Protein 6UIB (pdb70)

Structure (mmCIF, N/CA/C/O backbone):
data_6UIB
#
_entry.id   6UIB
#
_cell.length_a   73.594
_cell.length_b   94.665
_cell.length_c   101.133
_cell.angle_alpha   90.000
_cell.angle_beta   90.000
_cell.angle_gamma   90.000
#
_symmetry.space_group_name_H-M   'P 21 21 21'
#
loop_
_entity.id
_entity.type
_entity.pdbx_description
1 polymer 'Interleukin-23 subunit alpha'
2 polymer 'Interleukin-12 subunit beta'
3 polymer 'Peptide 23-652'
4 branched 2-acetamido-2-deoxy-beta-D-glucopyranose-(1-4)-2-acetamido-2-deoxy-beta-D-glucopyranose
5 water water
#
loop_
_atom_site.group_PDB
_atom_site.id
_atom_site.type_symbol
_atom_site.label_atom_id
_atom_site.label_alt_id
_atom_site.label_comp_id
_atom_site.label_asym_id
_atom_site.label_entity_id
_atom_site.label_seq_id
_atom_site.pdbx_PDB_ins_code
_atom_site.Cartn_x
_atom_site.Cartn_y
_atom_site.Cartn_z
_atom_site.occupancy
_atom_site.B_iso_or_equiv
_atom_site.auth_seq_id
_atom_site.auth_comp_id
_atom_site.auth_asym_id
_atom_site.auth_atom_id
_atom_site.pdbx_PDB_model_num
ATOM 1 N N . SER A 1 12 ? -55.587 4.781 -37.806 1.00 138.57 8 SER A N 1
ATOM 2 C CA . SER A 1 12 ? -54.166 4.964 -37.487 1.00 132.36 8 SER A CA 1
ATOM 3 C C . SER A 1 12 ? -53.277 3.816 -38.076 1.00 132.55 8 SER A C 1
ATOM 4 O O . SER A 1 12 ? -53.847 2.864 -38.624 1.00 135.35 8 SER A O 1
ATOM 7 N N . PRO A 1 13 ? -51.907 3.875 -38.013 1.00 122.29 9 PRO A N 1
ATOM 8 C CA . PRO A 1 13 ? -51.088 2.783 -38.592 1.00 119.09 9 PRO A CA 1
ATOM 9 C C . PRO A 1 13 ? -51.118 1.470 -37.799 1.00 119.93 9 PRO A C 1
ATOM 10 O O . PRO A 1 13 ? -51.553 1.456 -36.643 1.00 120.16 9 PRO A O 1
ATOM 14 N N . ALA A 1 14 ? -50.622 0.373 -38.418 1.00 112.98 10 ALA A N 1
ATOM 15 C CA . ALA A 1 14 ? -50.528 -0.940 -37.779 1.00 110.52 10 ALA A CA 1
ATOM 16 C C . ALA A 1 14 ? -49.373 -0.849 -36.758 1.00 105.74 10 ALA A C 1
ATOM 17 O O . ALA A 1 14 ? -48.222 -1.162 -37.062 1.00 101.89 10 ALA A O 1
ATOM 19 N N . TRP A 1 15 ? -49.710 -0.347 -35.558 1.00 98.95 11 TRP A N 1
ATOM 20 C CA . TRP A 1 15 ? -48.812 -0.062 -34.451 1.00 93.19 11 TRP A CA 1
ATOM 21 C C . TRP A 1 15 ? -47.896 -1.192 -34.071 1.00 93.10 11 TRP A C 1
ATOM 22 O O . TRP A 1 15 ? -46.690 -0.949 -33.998 1.00 90.90 11 TRP A O 1
ATOM 33 N N . THR A 1 16 ? -48.435 -2.407 -33.832 1.00 88.24 12 THR A N 1
ATOM 34 C CA . THR A 1 16 ? -47.610 -3.568 -33.470 1.00 84.37 12 THR A CA 1
ATOM 35 C C . THR A 1 16 ? -46.761 -4.058 -34.654 1.00 86.73 12 THR A C 1
ATOM 36 O O . THR A 1 16 ? -45.626 -4.461 -34.425 1.00 84.40 12 THR A O 1
ATOM 40 N N . GLN A 1 17 ? -47.299 -4.049 -35.900 1.00 84.07 13 GLN A N 1
ATOM 41 C CA . GLN A 1 17 ? -46.531 -4.441 -37.085 1.00 83.74 13 GLN A CA 1
ATOM 42 C C . GLN A 1 17 ? -45.351 -3.467 -37.251 1.00 85.41 13 GLN A C 1
ATOM 43 O O . GLN A 1 17 ? -44.229 -3.893 -37.538 1.00 84.32 13 GLN A O 1
ATOM 49 N N . CYS A 1 18 ? -45.597 -2.170 -37.006 1.00 80.36 14 CYS A N 1
ATOM 50 C CA . CYS A 1 18 ? -44.575 -1.119 -37.054 1.00 75.97 14 CYS A CA 1
ATOM 51 C C . CYS A 1 18 ? -43.597 -1.315 -35.922 1.00 76.85 14 CYS A C 1
ATOM 52 O O . CYS A 1 18 ? -42.408 -1.143 -36.136 1.00 73.48 14 CYS A O 1
ATOM 55 N N . GLN A 1 19 ? -44.105 -1.722 -34.730 1.00 74.88 15 GLN A N 1
ATOM 56 C CA . GLN A 1 19 ? -43.351 -2.046 -33.517 1.00 71.88 15 GLN A CA 1
ATOM 57 C C . GLN A 1 19 ? -42.366 -3.177 -33.829 1.00 74.42 15 GLN A C 1
ATOM 58 O O . GLN A 1 19 ? -41.162 -2.983 -33.671 1.00 71.47 15 GLN A O 1
ATOM 64 N N . GLN A 1 20 ? -42.872 -4.312 -34.366 1.00 73.46 16 GLN A N 1
ATOM 65 C CA . GLN A 1 20 ? -42.104 -5.501 -34.760 1.00 72.82 16 GLN A CA 1
ATOM 66 C C . GLN A 1 20 ? -41.026 -5.174 -35.801 1.00 75.87 16 GLN A C 1
ATOM 67 O O . GLN A 1 20 ? -39.873 -5.573 -35.624 1.00 74.39 16 GLN A O 1
ATOM 73 N N . LEU A 1 21 ? -41.388 -4.394 -36.840 1.00 72.86 17 LEU A N 1
ATOM 74 C CA . LEU A 1 21 ? -40.510 -3.967 -37.935 1.00 71.94 17 LEU A CA 1
ATOM 75 C C . LEU A 1 21 ? -39.455 -2.988 -37.521 1.00 71.68 17 LEU A C 1
ATOM 76 O O . LEU A 1 21 ? -38.312 -3.138 -37.934 1.00 70.81 17 LEU A O 1
ATOM 81 N N . SER A 1 22 ? -39.842 -1.939 -36.759 1.00 66.78 18 SER A N 1
ATOM 82 C CA . SER A 1 22 ? -38.922 -0.884 -36.302 1.00 62.82 18 SER A CA 1
ATOM 83 C C . SER A 1 22 ? -37.860 -1.464 -35.376 1.00 63.51 18 SER A C 1
ATOM 84 O O . SER A 1 22 ? -36.697 -1.138 -35.540 1.00 63.75 18 SER A O 1
ATOM 87 N N . GLN A 1 23 ? -38.250 -2.390 -34.478 1.00 58.85 19 GLN A N 1
ATOM 88 C CA . GLN A 1 23 ? -37.359 -3.149 -33.595 1.00 57.31 19 GLN A CA 1
ATOM 89 C C . GLN A 1 23 ? -36.353 -3.941 -34.468 1.00 63.49 19 GLN A C 1
ATOM 90 O O . GLN A 1 23 ? -35.157 -3.905 -34.177 1.00 62.13 19 GLN A O 1
ATOM 96 N N . LYS A 1 24 ? -36.842 -4.616 -35.555 1.00 62.26 20 LYS A N 1
ATOM 97 C CA . LYS A 1 24 ? -36.011 -5.387 -36.475 1.00 63.34 20 LYS A CA 1
ATOM 98 C C . LYS A 1 24 ? -35.012 -4.484 -37.177 1.00 69.21 20 LYS A C 1
ATOM 99 O O . LYS A 1 24 ? -33.872 -4.908 -37.394 1.00 70.49 20 LYS A O 1
ATOM 105 N N . LEU A 1 25 ? -35.413 -3.227 -37.485 1.00 64.83 21 LEU A N 1
ATOM 106 C CA . LEU A 1 25 ? -34.522 -2.246 -38.097 1.00 63.66 21 LEU A CA 1
ATOM 107 C C . LEU A 1 25 ? -33.362 -1.976 -37.118 1.00 63.68 21 LEU A C 1
ATOM 108 O O . LEU A 1 25 ? -32.218 -1.916 -37.543 1.00 63.80 21 LEU A O 1
ATOM 113 N N . CYS A 1 26 ? -33.653 -1.871 -35.815 1.00 56.99 22 CYS A N 1
ATOM 114 C CA . CYS A 1 26 ? -32.632 -1.655 -34.798 1.00 56.28 22 CYS A CA 1
ATOM 115 C C . CYS A 1 26 ? -31.557 -2.731 -34.753 1.00 60.34 22 CYS A C 1
ATOM 116 O O . CYS A 1 26 ? -30.385 -2.412 -34.725 1.00 60.48 22 CYS A O 1
ATOM 119 N N . THR A 1 27 ? -31.954 -3.988 -34.780 1.00 58.20 23 THR A N 1
ATOM 120 C CA . THR A 1 27 ? -31.040 -5.111 -34.750 1.00 59.02 23 THR A CA 1
ATOM 121 C C . THR A 1 27 ? -30.309 -5.231 -36.065 1.00 66.75 23 THR A C 1
ATOM 122 O O . THR A 1 27 ? -29.128 -5.552 -36.048 1.00 69.81 23 THR A O 1
ATOM 126 N N . LEU A 1 28 ? -30.984 -4.944 -37.207 1.00 63.10 24 LEU A N 1
ATOM 127 C CA . LEU A 1 28 ? -30.368 -4.981 -38.540 1.00 62.51 24 LEU A CA 1
ATOM 128 C C . LEU A 1 28 ? -29.345 -3.882 -38.709 1.00 66.56 24 LEU A C 1
ATOM 129 O O . LEU A 1 28 ? -28.265 -4.148 -39.226 1.00 69.56 24 LEU A O 1
ATOM 134 N N . ALA A 1 29 ? -29.640 -2.665 -38.222 1.00 59.91 25 ALA A N 1
ATOM 135 C CA . ALA A 1 29 ? -28.710 -1.534 -38.300 1.00 57.99 25 ALA A CA 1
ATOM 136 C C . ALA A 1 29 ? -27.510 -1.817 -37.433 1.00 62.41 25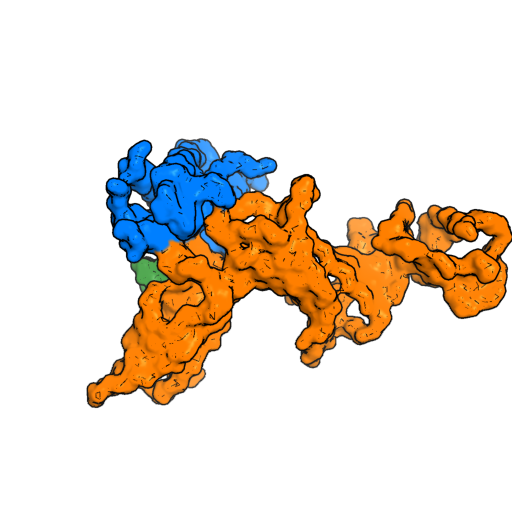 ALA A C 1
ATOM 137 O O . ALA A 1 29 ? -26.412 -1.393 -37.764 1.00 64.40 25 ALA A O 1
ATOM 139 N N . TRP A 1 30 ? -27.707 -2.591 -36.351 1.00 57.87 26 TRP A N 1
ATOM 140 C CA . TRP A 1 30 ? -26.632 -2.974 -35.442 1.00 57.39 26 TRP A CA 1
ATOM 141 C C . TRP A 1 30 ? -25.669 -3.920 -36.155 1.00 63.73 26 TRP A C 1
ATOM 142 O O . TRP A 1 30 ? -24.490 -3.620 -36.246 1.00 63.80 26 TRP A O 1
ATOM 153 N N . SER A 1 31 ? -26.187 -5.046 -36.676 1.00 61.26 27 SER A N 1
ATOM 154 C CA . SER A 1 31 ? -25.416 -6.063 -37.367 1.00 63.84 27 SER A CA 1
ATOM 155 C C . SER A 1 31 ? -24.642 -5.520 -38.561 1.00 72.67 27 SER A C 1
ATOM 156 O O . SER A 1 31 ? -23.530 -5.981 -38.808 1.00 75.92 27 SER A O 1
ATOM 159 N N . ALA A 1 32 ? -25.207 -4.509 -39.271 1.00 68.39 28 ALA A N 1
ATOM 160 C CA . ALA A 1 32 ? -24.591 -3.862 -40.429 1.00 67.83 28 ALA A CA 1
ATOM 161 C C . ALA A 1 32 ? -23.381 -3.034 -39.988 1.00 71.70 28 ALA A C 1
ATOM 162 O O . ALA A 1 32 ? -22.444 -2.869 -40.760 1.00 73.10 28 ALA A O 1
ATOM 164 N N . HIS A 1 33 ? -23.391 -2.537 -38.735 1.00 67.12 29 HIS A N 1
ATOM 165 C CA . HIS A 1 33 ? -22.310 -1.728 -38.162 1.00 66.07 29 HIS A CA 1
ATOM 166 C C . HIS A 1 33 ? -22.166 -2.049 -36.666 1.00 68.38 29 HIS A C 1
ATOM 167 O O . HIS A 1 33 ? -22.592 -1.255 -35.853 1.00 66.57 29 HIS A O 1
ATOM 174 N N . PRO A 1 34 ? -21.643 -3.221 -36.252 1.00 67.20 30 PRO A N 1
ATOM 175 C CA . PRO A 1 34 ? -21.585 -3.526 -34.805 1.00 66.72 30 PRO A CA 1
ATOM 176 C C . PRO A 1 34 ? -20.392 -2.857 -34.128 1.00 73.43 30 PRO A C 1
ATOM 177 O O . PRO A 1 34 ? -19.540 -3.539 -33.545 1.00 73.48 30 PRO A O 1
ATOM 181 N N . LEU A 1 35 ? -20.317 -1.525 -34.227 1.00 71.92 31 LEU A N 1
ATOM 182 C CA . LEU A 1 35 ? -19.182 -0.770 -33.721 1.00 75.30 31 LEU A CA 1
ATOM 183 C C . LEU A 1 35 ? -19.592 0.267 -32.675 1.00 84.03 31 LEU A C 1
ATOM 184 O O . LEU A 1 35 ? -20.469 1.086 -32.929 1.00 82.09 31 LEU A O 1
ATOM 189 N N . VAL A 1 36 ? -18.961 0.198 -31.495 1.00 86.59 32 VAL A N 1
ATOM 190 C CA . VAL A 1 36 ? -19.182 1.055 -30.320 1.00 87.57 32 VAL A CA 1
ATOM 191 C C . VAL A 1 36 ? -18.087 2.142 -30.163 1.00 95.21 32 VAL A C 1
ATOM 192 O O . VAL A 1 36 ? -16.892 1.819 -30.122 1.00 96.59 32 VAL A O 1
ATOM 196 N N . GLY A 1 37 ? -18.525 3.402 -30.040 1.00 92.49 33 GLY A N 1
ATOM 197 C CA . GLY A 1 37 ? -17.643 4.554 -29.863 1.00 94.81 33 GLY A CA 1
ATOM 198 C C . GLY A 1 37 ? -18.114 5.880 -30.444 1.00 97.66 33 GLY A C 1
ATOM 199 O O . GLY A 1 37 ? -19.317 6.104 -30.646 1.00 91.64 33 GLY A O 1
ATOM 200 N N . HIS A 1 38 ? -17.126 6.773 -30.712 1.00 99.16 34 HIS A N 1
ATOM 201 C CA . HIS A 1 38 ? -17.296 8.122 -31.261 1.00 136.04 34 HIS A CA 1
ATOM 202 C C . HIS A 1 38 ? -16.306 8.367 -32.401 1.00 156.96 34 HIS A C 1
ATOM 203 O O . HIS A 1 38 ? -16.388 7.721 -33.443 1.00 113.61 34 HIS A O 1
ATOM 205 N N . THR A 1 50 ? -22.662 20.124 -41.552 1.00 112.28 46 THR A N 1
ATOM 206 C CA . THR A 1 50 ? -22.347 18.956 -42.380 1.00 111.21 46 THR A CA 1
ATOM 207 C C . THR A 1 50 ? -23.267 17.714 -42.055 1.00 110.08 46 THR A C 1
ATOM 208 O O . THR A 1 50 ? -22.874 16.567 -42.274 1.00 108.55 46 THR A O 1
ATOM 212 N N . ASN A 1 51 ? -24.506 17.975 -41.569 1.00 103.63 47 ASN A N 1
ATOM 213 C CA . ASN A 1 51 ? -25.526 16.956 -41.299 1.00 99.19 47 ASN A CA 1
ATOM 214 C C . ASN A 1 51 ? -26.443 16.972 -42.534 1.00 100.47 47 ASN A C 1
ATOM 215 O O . ASN A 1 51 ? -27.276 17.883 -42.726 1.00 99.59 47 ASN A O 1
ATOM 220 N N . ASP A 1 52 ? -26.167 16.001 -43.439 1.00 93.58 48 ASP A N 1
ATOM 221 C CA . ASP A 1 52 ? -26.820 15.856 -44.737 1.00 92.37 48 ASP A CA 1
ATOM 222 C C . ASP A 1 52 ? -27.792 14.677 -44.773 1.00 86.31 48 ASP A C 1
ATOM 223 O O . ASP A 1 52 ? -27.913 13.978 -45.788 1.00 85.28 48 ASP A O 1
ATOM 228 N N . VAL A 1 53 ? -28.477 14.454 -43.637 1.00 75.56 49 VAL A N 1
ATOM 229 C CA . VAL A 1 53 ? -29.532 13.458 -43.460 1.00 70.92 49 VAL A CA 1
ATOM 230 C C . VAL A 1 53 ? -30.645 14.120 -42.650 1.00 68.19 49 VAL A C 1
ATOM 231 O O . VAL A 1 53 ? -30.334 15.000 -41.853 1.00 65.31 49 VAL A O 1
ATOM 235 N N . PRO A 1 54 ? -31.924 13.699 -42.786 1.00 63.51 50 PRO A N 1
ATOM 236 C CA . PRO A 1 54 ? -32.951 14.240 -41.896 1.00 62.10 50 PRO A CA 1
ATOM 237 C C . PRO A 1 54 ? -32.888 13.534 -40.528 1.00 63.99 50 PRO A C 1
ATOM 238 O O . PRO A 1 54 ? -32.728 12.308 -40.458 1.00 62.15 50 PRO A O 1
ATOM 242 N N . HIS A 1 55 ? -32.976 14.313 -39.439 1.00 58.81 51 HIS A N 1
ATOM 243 C CA . HIS A 1 55 ? -32.979 13.767 -38.092 1.00 55.11 51 HIS A CA 1
ATOM 244 C C . HIS A 1 55 ? -34.385 13.963 -37.531 1.00 58.71 51 HIS A C 1
ATOM 245 O O . HIS A 1 55 ? -35.066 14.926 -37.924 1.00 60.62 51 HIS A O 1
ATOM 252 N N . ILE A 1 56 ? -34.809 13.095 -36.581 1.00 52.14 52 ILE A N 1
ATOM 253 C CA . ILE A 1 56 ? -36.070 13.279 -35.861 1.00 51.66 52 ILE A CA 1
ATOM 254 C C . ILE A 1 56 ? -35.746 14.340 -34.793 1.00 57.19 52 ILE A C 1
ATOM 255 O O . ILE A 1 56 ? -35.315 14.019 -33.687 1.00 57.40 52 ILE A O 1
ATOM 260 N N . GLN A 1 57 ? -35.841 15.614 -35.178 1.00 56.31 53 GLN A N 1
ATOM 261 C CA . GLN A 1 57 ? -35.505 16.741 -34.303 1.00 57.32 53 GLN A CA 1
ATOM 262 C C . GLN A 1 57 ? -36.512 16.884 -33.165 1.00 66.50 53 GLN A C 1
ATOM 263 O O . GLN A 1 57 ? -37.578 16.249 -33.184 1.00 68.55 53 GLN A O 1
ATOM 269 N N . CYS A 1 58 ? -36.175 17.729 -32.181 1.00 65.02 54 CYS A N 1
ATOM 270 C CA . CYS A 1 58 ? -36.994 18.021 -31.016 1.00 66.99 54 CYS A CA 1
ATOM 271 C C . CYS A 1 58 ? -38.456 18.438 -31.336 1.00 74.17 54 CYS A C 1
ATOM 272 O O . CYS A 1 58 ? -39.385 17.965 -30.673 1.00 74.77 54 CYS A O 1
ATOM 275 N N . GLY A 1 59 ? -38.648 19.295 -32.338 1.00 72.08 55 GLY A N 1
ATOM 276 C CA . GLY A 1 59 ? -39.985 19.744 -32.722 1.00 74.82 55 GLY A CA 1
ATOM 277 C C . GLY A 1 59 ? -40.726 18.913 -33.760 1.00 78.95 55 GLY A C 1
ATOM 278 O O . GLY A 1 59 ? -41.754 19.357 -34.260 1.00 80.93 55 GLY A O 1
ATOM 279 N N . ASP A 1 60 ? -40.231 17.707 -34.116 1.00 74.42 56 ASP A N 1
ATOM 280 C CA . ASP A 1 60 ? -40.921 16.874 -35.111 1.00 74.68 56 ASP A CA 1
ATOM 281 C C . ASP A 1 60 ? -42.105 16.079 -34.490 1.00 81.40 56 ASP A C 1
ATOM 282 O O . ASP A 1 60 ? -42.840 15.397 -35.209 1.00 82.26 56 ASP A O 1
ATOM 287 N N . GLY A 1 61 ? -42.304 16.254 -33.180 1.00 78.49 57 GLY A N 1
ATOM 288 C CA . GLY A 1 61 ? -43.395 15.692 -32.398 1.00 79.25 57 GLY A CA 1
ATOM 289 C C . GLY A 1 61 ? -43.393 14.196 -32.191 1.00 81.54 57 GLY A C 1
ATOM 290 O O . GLY A 1 61 ? -44.472 13.597 -32.097 1.00 83.62 57 GLY A O 1
ATOM 291 N N . CYS A 1 62 ? -42.186 13.591 -32.060 1.00 73.83 58 CYS A N 1
ATOM 292 C CA . CYS A 1 62 ? -42.022 12.154 -31.865 1.00 70.82 58 CYS A CA 1
ATOM 293 C C . CYS A 1 62 ? -41.826 11.734 -30.402 1.00 73.83 58 CYS A C 1
ATOM 294 O O . CYS A 1 62 ? -41.490 10.574 -30.125 1.00 71.28 58 CYS A O 1
ATOM 297 N N . ASP A 1 63 ? -42.042 12.669 -29.470 1.00 72.44 59 ASP A N 1
ATOM 298 C CA . ASP A 1 63 ? -41.903 12.404 -28.040 1.00 72.31 59 ASP A CA 1
ATOM 299 C C . ASP A 1 63 ? -43.227 11.863 -27.475 1.00 77.76 59 ASP A C 1
ATOM 300 O O . ASP A 1 63 ? -44.275 12.130 -28.067 1.00 80.36 59 ASP A O 1
ATOM 305 N N . PRO A 1 64 ? -43.216 11.127 -26.334 1.00 72.02 60 PRO A N 1
ATOM 306 C CA . PRO A 1 64 ? -44.487 10.601 -25.779 1.00 73.56 60 PRO A CA 1
ATOM 307 C C . PRO A 1 64 ? -45.696 11.557 -25.806 1.00 80.86 60 PRO A C 1
ATOM 308 O O . PRO A 1 64 ? -46.770 11.143 -26.235 1.00 83.80 60 PRO A O 1
ATOM 312 N N . GLN A 1 65 ? -45.521 12.827 -25.429 1.00 78.04 61 GLN A N 1
ATOM 313 C CA . GLN A 1 65 ? -46.603 13.825 -25.448 1.00 82.38 61 GLN A CA 1
ATOM 314 C C . GLN A 1 65 ? -47.043 14.188 -26.888 1.00 88.04 61 GLN A C 1
ATOM 315 O O . GLN A 1 65 ? -48.240 14.229 -27.188 1.00 90.89 61 GLN A O 1
ATOM 317 N N . GLY A 1 66 ? -46.068 14.425 -27.758 1.00 82.46 62 GLY A N 1
ATOM 318 C CA . GLY A 1 66 ? -46.305 14.744 -29.158 1.00 83.75 62 GLY A CA 1
ATOM 319 C C . GLY A 1 66 ? -47.064 13.644 -29.865 1.00 89.42 62 GLY A C 1
ATOM 320 O O . GLY A 1 66 ? -47.915 13.933 -30.708 1.00 94.67 62 GLY A O 1
ATOM 321 N N . LEU A 1 67 ? -46.800 12.375 -29.472 1.00 81.01 63 LEU A N 1
ATOM 322 C CA . LEU A 1 67 ? -47.446 11.177 -30.001 1.00 80.57 63 LEU A CA 1
ATOM 323 C C . LEU A 1 67 ? -48.947 11.106 -29.673 1.00 92.55 63 LEU A C 1
ATOM 324 O O . LEU A 1 67 ? -49.742 10.840 -30.575 1.00 94.86 63 LEU A O 1
ATOM 329 N N . ARG A 1 68 ? -49.335 11.359 -28.404 1.00 91.90 64 ARG A N 1
ATOM 330 C CA . ARG A 1 68 ? -50.737 11.387 -28.003 1.00 97.22 64 ARG A CA 1
ATOM 331 C C . ARG A 1 68 ? -51.425 12.505 -28.766 1.00 106.88 64 ARG A C 1
ATOM 332 O O . ARG A 1 68 ? -52.333 12.223 -29.549 1.00 109.21 64 ARG A O 1
ATOM 334 N N . ASP A 1 69 ? -50.922 13.759 -28.594 1.00 105.48 65 ASP A N 1
ATOM 335 C CA . ASP A 1 69 ? -51.434 15.015 -29.165 1.00 109.93 65 ASP A CA 1
ATOM 336 C C . ASP A 1 69 ? -51.672 14.981 -30.683 1.00 114.76 65 ASP A C 1
ATOM 337 O O . ASP A 1 69 ? -52.757 15.376 -31.115 1.00 119.70 65 ASP A O 1
ATOM 339 N N . ASN A 1 70 ? -50.664 14.535 -31.478 1.00 105.99 66 ASN A N 1
ATOM 340 C CA . ASN A 1 70 ? -50.717 14.402 -32.943 1.00 105.77 66 ASN A CA 1
ATOM 341 C C . ASN A 1 70 ? -49.527 13.567 -33.458 1.00 103.83 66 ASN A C 1
ATOM 342 O O . ASN A 1 70 ? -48.425 14.090 -33.683 1.00 101.42 66 ASN A O 1
ATOM 347 N N . SER A 1 71 ? -49.773 12.243 -33.597 1.00 97.52 67 SER A N 1
ATOM 348 C CA . SER A 1 71 ? -48.841 11.207 -34.037 1.00 91.26 67 SER A CA 1
ATOM 349 C C . SER A 1 71 ? -48.577 11.241 -35.546 1.00 93.39 67 SER A C 1
ATOM 350 O O . SER A 1 71 ? -47.523 10.761 -35.979 1.00 90.67 67 SER A O 1
ATOM 353 N N . GLN A 1 72 ? -49.530 11.776 -36.341 1.00 91.82 68 GLN A N 1
ATOM 354 C CA . GLN A 1 72 ? -49.423 11.877 -37.802 1.00 92.24 68 GLN A CA 1
ATOM 355 C C . GLN A 1 72 ? -48.191 12.707 -38.206 1.00 93.70 68 GLN A C 1
ATOM 356 O O . GLN A 1 72 ? -47.473 12.332 -39.146 1.00 92.52 68 GLN A O 1
ATOM 358 N N . PHE A 1 73 ? -47.915 13.794 -37.441 1.00 88.09 69 PHE A N 1
ATOM 359 C CA . PHE A 1 73 ? -46.766 14.679 -37.630 1.00 84.71 69 PHE A CA 1
ATOM 360 C C . PHE A 1 73 ? -45.478 13.888 -37.470 1.00 86.13 69 PHE A C 1
ATOM 361 O O . PHE A 1 73 ? -44.665 13.865 -38.398 1.00 84.76 69 PHE A O 1
ATOM 369 N N . CYS A 1 74 ? -45.332 13.167 -36.332 1.00 81.14 70 CYS A N 1
ATOM 370 C CA . CYS A 1 74 ? -44.181 12.310 -36.067 1.00 76.87 70 CYS A CA 1
ATOM 371 C C . CYS A 1 74 ? -43.958 11.304 -37.181 1.00 79.64 70 CYS A C 1
ATOM 372 O O . CYS A 1 74 ? -42.835 11.167 -37.669 1.00 76.59 70 CYS A O 1
ATOM 375 N N . LEU A 1 75 ? -45.026 10.577 -37.558 1.00 79.51 71 LEU A N 1
ATOM 376 C CA . LEU A 1 75 ? -44.985 9.551 -38.594 1.00 80.10 71 LEU A CA 1
ATOM 377 C C . LEU A 1 75 ? -44.604 10.093 -39.982 1.00 86.20 71 LEU A C 1
ATOM 378 O O . LEU A 1 75 ? -43.909 9.399 -40.729 1.00 84.75 71 LEU A O 1
ATOM 383 N N . GLN A 1 76 ? -45.004 11.342 -40.309 1.00 85.18 72 GLN A N 1
ATOM 384 C CA . GLN A 1 76 ? -44.604 11.958 -41.576 1.00 85.98 72 GLN A CA 1
ATOM 385 C C . GLN A 1 76 ? -43.087 12.239 -41.560 1.00 85.15 72 GLN A C 1
ATOM 386 O O . GLN A 1 76 ? -42.452 12.220 -42.614 1.00 85.46 72 GLN A O 1
ATOM 388 N N . ARG A 1 77 ? -42.496 12.425 -40.360 1.00 77.29 73 ARG A N 1
ATOM 389 C CA . ARG A 1 77 ? -41.049 12.632 -40.236 1.00 72.54 73 ARG A CA 1
ATOM 390 C C . ARG A 1 77 ? -40.304 11.320 -40.365 1.00 73.80 73 ARG A C 1
ATOM 391 O O . ARG A 1 77 ? -39.256 11.266 -41.036 1.00 71.95 73 ARG A O 1
ATOM 399 N N . ILE A 1 78 ? -40.843 10.257 -39.712 1.00 69.75 74 ILE A N 1
ATOM 400 C CA . ILE A 1 78 ? -40.278 8.900 -39.769 1.00 66.69 74 ILE A CA 1
ATOM 401 C C . ILE A 1 78 ? -40.272 8.465 -41.237 1.00 71.56 74 ILE A C 1
ATOM 402 O O . ILE A 1 78 ? -39.215 8.069 -41.739 1.00 70.37 74 ILE A O 1
ATOM 407 N N . HIS A 1 79 ? -41.410 8.664 -41.952 1.00 70.60 75 HIS A N 1
ATOM 408 C CA . HIS A 1 79 ? -41.511 8.354 -43.378 1.00 72.58 75 HIS A CA 1
ATOM 409 C C . HIS A 1 79 ? -40.448 9.114 -44.196 1.00 76.70 75 HIS A C 1
ATOM 410 O O . HIS A 1 79 ? -39.757 8.471 -44.986 1.00 76.22 75 HIS A O 1
ATOM 417 N N . GLN A 1 80 ? -40.291 10.454 -43.991 1.00 72.81 76 GLN A N 1
ATOM 418 C CA . GLN A 1 80 ? -39.289 11.230 -44.730 1.00 73.43 76 GLN A CA 1
ATOM 419 C C . GLN A 1 80 ? -37.924 10.601 -44.580 1.00 78.45 76 GLN A C 1
ATOM 420 O O . GLN A 1 80 ? -37.277 10.315 -45.591 1.00 80.80 76 GLN A O 1
ATOM 426 N N . GLY A 1 81 ? -37.531 10.342 -43.325 1.00 72.09 77 GLY A N 1
ATOM 427 C CA . GLY A 1 81 ? -36.255 9.739 -42.972 1.00 68.49 77 GLY A CA 1
ATOM 428 C C . GLY A 1 81 ? -36.068 8.351 -43.526 1.00 71.89 77 GLY A C 1
ATOM 429 O O . GLY A 1 81 ? -34.971 8.016 -43.974 1.00 73.67 77 GLY A O 1
ATOM 430 N N . LEU A 1 82 ? -37.132 7.535 -43.513 1.00 66.91 78 LEU A N 1
ATOM 431 C CA . LEU A 1 82 ? -37.074 6.173 -44.050 1.00 66.22 78 LEU A CA 1
ATOM 432 C C . LEU A 1 82 ? -36.802 6.179 -45.573 1.00 73.61 78 LEU A C 1
ATOM 433 O O . LEU A 1 82 ? -35.898 5.469 -46.029 1.00 74.85 78 LEU A O 1
ATOM 438 N N . ILE A 1 83 ? -37.535 7.033 -46.337 1.00 70.71 79 ILE A N 1
ATOM 439 C CA . ILE A 1 83 ? -37.382 7.242 -47.781 1.00 72.35 79 ILE A CA 1
ATOM 440 C C . ILE A 1 83 ? -35.963 7.738 -48.055 1.00 75.02 79 ILE A C 1
ATOM 441 O O . ILE A 1 83 ? -35.305 7.255 -48.967 1.00 76.49 79 ILE A O 1
ATOM 446 N N . PHE A 1 84 ? -35.466 8.641 -47.217 1.00 69.88 80 PHE A N 1
ATOM 447 C CA . PHE A 1 84 ? -34.128 9.179 -47.383 1.00 68.02 80 PHE A CA 1
ATOM 448 C C . PHE A 1 84 ? -33.045 8.103 -47.320 1.00 73.10 80 PHE A C 1
ATOM 449 O O . PHE A 1 84 ? -32.235 8.015 -48.262 1.00 76.09 80 PHE A O 1
ATOM 457 N N . TYR A 1 85 ? -33.056 7.264 -46.256 1.00 65.62 81 TYR A N 1
ATOM 458 C CA . TYR A 1 85 ? -32.072 6.190 -46.092 1.00 64.34 81 TYR A CA 1
ATOM 459 C C . TYR A 1 85 ? -32.193 5.086 -47.151 1.00 73.86 81 TYR A C 1
ATOM 460 O O . TYR A 1 85 ? -31.169 4.525 -47.547 1.00 74.13 81 TYR A O 1
ATOM 469 N N . GLU A 1 86 ? -33.429 4.819 -47.654 1.00 73.57 82 GLU A N 1
ATOM 470 C CA . GLU A 1 86 ? -33.673 3.862 -48.739 1.00 76.07 82 GLU A CA 1
ATOM 471 C C . GLU A 1 86 ? -32.810 4.312 -49.933 1.00 81.27 82 GLU A C 1
ATOM 472 O O . GLU A 1 86 ? -31.954 3.545 -50.384 1.00 82.98 82 GLU A O 1
ATOM 475 N N . LYS A 1 87 ? -32.969 5.593 -50.359 1.00 76.07 83 LYS A N 1
ATOM 476 C CA . LYS A 1 87 ? -32.217 6.208 -51.446 1.00 77.21 83 LYS A CA 1
ATOM 477 C C . LYS A 1 87 ? -30.706 6.180 -51.165 1.00 80.88 83 LYS A C 1
ATOM 478 O O . LYS A 1 87 ? -29.938 5.910 -52.090 1.00 84.25 83 LYS A O 1
ATOM 480 N N . LEU A 1 88 ? -30.270 6.369 -49.895 1.00 72.13 84 LEU A N 1
ATOM 481 C CA . LEU A 1 88 ? -28.836 6.269 -49.615 1.00 69.77 84 LEU A CA 1
ATOM 482 C C . LEU A 1 88 ? -28.324 4.813 -49.805 1.00 77.51 84 LEU A C 1
ATOM 483 O O . LEU A 1 88 ? -27.295 4.605 -50.455 1.00 78.54 84 LEU A O 1
ATOM 488 N N . LEU A 1 89 ? -29.063 3.819 -49.266 1.00 74.22 85 LEU A N 1
ATOM 489 C CA . LEU A 1 89 ? -28.679 2.410 -49.322 1.00 74.77 85 LEU A CA 1
ATOM 490 C C . LEU A 1 89 ? -28.660 1.834 -50.738 1.00 81.47 85 LEU A C 1
ATOM 491 O O . LEU A 1 89 ? -27.820 0.979 -51.026 1.00 82.63 85 LEU A O 1
ATOM 496 N N . GLY A 1 90 ? -29.531 2.346 -51.610 1.00 79.11 86 GLY A N 1
ATOM 497 C CA . GLY A 1 90 ? -29.619 1.928 -53.008 1.00 81.79 86 GLY A CA 1
ATOM 498 C C . GLY A 1 90 ? -28.730 2.731 -53.938 1.00 87.71 86 GLY A C 1
ATOM 499 O O . GLY A 1 90 ? -28.820 2.594 -55.161 1.00 92.81 86 GLY A O 1
ATOM 500 N N . SER A 1 91 ? -27.861 3.576 -53.374 1.00 81.44 87 SER A N 1
ATOM 501 C CA . SER A 1 91 ? -26.953 4.431 -54.136 1.00 82.22 87 SER A CA 1
ATOM 502 C C . SER A 1 91 ? -25.556 3.820 -54.303 1.00 86.76 87 SER A C 1
ATOM 503 O O . SER A 1 91 ? -25.248 2.797 -53.675 1.00 84.37 87 SER A O 1
ATOM 506 N N . ASP A 1 92 ? -24.727 4.451 -55.172 1.00 86.79 88 ASP A N 1
ATOM 507 C CA . ASP A 1 92 ? -23.337 4.080 -55.469 1.00 88.96 88 ASP A CA 1
ATOM 508 C C . ASP A 1 92 ? -22.479 3.920 -54.193 1.00 89.51 88 ASP A C 1
ATOM 509 O O . ASP A 1 92 ? -21.541 3.112 -54.202 1.00 92.27 88 ASP A O 1
ATOM 514 N N . ILE A 1 93 ? -22.806 4.679 -53.102 1.00 78.46 89 ILE A N 1
ATOM 515 C CA . ILE A 1 93 ? -22.100 4.568 -51.820 1.00 75.26 89 ILE A CA 1
ATOM 516 C C . ILE A 1 93 ? -22.072 3.089 -51.397 1.00 81.51 89 ILE A C 1
ATOM 517 O O . ILE A 1 93 ? -21.017 2.602 -50.978 1.00 82.70 89 ILE A O 1
ATOM 522 N N . PHE A 1 94 ? -23.213 2.373 -51.574 1.00 78.01 90 PHE A N 1
ATOM 523 C CA . PHE A 1 94 ? -23.343 0.959 -51.224 1.00 77.96 90 PHE A CA 1
ATOM 524 C C . PHE A 1 94 ? -23.227 0.013 -52.435 1.00 88.48 90 PHE A C 1
ATOM 525 O O . PHE A 1 94 ? -22.698 -1.089 -52.274 1.00 89.68 90 PHE A O 1
ATOM 533 N N . THR A 1 95 ? -23.662 0.451 -53.652 1.00 88.52 91 THR A N 1
ATOM 534 C CA . THR A 1 95 ? -23.573 -0.367 -54.879 1.00 92.43 91 THR A CA 1
ATOM 535 C C . THR A 1 95 ? -22.283 -0.083 -55.675 1.00 100.39 91 THR A C 1
ATOM 536 O O . THR A 1 95 ? -22.280 -0.192 -56.893 1.00 104.92 91 THR A O 1
ATOM 540 N N . GLY A 1 96 ? -21.210 0.277 -54.988 1.00 96.32 92 GLY A N 1
ATOM 541 C CA . GLY A 1 96 ? -19.934 0.587 -55.618 1.00 100.46 92 GLY A CA 1
ATOM 542 C C . GLY A 1 96 ? -18.756 -0.086 -54.956 1.00 108.62 92 GLY A C 1
ATOM 543 O O . GLY A 1 96 ? -18.909 -0.670 -53.883 1.00 106.04 92 GLY A O 1
ATOM 544 N N . GLU A 1 97 ? -17.568 -0.015 -55.597 1.00 112.05 93 GLU A N 1
ATOM 545 C CA . GLU A 1 97 ? -16.328 -0.613 -55.083 1.00 114.66 93 GLU A CA 1
ATOM 546 C C . GLU A 1 97 ? -15.878 0.063 -53.765 1.00 116.67 93 GLU A C 1
ATOM 547 O O . GLU A 1 97 ? -15.839 1.299 -53.702 1.00 115.34 93 GLU A O 1
ATOM 549 N N . PRO A 1 98 ? -15.626 -0.725 -52.681 1.00 112.01 94 PRO A N 1
ATOM 550 C CA . PRO A 1 98 ? -15.654 -2.196 -52.615 1.00 112.64 94 PRO A CA 1
ATOM 551 C C . PRO A 1 98 ? -17.052 -2.786 -52.393 1.00 110.91 94 PRO A C 1
ATOM 552 O O . PRO A 1 98 ? -17.712 -2.512 -51.387 1.00 104.96 94 PRO A O 1
ATOM 556 N N . SER A 1 99 ? -17.502 -3.585 -53.372 1.00 109.82 95 SER A N 1
ATOM 557 C CA . SER A 1 99 ? -18.791 -4.281 -53.401 1.00 108.36 95 SER A CA 1
ATOM 558 C C . SER A 1 99 ? -19.162 -4.958 -52.068 1.00 109.19 95 SER A C 1
ATOM 559 O O . SER A 1 99 ? -18.290 -5.471 -51.359 1.00 108.00 95 SER A O 1
ATOM 561 N N . LEU A 1 100 ? -20.455 -4.954 -51.737 1.00 104.08 96 LEU A N 1
ATOM 562 C CA . LEU A 1 100 ? -20.928 -5.601 -50.520 1.00 102.42 96 LEU A CA 1
ATOM 563 C C . LEU A 1 100 ? -20.937 -7.112 -50.712 1.00 114.36 96 LEU A C 1
ATOM 564 O O . LEU A 1 100 ? -21.095 -7.590 -51.848 1.00 119.22 96 LEU A O 1
ATOM 569 N N . LEU A 1 101 ? -20.764 -7.862 -49.601 1.00 111.69 97 LEU A N 1
ATOM 570 C CA . LEU A 1 101 ? -20.807 -9.324 -49.593 1.00 115.49 97 LEU A CA 1
ATOM 571 C C . LEU A 1 101 ? -22.275 -9.764 -49.845 1.00 121.46 97 LEU A C 1
ATOM 572 O O . LEU A 1 101 ? -23.180 -8.957 -49.611 1.00 117.31 97 LEU A O 1
ATOM 574 N N . PRO A 1 102 ? -22.560 -10.976 -50.384 1.00 123.53 98 PRO A N 1
ATOM 575 C CA . PRO A 1 102 ? -23.972 -11.346 -50.623 1.00 123.69 98 PRO A CA 1
ATOM 576 C C . PRO A 1 102 ? -24.743 -11.571 -49.318 1.00 125.08 98 PRO A C 1
ATOM 577 O O . PRO A 1 102 ? -25.914 -11.200 -49.211 1.00 122.71 98 PRO A O 1
ATOM 581 N N . ASP A 1 103 ? -24.041 -12.117 -48.309 1.00 121.73 99 ASP A N 1
ATOM 582 C CA . ASP A 1 103 ? -24.513 -12.434 -46.958 1.00 118.96 99 ASP A CA 1
ATOM 583 C C . ASP A 1 103 ? -24.557 -11.173 -46.052 1.00 116.33 99 ASP A C 1
ATOM 584 O O . ASP A 1 103 ? -24.381 -11.281 -44.827 1.00 114.64 99 ASP A O 1
ATOM 589 N N . SER A 1 104 ? -24.816 -9.990 -46.663 1.00 108.14 100 SER A N 1
ATOM 590 C CA . SER A 1 104 ? -24.809 -8.674 -46.034 1.00 101.75 100 SER A CA 1
ATOM 591 C C . SER A 1 104 ? -26.093 -8.263 -45.309 1.00 101.29 100 SER A C 1
ATOM 592 O O . SER A 1 104 ? -27.175 -8.303 -45.904 1.00 100.72 100 SER A O 1
ATOM 595 N N . PRO A 1 105 ? -25.954 -7.728 -44.060 1.00 94.60 101 PRO A N 1
ATOM 596 C CA . PRO A 1 105 ? -27.124 -7.194 -43.340 1.00 90.92 101 PRO A CA 1
ATOM 597 C C . PRO A 1 105 ? -27.664 -5.937 -43.999 1.00 91.08 101 PRO A C 1
ATOM 598 O O . PRO A 1 105 ? -28.846 -5.656 -43.851 1.00 89.98 101 PRO A O 1
ATOM 602 N N . VAL A 1 106 ? -26.801 -5.193 -44.727 1.00 86.41 102 VAL A N 1
ATOM 603 C CA . VAL A 1 106 ? -27.131 -3.949 -45.445 1.00 84.91 102 VAL A CA 1
ATOM 604 C C . VAL A 1 106 ? -28.237 -4.193 -46.487 1.00 88.66 102 VAL A C 1
ATOM 605 O O . VAL A 1 106 ? -29.150 -3.375 -46.609 1.00 87.40 102 VAL A O 1
ATOM 609 N N . GLY A 1 107 ? -28.174 -5.341 -47.163 1.00 86.29 103 GLY A N 1
ATOM 610 C CA . GLY A 1 107 ? -29.187 -5.769 -48.117 1.00 88.28 103 GLY A CA 1
ATOM 611 C C . GLY A 1 107 ? -30.530 -5.938 -47.436 1.00 91.61 103 GLY A C 1
ATOM 612 O O . GLY A 1 107 ? -31.524 -5.346 -47.872 1.00 91.47 103 GLY A O 1
ATOM 613 N N . GLN A 1 108 ? -30.542 -6.700 -46.306 1.00 87.22 104 GLN A N 1
ATOM 614 C CA . GLN A 1 108 ? -31.722 -6.972 -45.462 1.00 85.17 104 GLN A CA 1
ATOM 615 C C . GLN A 1 108 ? -32.293 -5.652 -44.962 1.00 87.11 104 GLN A C 1
ATOM 616 O O . GLN A 1 108 ? -33.511 -5.453 -44.989 1.00 87.96 104 GLN A O 1
ATOM 622 N N . LEU A 1 109 ? -31.389 -4.755 -44.509 1.00 80.82 105 LEU A N 1
ATOM 623 C CA . LEU A 1 109 ? -31.664 -3.438 -43.941 1.00 77.38 105 LEU A CA 1
ATOM 624 C C . LEU A 1 109 ? -32.371 -2.543 -44.933 1.00 82.44 105 LEU A C 1
ATOM 625 O O . LEU A 1 109 ? -33.332 -1.883 -44.546 1.00 82.21 105 LEU A O 1
ATOM 630 N N . HIS A 1 110 ? -31.926 -2.540 -46.205 1.00 80.66 106 HIS A N 1
ATOM 631 C CA . HIS A 1 110 ? -32.533 -1.746 -47.280 1.00 82.48 106 HIS A CA 1
ATOM 632 C C . HIS A 1 110 ? -33.983 -2.188 -47.494 1.00 88.44 106 HIS A C 1
ATOM 633 O O . HIS A 1 110 ? -34.869 -1.347 -47.617 1.00 88.47 106 HIS A O 1
ATOM 640 N N . ALA A 1 111 ? -34.209 -3.504 -47.542 1.00 86.83 107 ALA A N 1
ATOM 641 C CA . ALA A 1 111 ? -35.524 -4.093 -47.712 1.00 88.79 107 ALA A CA 1
ATOM 642 C C . ALA A 1 111 ? -36.454 -3.665 -46.556 1.00 90.95 107 ALA A C 1
ATOM 643 O O . ALA A 1 111 ? -37.569 -3.206 -46.815 1.00 93.29 107 ALA A O 1
ATOM 645 N N . SER A 1 112 ? -35.971 -3.762 -45.294 1.00 82.48 108 SER A N 1
ATOM 646 C CA . SER A 1 112 ? -36.743 -3.418 -44.093 1.00 79.01 108 SER A CA 1
ATOM 647 C C . SER A 1 112 ? -37.184 -1.965 -44.033 1.00 78.87 108 SER A C 1
ATOM 648 O O . SER A 1 112 ? -38.296 -1.707 -43.587 1.00 77.77 108 SER A O 1
ATOM 651 N N . LEU A 1 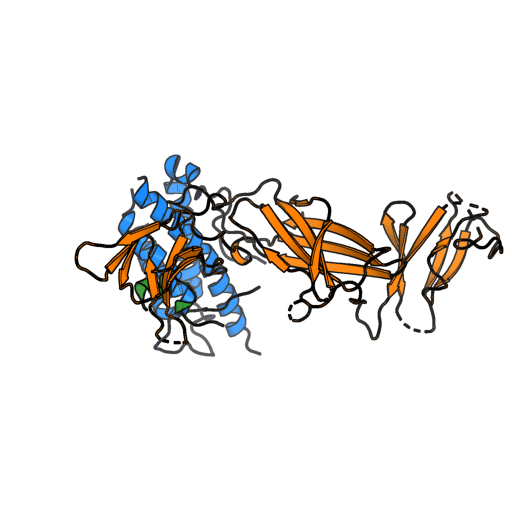113 ? -36.328 -1.026 -44.490 1.00 74.50 109 LEU A N 1
ATOM 652 C CA . LEU A 1 113 ? -36.625 0.416 -44.525 1.00 73.46 109 LEU A CA 1
ATOM 653 C C . LEU A 1 113 ? -37.788 0.659 -45.487 1.00 80.97 109 LEU A C 1
ATOM 654 O O . LEU A 1 113 ? -38.707 1.413 -45.163 1.00 80.44 109 LEU A O 1
ATOM 659 N N . LEU A 1 114 ? -37.753 -0.028 -46.657 1.00 80.23 110 LEU A N 1
ATOM 660 C CA . LEU A 1 114 ? -38.768 0.013 -47.712 1.00 83.55 110 LEU A CA 1
ATOM 661 C C . LEU A 1 114 ? -40.080 -0.589 -47.220 1.00 86.16 110 LEU A C 1
ATOM 662 O O . LEU A 1 114 ? -41.151 -0.068 -47.545 1.00 87.99 110 LEU A O 1
ATOM 667 N N . GLY A 1 115 ? -39.967 -1.678 -46.453 1.00 79.78 111 GLY A N 1
ATOM 668 C CA . GLY A 1 115 ? -41.077 -2.390 -45.839 1.00 81.07 111 GLY A CA 1
ATOM 669 C C . GLY A 1 115 ? -41.816 -1.557 -44.815 1.00 87.18 111 GLY A C 1
ATOM 670 O O . GLY A 1 115 ? -43.047 -1.546 -44.801 1.00 91.15 111 GLY A O 1
ATOM 671 N N . LEU A 1 116 ? -41.085 -0.829 -43.966 1.00 82.02 112 LEU A N 1
ATOM 672 C CA . LEU A 1 116 ? -41.730 0.021 -42.964 1.00 81.27 112 LEU A CA 1
ATOM 673 C C . LEU A 1 116 ? -42.352 1.269 -43.612 1.00 87.97 112 LEU A C 1
ATOM 674 O O . LEU A 1 116 ? -43.489 1.623 -43.276 1.00 89.54 112 LEU A O 1
ATOM 679 N N . SER A 1 117 ? -41.638 1.888 -44.578 1.00 84.71 113 SER A N 1
ATOM 680 C CA . SER A 1 117 ? -42.142 3.076 -45.271 1.00 87.20 113 SER A CA 1
ATOM 681 C C . SER A 1 117 ? -43.426 2.794 -46.012 1.00 95.44 113 SER A C 1
ATOM 682 O O . SER A 1 117 ? -44.334 3.622 -45.973 1.00 97.23 113 SER A O 1
ATOM 685 N N . GLN A 1 118 ? -43.545 1.579 -46.583 1.00 93.83 114 GLN A N 1
ATOM 686 C CA . GLN A 1 118 ? -44.747 1.116 -47.277 1.00 97.92 114 GLN A CA 1
ATOM 687 C C . GLN A 1 118 ? -45.932 0.906 -46.320 1.00 102.98 114 GLN A C 1
ATOM 688 O O . GLN A 1 118 ? -47.063 1.191 -46.703 1.00 107.46 114 GLN A O 1
ATOM 694 N N . LEU A 1 119 ? -45.674 0.487 -45.063 1.00 96.24 115 LEU A N 1
ATOM 695 C CA . LEU A 1 119 ? -46.703 0.304 -44.028 1.00 96.84 115 LEU A CA 1
ATOM 696 C C . LEU A 1 119 ? -47.238 1.662 -43.535 1.00 100.58 115 LEU A C 1
ATOM 697 O O . LEU A 1 119 ? -48.297 1.721 -42.905 1.00 101.34 115 LEU A O 1
ATOM 702 N N . LEU A 1 120 ? -46.473 2.742 -43.789 1.00 96.17 116 LEU A N 1
ATOM 703 C CA . LEU A 1 120 ? -46.807 4.101 -43.367 1.00 96.02 116 LEU A CA 1
ATOM 704 C C . LEU A 1 120 ? -47.544 4.903 -44.446 1.00 105.62 116 LEU A C 1
ATOM 705 O O . LEU A 1 120 ? -48.521 5.578 -44.116 1.00 108.72 116 LEU A O 1
ATOM 710 N N . GLN A 1 121 ? -47.081 4.817 -45.727 1.00 103.08 117 GLN A N 1
ATOM 711 C CA . GLN A 1 121 ? -47.627 5.477 -46.924 1.00 128.67 117 GLN A CA 1
ATOM 712 C C . GLN A 1 121 ? -47.734 7.003 -46.797 1.00 149.72 117 GLN A C 1
ATOM 713 O O . GLN A 1 121 ? -46.958 7.734 -47.416 1.00 110.02 117 GLN A O 1
ATOM 715 N N . PRO A 1 140 ? -6.694 4.669 -49.184 1.00 143.85 136 PRO A N 1
ATOM 716 C CA . PRO A 1 140 ? -7.893 4.997 -48.400 1.00 138.03 136 PRO A CA 1
ATOM 717 C C . PRO A 1 140 ? -9.133 5.343 -49.256 1.00 139.18 136 PRO A C 1
ATOM 718 O O . PRO A 1 140 ? -9.182 6.416 -49.873 1.00 139.26 136 PRO A O 1
ATOM 722 N N . TRP A 1 141 ? -10.136 4.408 -49.306 1.00 132.42 137 TRP A N 1
ATOM 723 C CA . TRP A 1 141 ? -11.377 4.529 -50.097 1.00 129.21 137 TRP A CA 1
ATOM 724 C C . TRP A 1 141 ? -12.491 5.331 -49.416 1.00 126.52 137 TRP A C 1
ATOM 725 O O . TRP A 1 141 ? -12.963 4.980 -48.325 1.00 121.95 137 TRP A O 1
ATOM 727 N N . GLN A 1 142 ? -12.922 6.401 -50.113 1.00 121.89 138 GLN A N 1
ATOM 728 C CA . GLN A 1 142 ? -13.943 7.381 -49.726 1.00 116.69 138 GLN A CA 1
ATOM 729 C C . GLN A 1 142 ? -15.307 6.745 -49.427 1.00 114.29 138 GLN A C 1
ATOM 730 O O . GLN A 1 142 ? -15.926 7.097 -48.418 1.00 111.24 138 GLN A O 1
ATOM 736 N N . ARG A 1 143 ? -15.764 5.804 -50.291 1.00 108.81 139 ARG A N 1
ATOM 737 C CA . ARG A 1 143 ? -17.048 5.104 -50.167 1.00 104.36 139 ARG A CA 1
ATOM 738 C C . ARG A 1 143 ? -17.200 4.331 -48.842 1.00 104.13 139 ARG A C 1
ATOM 739 O O . ARG A 1 143 ? -18.302 4.324 -48.284 1.00 100.57 139 ARG A O 1
ATOM 741 N N . LEU A 1 144 ? -16.095 3.719 -48.332 1.00 100.70 140 LEU A N 1
ATOM 742 C CA . LEU A 1 144 ? -16.058 2.969 -47.070 1.00 97.53 140 LEU A CA 1
ATOM 743 C C . LEU A 1 144 ? -16.395 3.860 -45.870 1.00 96.86 140 LEU A C 1
ATOM 744 O O . LEU A 1 144 ? -17.243 3.492 -45.064 1.00 93.67 140 LEU A O 1
ATOM 749 N N . LEU A 1 145 ? -15.764 5.041 -45.774 1.00 93.17 141 LEU A N 1
ATOM 750 C CA . LEU A 1 145 ? -16.007 6.000 -44.701 1.00 90.39 141 LEU A CA 1
ATOM 751 C C . LEU A 1 145 ? -17.435 6.532 -44.689 1.00 89.73 141 LEU A C 1
ATOM 752 O O . LEU A 1 145 ? -17.984 6.747 -43.607 1.00 85.84 141 LEU A O 1
ATOM 757 N N . LEU A 1 146 ? -18.034 6.726 -45.888 1.00 87.02 142 LEU A N 1
ATOM 758 C CA . LEU A 1 146 ? -19.407 7.211 -46.068 1.00 84.61 142 LEU A CA 1
ATOM 759 C C . LEU A 1 146 ? -20.479 6.236 -45.561 1.00 84.20 142 LEU A C 1
ATOM 760 O O . LEU A 1 146 ? -21.486 6.682 -45.007 1.00 80.32 142 LEU A O 1
ATOM 765 N N . ARG A 1 147 ? -20.259 4.915 -45.772 1.00 80.50 143 ARG A N 1
ATOM 766 C CA . ARG A 1 147 ? -21.132 3.822 -45.330 1.00 77.99 143 ARG A CA 1
ATOM 767 C C . ARG A 1 147 ? -21.205 3.845 -43.800 1.00 79.49 143 ARG A C 1
ATOM 768 O O . ARG A 1 147 ? -22.299 3.855 -43.233 1.00 77.53 143 ARG A O 1
ATOM 776 N N . PHE A 1 148 ? -20.033 3.926 -43.145 1.00 75.54 144 PHE A N 1
ATOM 777 C CA . PHE A 1 148 ? -19.901 4.002 -41.694 1.00 72.75 144 PHE A CA 1
ATOM 778 C C . PHE A 1 148 ? -20.698 5.175 -41.156 1.00 70.78 144 PHE A C 1
ATOM 779 O O . PHE A 1 148 ? -21.508 4.959 -40.272 1.00 68.66 144 PHE A O 1
ATOM 787 N N . LYS A 1 149 ? -20.529 6.385 -41.734 1.00 65.31 145 LYS A N 1
ATOM 788 C CA . LYS A 1 149 ? -21.231 7.612 -41.338 1.00 62.78 145 LYS A CA 1
ATOM 789 C C . LYS A 1 149 ? -22.767 7.454 -41.433 1.00 66.52 145 LYS A C 1
ATOM 790 O O . LYS A 1 149 ? -23.485 7.700 -40.459 1.00 65.06 145 LYS A O 1
ATOM 796 N N . ILE A 1 150 ? -23.247 6.985 -42.594 1.00 63.75 146 ILE A N 1
ATOM 797 C CA . ILE A 1 150 ? -24.656 6.770 -42.880 1.00 61.96 146 ILE A CA 1
ATOM 798 C C . ILE A 1 150 ? -25.251 5.696 -41.961 1.00 66.37 146 ILE A C 1
ATOM 799 O O . ILE A 1 150 ? -26.371 5.883 -41.488 1.00 64.19 146 ILE A O 1
ATOM 804 N N . LEU A 1 151 ? -24.538 4.562 -41.749 1.00 64.62 147 LEU A N 1
ATOM 805 C CA . LEU A 1 151 ? -25.064 3.471 -40.919 1.00 63.22 147 LEU A CA 1
ATOM 806 C C . LEU A 1 151 ? -25.124 3.841 -39.445 1.00 67.78 147 LEU A C 1
ATOM 807 O O . LEU A 1 151 ? -26.063 3.451 -38.775 1.00 68.51 147 LEU A O 1
ATOM 812 N N . ARG A 1 152 ? -24.156 4.633 -38.954 1.00 64.72 148 ARG A N 1
ATOM 813 C CA . ARG A 1 152 ? -24.075 5.126 -37.574 1.00 62.47 148 ARG A CA 1
ATOM 814 C C . ARG A 1 152 ? -25.208 6.074 -37.325 1.00 63.59 148 ARG A C 1
ATOM 815 O O . ARG A 1 152 ? -25.846 6.019 -36.287 1.00 62.56 148 ARG A O 1
ATOM 823 N N . SER A 1 153 ? -25.452 6.948 -38.287 1.00 60.76 149 SER A N 1
ATOM 824 C CA . SER A 1 153 ? -26.529 7.927 -38.273 1.00 59.58 149 SER A CA 1
ATOM 825 C C . SER A 1 153 ? -27.895 7.194 -38.333 1.00 63.04 149 SER A C 1
ATOM 826 O O . SER A 1 153 ? -28.749 7.415 -37.488 1.00 64.22 149 SER A O 1
ATOM 829 N N . LEU A 1 154 ? -28.049 6.266 -39.258 1.00 59.86 150 LEU A N 1
ATOM 830 C CA . LEU A 1 154 ? -29.221 5.412 -39.422 1.00 59.73 150 LEU A CA 1
ATOM 831 C C . LEU A 1 154 ? -29.594 4.764 -38.094 1.00 63.35 150 LEU A C 1
ATOM 832 O O . LEU A 1 154 ? -30.759 4.830 -37.714 1.00 62.65 150 LEU A O 1
ATOM 837 N N . GLN A 1 155 ? -28.593 4.202 -37.361 1.00 59.91 151 GLN A N 1
ATOM 838 C CA . GLN A 1 155 ? -28.754 3.597 -36.020 1.00 57.99 151 GLN A CA 1
ATOM 839 C C . GLN A 1 155 ? -29.479 4.522 -35.000 1.00 59.10 151 GLN A C 1
ATOM 840 O O . GLN A 1 155 ? -30.365 4.059 -34.293 1.00 60.20 151 GLN A O 1
ATOM 846 N N . ALA A 1 156 ? -29.120 5.804 -34.964 1.00 53.44 152 ALA A N 1
ATOM 847 C CA . ALA A 1 156 ? -29.722 6.869 -34.148 1.00 53.42 152 ALA A CA 1
ATOM 848 C C . ALA A 1 156 ? -31.160 7.173 -34.582 1.00 57.55 152 ALA A C 1
ATOM 849 O O . ALA A 1 156 ? -32.033 7.393 -33.749 1.00 55.71 152 ALA A O 1
ATOM 851 N N . PHE A 1 157 ? -31.401 7.200 -35.896 1.00 55.48 153 PHE A N 1
ATOM 852 C CA . PHE A 1 157 ? -32.729 7.476 -36.446 1.00 54.96 153 PHE A CA 1
ATOM 853 C C . PHE A 1 157 ? -33.691 6.352 -36.159 1.00 59.05 153 PHE A C 1
ATOM 854 O O . PHE A 1 157 ? -34.787 6.596 -35.700 1.00 61.62 153 PHE A O 1
ATOM 862 N N . VAL A 1 158 ? -33.296 5.123 -36.439 1.00 56.37 154 VAL A N 1
ATOM 863 C CA . VAL A 1 158 ? -34.140 3.944 -36.256 1.00 55.87 154 VAL A CA 1
ATOM 864 C C . VAL A 1 158 ? -34.462 3.677 -34.780 1.00 58.47 154 VAL A C 1
ATOM 865 O O . VAL A 1 158 ? -35.514 3.114 -34.498 1.00 61.41 154 VAL A O 1
ATOM 869 N N . ALA A 1 159 ? -33.594 4.102 -33.854 1.00 51.19 155 ALA A N 1
ATOM 870 C CA . ALA A 1 159 ? -33.786 3.908 -32.414 1.00 50.20 155 ALA A CA 1
ATOM 871 C C . ALA A 1 159 ? -34.939 4.776 -31.911 1.00 56.05 155 ALA A C 1
ATOM 872 O O . ALA A 1 159 ? -35.710 4.325 -31.075 1.00 58.80 155 ALA A O 1
ATOM 874 N N . VAL A 1 160 ? -35.041 6.019 -32.404 1.00 50.62 156 VAL A N 1
ATOM 875 C CA . VAL A 1 160 ? -36.099 6.931 -32.034 1.00 51.81 156 VAL A CA 1
ATOM 876 C C . VAL A 1 160 ? -37.412 6.382 -32.624 1.00 60.18 156 VAL A C 1
ATOM 877 O O . VAL A 1 160 ? -38.396 6.236 -31.888 1.00 60.07 156 VAL A O 1
ATOM 881 N N . ALA A 1 161 ? -37.399 6.012 -33.930 1.00 59.79 157 ALA A N 1
ATOM 882 C CA . ALA A 1 161 ? -38.580 5.464 -34.608 1.00 62.54 157 ALA A CA 1
ATOM 883 C C . ALA A 1 161 ? -39.071 4.197 -33.910 1.00 66.76 157 ALA A C 1
ATOM 884 O O . ALA A 1 161 ? -40.256 4.105 -33.604 1.00 68.84 157 ALA A O 1
ATOM 886 N N . ALA A 1 162 ? -38.153 3.277 -33.554 1.00 61.58 158 ALA A N 1
ATOM 887 C CA . ALA A 1 162 ? -38.509 2.064 -32.816 1.00 60.93 158 ALA A CA 1
ATOM 888 C C . ALA A 1 162 ? -39.239 2.393 -31.516 1.00 64.75 158 ALA A C 1
ATOM 889 O O . ALA A 1 162 ? -40.249 1.753 -31.247 1.00 66.47 158 ALA A O 1
ATOM 891 N N . ARG A 1 163 ? -38.768 3.427 -30.754 1.00 58.76 159 ARG A N 1
ATOM 892 C CA . ARG A 1 163 ? -39.368 3.890 -29.500 1.00 59.25 159 ARG A CA 1
ATOM 893 C C . ARG A 1 163 ? -40.778 4.483 -29.756 1.00 66.82 159 ARG A C 1
ATOM 894 O O . ARG A 1 163 ? -41.674 4.344 -28.916 1.00 69.11 159 ARG A O 1
ATOM 902 N N . VAL A 1 164 ? -40.954 5.172 -30.897 1.00 62.05 160 VAL A N 1
ATOM 903 C CA . VAL A 1 164 ? -42.216 5.800 -31.271 1.00 63.69 160 VAL A CA 1
ATOM 904 C C . VAL A 1 164 ? -43.282 4.712 -31.367 1.00 69.02 160 VAL A C 1
ATOM 905 O O . VAL A 1 164 ? -44.262 4.740 -30.619 1.00 70.20 160 VAL A O 1
ATOM 909 N N . PHE A 1 165 ? -43.022 3.699 -32.223 1.00 64.76 161 PHE A N 1
ATOM 910 C CA . PHE A 1 165 ? -43.919 2.592 -32.506 1.00 64.93 161 PHE A CA 1
ATOM 911 C C . PHE A 1 165 ? -44.160 1.680 -31.320 1.00 67.53 161 PHE A C 1
ATOM 912 O O . PHE A 1 165 ? -45.259 1.132 -31.219 1.00 71.00 161 PHE A O 1
ATOM 920 N N . ALA A 1 166 ? -43.180 1.545 -30.405 1.00 60.31 162 ALA A N 1
ATOM 921 C CA . ALA A 1 166 ? -43.329 0.720 -29.199 1.00 59.88 162 ALA A CA 1
ATOM 922 C C . ALA A 1 166 ? -44.282 1.382 -28.236 1.00 67.88 162 ALA A C 1
ATOM 923 O O . ALA A 1 166 ? -45.153 0.708 -27.690 1.00 71.09 162 ALA A O 1
ATOM 925 N N . HIS A 1 167 ? -44.149 2.714 -28.073 1.00 63.98 163 HIS A N 1
ATOM 926 C CA . HIS A 1 167 ? -45.015 3.532 -27.233 1.00 65.23 163 HIS A CA 1
ATOM 927 C C . HIS A 1 167 ? -46.437 3.559 -27.840 1.00 74.12 163 HIS A C 1
ATOM 928 O O . HIS A 1 167 ? -47.415 3.357 -27.112 1.00 75.72 163 HIS A O 1
ATOM 935 N N . GLY A 1 168 ? -46.507 3.774 -29.167 1.00 71.11 164 GLY A N 1
ATOM 936 C CA . GLY A 1 168 ? -47.735 3.807 -29.941 1.00 74.45 164 GLY A CA 1
ATOM 937 C C . GLY A 1 168 ? -48.542 2.538 -29.760 1.00 83.18 164 GLY A C 1
ATOM 938 O O . GLY A 1 168 ? -49.751 2.596 -29.512 1.00 86.68 164 GLY A O 1
ATOM 939 N N . ALA A 1 169 ? -47.861 1.379 -29.824 1.00 78.45 165 ALA A N 1
ATOM 940 C CA . ALA A 1 169 ? -48.490 0.085 -29.625 1.00 80.71 165 ALA A CA 1
ATOM 941 C C . ALA A 1 169 ? -49.014 -0.040 -28.194 1.00 88.66 165 ALA A C 1
ATOM 942 O O . ALA A 1 169 ? -50.167 -0.422 -27.995 1.00 93.78 165 ALA A O 1
ATOM 944 N N . ALA A 1 170 ? -48.200 0.348 -27.213 1.00 83.07 166 ALA A N 1
ATOM 945 C CA . ALA A 1 170 ? -48.543 0.258 -25.797 1.00 83.96 166 ALA A CA 1
ATOM 946 C C . ALA A 1 170 ? -49.617 1.233 -25.307 1.00 92.52 166 ALA A C 1
ATOM 947 O O . ALA A 1 170 ? -50.264 0.949 -24.296 1.00 95.21 166 ALA A O 1
ATOM 949 N N . THR A 1 171 ? -49.771 2.399 -25.960 1.00 90.00 167 THR A N 1
ATOM 950 C CA . THR A 1 171 ? -50.680 3.436 -25.461 1.00 93.52 167 THR A CA 1
ATOM 951 C C . THR A 1 171 ? -51.784 3.920 -26.467 1.00 105.03 167 THR A C 1
ATOM 952 O O . THR A 1 171 ? -52.655 4.707 -26.060 1.00 109.45 167 THR A O 1
ATOM 956 N N . LEU A 1 172 ? -51.745 3.477 -27.756 1.00 101.47 168 LEU A N 1
ATOM 957 C CA . LEU A 1 172 ? -52.729 3.878 -28.787 1.00 102.96 168 LEU A CA 1
ATOM 958 C C . LEU A 1 172 ? -53.346 2.663 -29.500 1.00 129.66 168 LEU A C 1
ATOM 959 O O . LEU A 1 172 ? -53.415 1.566 -28.941 1.00 96.52 168 LEU A O 1
ATOM 964 N N . LEU B 2 4 ? 1.801 34.026 -28.575 1.00 102.03 0 LEU B N 1
ATOM 965 C CA . LEU B 2 4 ? 0.915 35.095 -28.097 1.00 102.24 0 LEU B CA 1
ATOM 966 C C . LEU B 2 4 ? 0.357 34.855 -26.666 1.00 102.42 0 LEU B C 1
ATOM 967 O O . LEU B 2 4 ? 0.452 33.750 -26.131 1.00 100.05 0 LEU B O 1
ATOM 972 N N . ILE B 2 5 ? -0.209 35.912 -26.059 1.00 98.38 1 ILE B N 1
ATOM 973 C CA . ILE B 2 5 ? -0.791 35.936 -24.713 1.00 95.79 1 ILE B CA 1
ATOM 974 C C . ILE B 2 5 ? -2.300 36.235 -24.797 1.00 97.05 1 ILE B C 1
ATOM 975 O O . ILE B 2 5 ? -2.749 36.835 -25.772 1.00 98.24 1 ILE B O 1
ATOM 980 N N . TRP B 2 6 ? -3.076 35.782 -23.793 1.00 90.84 2 TRP B N 1
ATOM 981 C CA . TRP B 2 6 ? -4.535 35.956 -23.704 1.00 90.84 2 TRP B CA 1
ATOM 982 C C . TRP B 2 6 ? -5.047 35.895 -22.259 1.00 93.35 2 TRP B C 1
ATOM 983 O O . TRP B 2 6 ? -4.344 35.365 -21.388 1.00 91.37 2 TRP B O 1
ATOM 994 N N . GLU B 2 7 ? -6.266 36.442 -22.010 1.00 89.93 3 GLU B N 1
ATOM 995 C CA . GLU B 2 7 ? -6.883 36.441 -20.688 1.00 89.62 3 GLU B CA 1
ATOM 996 C C . GLU B 2 7 ? -7.655 35.132 -20.465 1.00 97.74 3 GLU B C 1
ATOM 997 O O . GLU B 2 7 ? -8.319 34.627 -21.380 1.00 98.69 3 GLU B O 1
ATOM 999 N N . LEU B 2 8 ? -7.547 34.574 -19.250 1.00 95.13 4 LEU B N 1
ATOM 1000 C CA . LEU B 2 8 ? -8.214 33.331 -18.833 1.00 93.66 4 LEU B CA 1
ATOM 1001 C C . LEU B 2 8 ? -9.338 33.710 -17.873 1.00 100.32 4 LEU B C 1
ATOM 1002 O O . LEU B 2 8 ? -10.466 33.243 -18.009 1.00 101.28 4 LEU B O 1
ATOM 1007 N N . LYS B 2 9 ? -9.012 34.592 -16.927 1.00 98.39 5 LYS B N 1
ATOM 1008 C CA . LYS B 2 9 ? -9.872 35.209 -15.920 1.00 100.25 5 LYS B CA 1
ATOM 1009 C C . LYS B 2 9 ? -9.259 36.614 -15.708 1.00 105.72 5 LYS B C 1
ATOM 1010 O O . LYS B 2 9 ? -8.196 36.889 -16.291 1.00 103.46 5 LYS B O 1
ATOM 1012 N N . LYS B 2 10 ? -9.927 37.518 -14.944 1.00 105.70 6 LYS B N 1
ATOM 1013 C CA . LYS B 2 10 ? -9.373 38.864 -14.711 1.00 108.37 6 LYS B CA 1
ATOM 1014 C C . LYS B 2 10 ? -8.041 38.760 -13.960 1.00 111.50 6 LYS B C 1
ATOM 1015 O O . LYS B 2 10 ? -7.954 38.020 -12.975 1.00 110.09 6 LYS B O 1
ATOM 1017 N N . ASP B 2 11 ? -6.992 39.453 -14.482 1.00 108.01 7 ASP B N 1
ATOM 1018 C CA . ASP B 2 11 ? -5.610 39.513 -13.968 1.00 106.21 7 ASP B CA 1
ATOM 1019 C C . ASP B 2 11 ? -4.858 38.139 -14.061 1.00 104.94 7 ASP B C 1
ATOM 1020 O O . ASP B 2 11 ? -3.824 37.950 -13.401 1.00 102.77 7 ASP B O 1
ATOM 1025 N N . VAL B 2 12 ? -5.383 37.197 -14.900 1.00 98.96 8 VAL B N 1
ATOM 1026 C CA . VAL B 2 12 ? -4.792 35.867 -15.159 1.00 94.88 8 VAL B CA 1
ATOM 1027 C C . VAL B 2 12 ? -4.536 35.699 -16.666 1.00 96.16 8 VAL B C 1
ATOM 1028 O O . VAL B 2 12 ? -5.461 35.835 -17.471 1.00 95.87 8 VAL B O 1
ATOM 1032 N N . TYR B 2 13 ? -3.280 35.422 -17.041 1.00 91.17 9 TYR B N 1
ATOM 1033 C CA . TYR B 2 13 ? -2.890 35.311 -18.448 1.00 90.26 9 TYR B CA 1
ATOM 1034 C C . TYR B 2 13 ? -2.170 34.032 -18.793 1.00 90.91 9 TYR B C 1
ATOM 1035 O O . TYR B 2 13 ? -1.374 33.538 -17.999 1.00 88.16 9 TYR B O 1
ATOM 1044 N N . VAL B 2 14 ? -2.435 33.514 -20.005 1.00 87.11 10 VAL B N 1
ATOM 1045 C CA . VAL B 2 14 ? -1.808 32.296 -20.514 1.00 85.02 10 VAL B CA 1
ATOM 1046 C C . VAL B 2 14 ? -0.779 32.692 -21.601 1.00 89.96 10 VAL B C 1
ATOM 1047 O O . VAL B 2 14 ? -1.147 33.267 -22.632 1.00 90.20 10 VAL B O 1
ATOM 1051 N N . VAL B 2 15 ? 0.507 32.409 -21.334 1.00 85.66 11 VAL B N 1
ATOM 1052 C CA . VAL B 2 15 ? 1.584 32.680 -22.271 1.00 86.05 11 VAL B CA 1
ATOM 1053 C C . VAL B 2 15 ? 1.894 31.374 -22.975 1.00 90.27 11 VAL B C 1
ATOM 1054 O O . VAL B 2 15 ? 2.293 30.411 -22.315 1.00 89.99 11 VAL B O 1
ATOM 1058 N N . GLU B 2 16 ? 1.679 31.325 -24.298 1.00 87.87 12 GLU B N 1
ATOM 1059 C CA . GLU B 2 16 ? 1.952 30.121 -25.095 1.00 89.16 12 GLU B CA 1
ATOM 1060 C C . GLU B 2 16 ? 3.425 30.117 -25.541 1.00 96.54 12 GLU B C 1
ATOM 1061 O O . GLU B 2 16 ? 3.886 31.102 -26.134 1.00 97.00 12 GLU B O 1
ATOM 1067 N N . LEU B 2 17 ? 4.157 29.012 -25.291 1.00 94.08 13 LEU B N 1
ATOM 1068 C CA . LEU B 2 17 ? 5.549 28.943 -25.723 1.00 96.49 13 LEU B CA 1
ATOM 1069 C C . LEU B 2 17 ? 5.980 27.560 -26.173 1.00 102.54 13 LEU B C 1
ATOM 1070 O O . LEU B 2 17 ? 5.337 26.573 -25.808 1.00 102.30 13 LEU B O 1
ATOM 1075 N N . ASP B 2 18 ? 7.095 27.492 -26.943 1.00 101.11 14 ASP B N 1
ATOM 1076 C CA . ASP B 2 18 ? 7.713 26.242 -27.404 1.00 122.74 14 ASP B CA 1
ATOM 1077 C C . ASP B 2 18 ? 8.963 25.955 -26.554 1.00 131.50 14 ASP B C 1
ATOM 1078 O O . ASP B 2 18 ? 9.456 24.828 -26.502 1.00 94.83 14 ASP B O 1
ATOM 1083 N N . ALA B 2 23 ? 16.681 27.798 -26.450 1.00 129.10 19 ALA B N 1
ATOM 1084 C CA . ALA B 2 23 ? 15.431 28.366 -25.942 1.00 125.51 19 ALA B CA 1
ATOM 1085 C C . ALA B 2 23 ? 15.276 29.847 -26.349 1.00 127.64 19 ALA B C 1
ATOM 1086 O O . ALA B 2 23 ? 15.982 30.690 -25.787 1.00 127.32 19 ALA B O 1
ATOM 1088 N N . PRO B 2 24 ? 14.388 30.203 -27.317 1.00 122.75 20 PRO B N 1
ATOM 1089 C CA . PRO B 2 24 ? 14.263 31.625 -27.705 1.00 121.66 20 PRO B CA 1
ATOM 1090 C C . PRO B 2 24 ? 13.399 32.483 -26.772 1.00 123.48 20 PRO B C 1
ATOM 1091 O O . PRO B 2 24 ? 13.784 33.597 -26.412 1.00 121.10 20 PRO B O 1
ATOM 1095 N N . GLY B 2 25 ? 12.231 31.960 -26.411 1.00 121.18 21 GLY B N 1
ATOM 1096 C CA . GLY B 2 25 ? 11.273 32.629 -25.541 1.00 119.12 21 GLY B CA 1
ATOM 1097 C C . GLY B 2 25 ? 10.348 33.600 -26.249 1.00 122.70 21 GLY B C 1
ATOM 1098 O O . GLY B 2 25 ? 10.692 34.149 -27.304 1.00 124.81 21 GLY B O 1
ATOM 1099 N N . GLU B 2 26 ? 9.180 33.846 -25.632 1.00 115.91 22 GLU B N 1
ATOM 1100 C CA . GLU B 2 26 ? 8.149 34.755 -26.135 1.00 115.26 22 GLU B CA 1
ATOM 1101 C C . GLU B 2 26 ? 8.205 36.069 -25.357 1.00 116.44 22 GLU B C 1
ATOM 1102 O O . 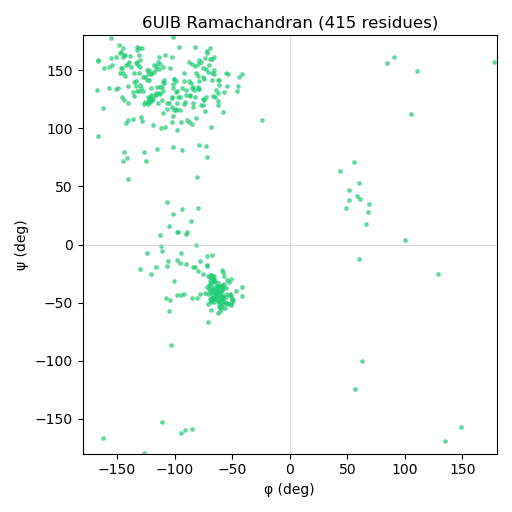GLU B 2 26 ? 8.168 36.048 -24.124 1.00 113.82 22 GLU B O 1
ATOM 1108 N N . MET B 2 27 ? 8.317 37.206 -26.073 1.00 114.17 23 MET B N 1
ATOM 1109 C CA . MET B 2 27 ? 8.352 38.532 -25.447 1.00 114.27 23 MET B CA 1
ATOM 1110 C C . MET B 2 27 ? 6.942 38.904 -25.009 1.00 119.25 23 MET B C 1
ATOM 1111 O O . MET B 2 27 ? 6.006 38.822 -25.808 1.00 121.62 23 MET B O 1
ATOM 1113 N N . VAL B 2 28 ? 6.774 39.244 -23.726 1.00 113.67 24 VAL B N 1
ATOM 1114 C CA . VAL B 2 28 ? 5.470 39.598 -23.168 1.00 112.96 24 VAL B CA 1
ATOM 1115 C C . VAL B 2 28 ? 5.516 41.007 -22.599 1.00 117.31 24 VAL B C 1
ATOM 1116 O O . VAL B 2 28 ? 6.386 41.318 -21.784 1.00 115.69 24 VAL B O 1
ATOM 1120 N N . VAL B 2 29 ? 4.575 41.852 -23.032 1.00 116.65 25 VAL B N 1
ATOM 1121 C CA . VAL B 2 29 ? 4.477 43.222 -22.538 1.00 119.00 25 VAL B CA 1
ATOM 1122 C C . VAL B 2 29 ? 3.395 43.279 -21.452 1.00 122.70 25 VAL B C 1
ATOM 1123 O O . VAL B 2 29 ? 2.221 42.988 -21.701 1.00 123.05 25 VAL B O 1
ATOM 1127 N N . LEU B 2 30 ? 3.832 43.587 -20.232 1.00 118.41 26 LEU B N 1
ATOM 1128 C CA . LEU B 2 30 ? 2.979 43.670 -19.062 1.00 118.78 26 LEU B CA 1
ATOM 1129 C C . LEU B 2 30 ? 2.657 45.111 -18.742 1.00 125.07 26 LEU B C 1
ATOM 1130 O O . LEU B 2 30 ? 3.532 45.854 -18.327 1.00 126.45 26 LEU B O 1
ATOM 1135 N N . THR B 2 31 ? 1.406 45.497 -18.940 1.00 122.42 27 THR B N 1
ATOM 1136 C CA . THR B 2 31 ? 0.927 46.845 -18.671 1.00 125.94 27 THR B CA 1
ATOM 1137 C C . THR B 2 31 ? 0.299 46.935 -17.268 1.00 130.25 27 THR B C 1
ATOM 1138 O O . THR B 2 31 ? -0.555 46.112 -16.929 1.00 129.37 27 THR B O 1
ATOM 1142 N N . CYS B 2 32 ? 0.752 47.902 -16.449 1.00 129.18 28 CYS B N 1
ATOM 1143 C CA . CYS B 2 32 ? 0.248 48.138 -15.079 1.00 131.59 28 CYS B CA 1
ATOM 1144 C C . CYS B 2 32 ? -1.074 48.927 -15.126 1.00 140.19 28 CYS B C 1
ATOM 1145 O O . CYS B 2 32 ? -1.166 49.920 -15.851 1.00 143.17 28 CYS B O 1
ATOM 1148 N N . ASP B 2 33 ? -2.088 48.489 -14.343 1.00 136.77 29 ASP B N 1
ATOM 1149 C CA . ASP B 2 33 ? -3.402 49.132 -14.265 1.00 146.00 29 ASP B CA 1
ATOM 1150 C C . ASP B 2 33 ? -3.349 50.469 -13.527 1.00 183.49 29 ASP B C 1
ATOM 1151 O O . ASP B 2 33 ? -2.798 50.557 -12.426 1.00 150.10 29 ASP B O 1
ATOM 1156 N N . TRP B 2 42 ? 8.406 46.797 -10.626 1.00 131.28 38 TRP B N 1
ATOM 1157 C CA . TRP B 2 42 ? 7.852 45.457 -10.836 1.00 127.96 38 TRP B CA 1
ATOM 1158 C C . TRP B 2 42 ? 8.661 44.384 -10.102 1.00 128.35 38 TRP B C 1
ATOM 1159 O O . TRP B 2 42 ? 9.886 44.375 -10.210 1.00 126.68 38 TRP B O 1
ATOM 1170 N N . THR B 2 43 ? 7.969 43.451 -9.407 1.00 123.60 39 THR B N 1
ATOM 1171 C CA . THR B 2 43 ? 8.564 42.300 -8.702 1.00 121.49 39 THR B CA 1
ATOM 1172 C C . THR B 2 43 ? 7.810 41.023 -9.083 1.00 121.24 39 THR B C 1
ATOM 1173 O O . THR B 2 43 ? 6.689 41.107 -9.588 1.00 120.03 39 THR B O 1
ATOM 1177 N N . LEU B 2 44 ? 8.408 39.845 -8.823 1.00 116.01 40 LEU B N 1
ATOM 1178 C CA . LEU B 2 44 ? 7.775 38.548 -9.100 1.00 113.40 40 LEU B CA 1
ATOM 1179 C C . LEU B 2 44 ? 7.626 37.713 -7.821 1.00 119.01 40 LEU B C 1
ATOM 1180 O O . LEU B 2 44 ? 8.603 37.512 -7.095 1.00 120.21 40 LEU B O 1
ATOM 1185 N N . ASP B 2 45 ? 6.398 37.220 -7.567 1.00 115.46 41 ASP B N 1
ATOM 1186 C CA . ASP B 2 45 ? 6.029 36.367 -6.428 1.00 116.43 41 ASP B CA 1
ATOM 1187 C C . ASP B 2 45 ? 6.367 37.014 -5.065 1.00 123.02 41 ASP B C 1
ATOM 1188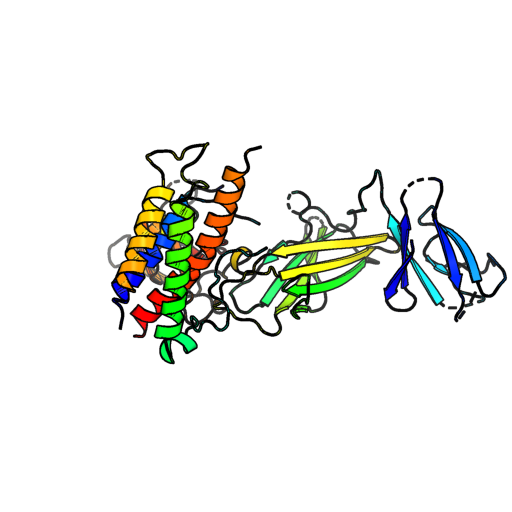 O O . ASP B 2 45 ? 5.911 38.134 -4.814 1.00 124.76 41 ASP B O 1
ATOM 1193 N N . GLN B 2 46 ? 7.157 36.323 -4.206 1.00 119.75 42 GLN B N 1
ATOM 1194 C CA . GLN B 2 46 ? 7.550 36.784 -2.871 1.00 122.90 42 GLN B CA 1
ATOM 1195 C C . GLN B 2 46 ? 8.560 37.944 -2.865 1.00 126.74 42 GLN B C 1
ATOM 1196 O O . GLN B 2 46 ? 8.323 38.946 -2.187 1.00 129.20 42 GLN B O 1
ATOM 1197 N N . SER B 2 47 ? 9.682 37.791 -3.610 1.00 120.78 43 SER B N 1
ATOM 1198 C CA . SER B 2 47 ? 10.824 38.716 -3.729 1.00 121.26 43 SER B CA 1
ATOM 1199 C C . SER B 2 47 ? 10.494 40.220 -3.834 1.00 125.11 43 SER B C 1
ATOM 1200 O O . SER B 2 47 ? 9.495 40.612 -4.443 1.00 123.41 43 SER B O 1
ATOM 1203 N N . SER B 2 48 ? 11.390 41.046 -3.257 1.00 123.57 44 SER B N 1
ATOM 1204 C CA . SER B 2 48 ? 11.321 42.508 -3.229 1.00 125.70 44 SER B CA 1
ATOM 1205 C C . SER B 2 48 ? 12.183 43.127 -4.332 1.00 129.43 44 SER B C 1
ATOM 1206 O O . SER B 2 48 ? 12.051 44.324 -4.616 1.00 130.33 44 SER B O 1
ATOM 1209 N N . GLU B 2 49 ? 13.060 42.301 -4.955 1.00 124.32 45 GLU B N 1
ATOM 1210 C CA . GLU B 2 49 ? 13.979 42.684 -6.031 1.00 122.41 45 GLU B CA 1
ATOM 1211 C C . GLU B 2 49 ? 13.216 43.262 -7.224 1.00 125.20 45 GLU B C 1
ATOM 1212 O O . GLU B 2 49 ? 12.407 42.557 -7.831 1.00 123.42 45 GLU B O 1
ATOM 1214 N N . VAL B 2 50 ? 13.426 44.563 -7.510 1.00 123.20 46 VAL B N 1
ATOM 1215 C CA . VAL B 2 50 ? 12.775 45.271 -8.617 1.00 121.99 46 VAL B CA 1
ATOM 1216 C C . VAL B 2 50 ? 13.420 44.857 -9.947 1.00 122.98 46 VAL B C 1
ATOM 1217 O O . VAL B 2 50 ? 14.627 45.016 -10.136 1.00 123.25 46 VAL B O 1
ATOM 1221 N N . LEU B 2 51 ? 12.601 44.295 -10.843 1.00 116.73 47 LEU B N 1
ATOM 1222 C CA . LEU B 2 51 ? 12.996 43.769 -12.149 1.00 113.51 47 LEU B CA 1
ATOM 1223 C C . LEU B 2 51 ? 12.830 44.758 -13.318 1.00 117.99 47 LEU B C 1
ATOM 1224 O O . LEU B 2 51 ? 13.245 44.457 -14.437 1.00 115.51 47 LEU B O 1
ATOM 1229 N N . GLY B 2 52 ? 12.223 45.912 -13.064 1.00 117.77 48 GLY B N 1
ATOM 1230 C CA . GLY B 2 52 ? 12.014 46.896 -14.115 1.00 119.01 48 GLY B CA 1
ATOM 1231 C C . GLY B 2 52 ? 11.251 48.142 -13.727 1.00 127.69 48 GLY B C 1
ATOM 1232 O O . GLY B 2 52 ? 10.486 48.148 -12.756 1.00 128.56 48 GLY B O 1
ATOM 1233 N N . SER B 2 53 ? 11.477 49.209 -14.513 1.00 127.04 49 SER B N 1
ATOM 1234 C CA . SER B 2 53 ? 10.854 50.528 -14.385 1.00 131.06 49 SER B CA 1
ATOM 1235 C C . SER B 2 53 ? 9.959 50.806 -15.609 1.00 135.35 49 SER B C 1
ATOM 1236 O O . SER B 2 53 ? 10.212 50.275 -16.697 1.00 133.19 49 SER B O 1
ATOM 1239 N N . GLY B 2 54 ? 8.911 51.599 -15.410 1.00 134.00 50 GLY B N 1
ATOM 1240 C CA . GLY B 2 54 ? 7.980 51.958 -16.473 1.00 134.49 50 GLY B CA 1
ATOM 1241 C C . GLY B 2 54 ? 6.612 51.342 -16.302 1.00 136.51 50 GLY B C 1
ATOM 1242 O O . GLY B 2 54 ? 6.493 50.246 -15.749 1.00 132.72 50 GLY B O 1
ATOM 1243 N N . LYS B 2 55 ? 5.567 52.050 -16.795 1.00 136.19 51 LYS B N 1
ATOM 1244 C CA . LYS B 2 55 ? 4.155 51.639 -16.744 1.00 136.25 51 LYS B CA 1
ATOM 1245 C C . LYS B 2 55 ? 3.956 50.260 -17.356 1.00 134.67 51 LYS B C 1
ATOM 1246 O O . LYS B 2 55 ? 3.070 49.528 -16.925 1.00 132.45 51 LYS B O 1
ATOM 1248 N N . THR B 2 56 ? 4.798 49.910 -18.347 1.00 129.48 52 THR B N 1
ATOM 1249 C CA . THR B 2 56 ? 4.804 48.601 -19.010 1.00 125.50 52 THR B CA 1
ATOM 1250 C C . THR B 2 56 ? 6.113 47.849 -18.703 1.00 125.07 52 THR B C 1
ATOM 1251 O O . THR B 2 56 ? 7.098 48.476 -18.281 1.00 125.60 52 THR B O 1
ATOM 1255 N N . LEU B 2 57 ? 6.119 46.510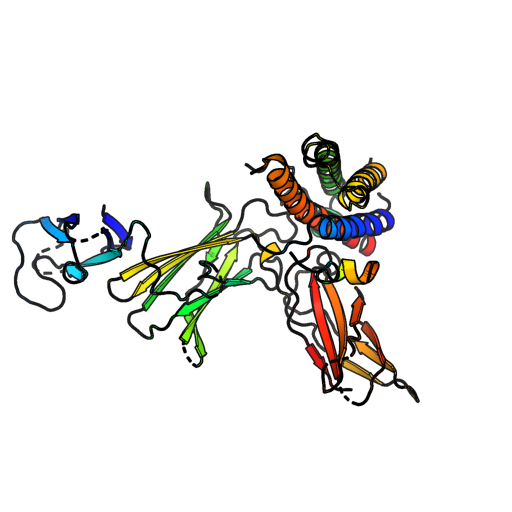 -18.908 1.00 116.57 53 LEU B N 1
ATOM 1256 C CA . LEU B 2 57 ? 7.297 45.675 -18.679 1.00 112.60 53 LEU B CA 1
ATOM 1257 C C . LEU B 2 57 ? 7.486 44.598 -19.726 1.00 113.58 53 LEU B C 1
ATOM 1258 O O . LEU B 2 57 ? 6.612 43.752 -19.903 1.00 112.38 53 LEU B O 1
ATOM 1263 N N . THR B 2 58 ? 8.646 44.616 -20.398 1.00 109.48 54 THR B N 1
ATOM 1264 C CA . THR B 2 58 ? 8.998 43.603 -21.384 1.00 107.36 54 THR B CA 1
ATOM 1265 C C . THR B 2 58 ? 9.754 42.497 -20.667 1.00 109.39 54 THR B C 1
ATOM 1266 O O . THR B 2 58 ? 10.744 42.740 -19.981 1.00 107.77 54 THR B O 1
ATOM 1270 N N . ILE B 2 59 ? 9.218 41.290 -20.777 1.00 106.71 55 ILE B N 1
ATOM 1271 C CA . ILE B 2 59 ? 9.733 40.075 -20.160 1.00 105.49 55 ILE B CA 1
ATOM 1272 C C . ILE B 2 59 ? 9.936 39.098 -21.301 1.00 109.01 55 ILE B C 1
ATOM 1273 O O . ILE B 2 59 ? 9.129 39.070 -22.228 1.00 109.97 55 ILE B O 1
ATOM 1278 N N . GLN B 2 60 ? 11.009 38.313 -21.246 1.00 104.09 56 GLN B N 1
ATOM 1279 C CA . GLN B 2 60 ? 11.240 37.252 -22.206 1.00 103.09 56 GLN B CA 1
ATOM 1280 C C . GLN B 2 60 ? 10.846 35.994 -21.464 1.00 104.12 56 GLN B C 1
ATOM 1281 O O . GLN B 2 60 ? 11.537 35.593 -20.524 1.00 103.97 56 GLN B O 1
ATOM 1287 N N . VAL B 2 61 ? 9.679 35.438 -21.808 1.00 98.89 57 VAL B N 1
ATOM 1288 C CA . VAL B 2 61 ? 9.162 34.238 -21.149 1.00 97.22 57 VAL B CA 1
ATOM 1289 C C . VAL B 2 61 ? 9.685 33.023 -21.895 1.00 102.35 57 VAL B C 1
ATOM 1290 O O . VAL B 2 61 ? 9.260 32.751 -23.017 1.00 102.46 57 VAL B O 1
ATOM 1294 N N . LYS B 2 62 ? 10.631 32.318 -21.275 1.00 99.77 58 LYS B N 1
ATOM 1295 C CA . LYS B 2 62 ? 11.267 31.139 -21.849 1.00 100.88 58 LYS B CA 1
ATOM 1296 C C . LYS B 2 62 ? 11.062 29.914 -20.962 1.00 105.22 58 LYS B C 1
ATOM 1297 O O . LYS B 2 62 ? 11.101 28.789 -21.463 1.00 106.58 58 LYS B O 1
ATOM 1299 N N . GLU B 2 63 ? 10.857 30.127 -19.648 1.00 100.26 59 GLU B N 1
ATOM 1300 C CA . GLU B 2 63 ? 10.714 29.058 -18.663 1.00 100.07 59 GLU B CA 1
ATOM 1301 C C . GLU B 2 63 ? 9.720 29.411 -17.562 1.00 101.10 59 GLU B C 1
ATOM 1302 O O . GLU B 2 63 ? 9.309 30.569 -17.446 1.00 97.95 59 GLU B O 1
ATOM 1308 N N . PHE B 2 64 ? 9.346 28.400 -16.739 1.00 98.75 60 PHE B N 1
ATOM 1309 C CA . PHE B 2 64 ? 8.422 28.542 -15.608 1.00 97.75 60 PHE B CA 1
ATOM 1310 C C . PHE B 2 64 ? 8.894 29.570 -14.572 1.00 102.22 60 PHE B C 1
ATOM 1311 O O . PHE B 2 64 ? 8.066 30.141 -13.861 1.00 101.45 60 PHE B O 1
ATOM 1319 N N . GLY B 2 65 ? 10.202 29.826 -14.539 1.00 99.84 61 GLY B N 1
ATOM 1320 C CA . GLY B 2 65 ? 10.806 30.837 -13.678 1.00 100.67 61 GLY B CA 1
ATOM 1321 C C . GLY B 2 65 ? 10.435 32.237 -14.127 1.00 104.56 61 GLY B C 1
ATOM 1322 O O . GLY B 2 65 ? 10.282 33.138 -13.299 1.00 104.85 61 GLY B O 1
ATOM 1323 N N . ASP B 2 66 ? 10.241 32.410 -15.454 1.00 100.80 62 ASP B N 1
ATOM 1324 C CA . ASP B 2 66 ? 9.829 33.663 -16.096 1.00 99.71 62 ASP B CA 1
ATOM 1325 C C . ASP B 2 66 ? 8.297 33.777 -16.081 1.00 103.61 62 ASP B C 1
ATOM 1326 O O . ASP B 2 66 ? 7.739 34.543 -16.865 1.00 104.19 62 ASP B O 1
ATOM 1331 N N . ALA B 2 67 ? 7.626 33.025 -15.181 1.00 99.20 63 ALA B N 1
ATOM 1332 C CA . ALA B 2 67 ? 6.170 33.014 -14.989 1.00 97.68 63 ALA B CA 1
ATOM 1333 C C . ALA B 2 67 ? 5.824 33.176 -13.512 1.00 101.33 63 ALA B C 1
ATOM 1334 O O . ALA B 2 67 ? 6.655 32.906 -12.636 1.00 102.76 63 ALA B O 1
ATOM 1336 N N . GLY B 2 68 ? 4.596 33.614 -13.259 1.00 95.89 64 GLY B N 1
ATOM 1337 C CA . GLY B 2 68 ? 4.081 33.837 -11.916 1.00 96.21 64 GLY B CA 1
ATOM 1338 C C . GLY B 2 68 ? 3.351 35.151 -11.797 1.00 99.46 64 GLY B C 1
ATOM 1339 O O . GLY B 2 68 ? 3.071 35.795 -12.812 1.00 96.79 64 GLY B O 1
ATOM 1340 N N . GLN B 2 69 ? 3.034 35.557 -10.558 1.00 99.80 65 GLN B N 1
ATOM 1341 C CA . GLN B 2 69 ? 2.341 36.827 -10.350 1.00 102.67 65 GLN B CA 1
ATOM 1342 C C . GLN B 2 69 ? 3.313 38.010 -10.288 1.00 108.56 65 GLN B C 1
ATOM 1343 O O . GLN B 2 69 ? 4.030 38.200 -9.297 1.00 109.33 65 GLN B O 1
ATOM 1349 N N . TYR B 2 70 ? 3.354 38.769 -11.392 1.00 105.72 66 TYR B N 1
ATOM 1350 C CA . TYR B 2 70 ? 4.163 39.972 -11.532 1.00 107.51 66 TYR B CA 1
ATOM 1351 C C . TYR B 2 70 ? 3.326 41.119 -10.994 1.00 117.07 66 TYR B C 1
ATOM 1352 O O . TYR B 2 70 ? 2.154 41.268 -11.383 1.00 117.40 66 TYR B O 1
ATOM 1361 N N . THR B 2 71 ? 3.906 41.908 -10.075 1.00 117.02 67 THR B N 1
ATOM 1362 C CA . THR B 2 71 ? 3.229 43.027 -9.422 1.00 120.94 67 THR B CA 1
ATOM 1363 C C . THR B 2 71 ? 4.033 44.344 -9.538 1.00 126.96 67 THR B C 1
ATOM 1364 O O . THR B 2 71 ? 5.183 44.416 -9.077 1.00 126.12 67 THR B O 1
ATOM 1368 N N . CYS B 2 72 ? 3.409 45.380 -10.156 1.00 125.30 68 CYS B N 1
ATOM 1369 C CA . CYS B 2 72 ? 3.974 46.719 -10.302 1.00 127.37 68 CYS B CA 1
ATOM 1370 C C . CYS B 2 72 ? 3.923 47.413 -8.954 1.00 132.82 68 CYS B C 1
ATOM 1371 O O . CYS B 2 72 ? 2.837 47.631 -8.415 1.00 134.42 68 CYS B O 1
ATOM 1374 N N . HIS B 2 73 ? 5.119 47.709 -8.389 1.00 129.10 69 HIS B N 1
ATOM 1375 C CA . HIS B 2 73 ? 5.343 48.343 -7.087 1.00 147.08 69 HIS B CA 1
ATOM 1376 C C . HIS B 2 73 ? 4.747 47.522 -5.936 1.00 170.59 69 HIS B C 1
ATOM 1377 O O . HIS B 2 73 ? 4.835 46.286 -5.937 1.00 127.95 69 HIS B O 1
ATOM 1379 N N . HIS B 2 81 ? -0.522 41.342 -8.484 1.00 122.30 77 HIS B N 1
ATOM 1380 C CA . HIS B 2 81 ? -1.480 42.092 -9.288 1.00 123.74 77 HIS B CA 1
ATOM 1381 C C . HIS B 2 81 ? -1.721 41.517 -10.697 1.00 125.36 77 HIS B C 1
ATOM 1382 O O . HIS B 2 81 ? -2.791 41.759 -11.260 1.00 126.41 77 HIS B O 1
ATOM 1384 N N . SER B 2 82 ? -0.750 40.770 -11.278 1.00 118.69 78 SER B N 1
ATOM 1385 C CA . SER B 2 82 ? -0.901 40.170 -12.619 1.00 115.41 78 SER B CA 1
ATOM 1386 C C . SER B 2 82 ? -0.272 38.750 -12.759 1.00 113.80 78 SER B C 1
ATOM 1387 O O . SER B 2 82 ? 0.955 38.619 -12.870 1.00 113.09 78 SER B O 1
ATOM 1389 N N . LEU B 2 83 ? -1.121 37.699 -12.768 1.00 106.08 79 LEU B N 1
ATOM 1390 C CA . LEU B 2 83 ? -0.682 36.301 -12.896 1.00 101.64 79 LEU B CA 1
ATOM 1391 C C . LEU B 2 83 ? -0.460 35.861 -14.336 1.00 101.40 79 LEU B C 1
ATOM 1392 O O . LEU B 2 83 ? -1.266 36.140 -15.215 1.00 101.83 79 LEU B O 1
ATOM 1397 N N . LEU B 2 84 ? 0.646 35.161 -14.556 1.00 94.93 80 LEU B N 1
ATOM 1398 C CA . LEU B 2 84 ? 1.052 34.593 -15.828 1.00 92.47 80 LEU B CA 1
ATOM 1399 C C . LEU B 2 84 ? 1.242 33.084 -15.642 1.00 93.74 80 LEU B C 1
ATOM 1400 O O . LEU B 2 84 ? 2.000 32.649 -14.760 1.00 93.09 80 LEU B O 1
ATOM 1405 N N . LEU B 2 85 ? 0.479 32.295 -16.424 1.00 88.10 81 LEU B N 1
ATOM 1406 C CA . LEU B 2 85 ? 0.525 30.832 -16.461 1.00 86.50 81 LEU B CA 1
ATOM 1407 C C . LEU B 2 85 ? 1.060 30.438 -17.833 1.00 89.98 81 LEU B C 1
ATOM 1408 O O . LEU B 2 85 ? 0.984 31.231 -18.774 1.00 89.45 81 LEU B O 1
ATOM 1413 N N . LEU B 2 86 ? 1.652 29.255 -17.945 1.00 87.14 82 LEU B N 1
ATOM 1414 C CA . LEU B 2 86 ? 2.244 28.856 -19.219 1.00 87.33 82 LEU B CA 1
ATOM 1415 C C . LEU B 2 86 ? 1.516 27.745 -19.935 1.00 92.25 82 LEU B C 1
ATOM 1416 O O . LEU B 2 86 ? 1.092 26.768 -19.311 1.00 91.80 82 LEU B O 1
ATOM 1421 N N . HIS B 2 87 ? 1.410 27.871 -21.259 1.00 88.96 83 HIS B N 1
ATOM 1422 C CA . HIS B 2 87 ? 0.870 26.799 -22.064 1.00 89.35 83 HIS B CA 1
ATOM 1423 C C . HIS B 2 87 ? 2.014 26.349 -22.951 1.00 94.35 83 HIS B C 1
ATOM 1424 O O . HIS B 2 87 ? 2.168 26.826 -24.071 1.00 95.24 83 HIS B O 1
ATOM 1431 N N . LYS B 2 88 ? 2.875 25.492 -22.386 1.00 92.09 84 LYS B N 1
ATOM 1432 C CA . LYS B 2 88 ? 4.072 24.931 -23.013 1.00 94.08 84 LYS B CA 1
ATOM 1433 C C . LYS B 2 88 ? 3.723 24.007 -24.185 1.00 101.56 84 LYS B C 1
ATOM 1434 O O . LYS B 2 88 ? 2.665 23.364 -24.182 1.00 101.17 84 LYS B O 1
ATOM 1440 N N . LYS B 2 89 ? 4.632 23.935 -25.175 1.00 101.60 85 LYS B N 1
ATOM 1441 C CA . LYS B 2 89 ? 4.492 23.112 -26.375 1.00 104.82 85 LYS B CA 1
ATOM 1442 C C . LYS B 2 89 ? 5.860 22.476 -26.739 1.00 115.13 85 LYS B C 1
ATOM 1443 O O . LYS B 2 89 ? 6.765 23.180 -27.199 1.00 115.61 85 LYS B O 1
ATOM 1449 N N . GLU B 2 90 ? 6.016 21.153 -26.509 1.00 115.54 86 GLU B N 1
ATOM 1450 C CA . GLU B 2 90 ? 7.247 20.418 -26.836 1.00 119.68 86 GLU B CA 1
ATOM 1451 C C . GLU B 2 90 ? 7.041 19.570 -28.092 1.00 128.30 86 GLU B C 1
ATOM 1452 O O . GLU B 2 90 ? 6.133 18.731 -28.133 1.00 128.46 86 GLU B O 1
ATOM 1454 N N . ASP B 2 91 ? 7.878 19.824 -29.122 1.00 120.60 87 ASP B N 1
ATOM 1455 C CA . ASP B 2 91 ? 7.868 19.191 -30.449 1.00 121.07 87 ASP B CA 1
ATOM 1456 C C . ASP B 2 91 ? 6.513 19.386 -31.170 1.00 124.09 87 ASP B C 1
ATOM 1457 O O . ASP B 2 91 ? 5.993 18.462 -31.811 1.00 124.22 87 ASP B O 1
ATOM 1462 N N . GLY B 2 92 ? 5.975 20.602 -31.052 1.00 119.22 88 GLY B N 1
ATOM 1463 C CA . GLY B 2 92 ? 4.716 21.013 -31.665 1.00 118.69 88 GLY B CA 1
ATOM 1464 C C . GLY B 2 92 ? 3.492 20.226 -31.232 1.00 121.96 88 GLY B C 1
ATOM 1465 O O . GLY B 2 92 ? 2.759 19.706 -32.085 1.00 123.26 88 GLY B O 1
ATOM 1466 N N . ILE B 2 93 ? 3.272 20.120 -29.901 1.00 115.06 89 ILE B N 1
ATOM 1467 C CA . ILE B 2 93 ? 2.139 19.416 -29.277 1.00 112.81 89 ILE B CA 1
ATOM 1468 C C . ILE B 2 93 ? 2.008 19.885 -27.825 1.00 112.08 89 ILE B C 1
ATOM 1469 O O . ILE B 2 93 ? 2.948 19.708 -27.037 1.00 112.23 89 ILE B O 1
ATOM 1471 N N . TRP B 2 94 ? 0.860 20.522 -27.491 1.00 103.89 90 TRP B N 1
ATOM 1472 C CA . TRP B 2 94 ? 0.557 21.056 -26.153 1.00 101.16 90 TRP B CA 1
ATOM 1473 C C . TRP B 2 94 ? 0.711 20.005 -25.051 1.00 103.01 90 TRP B C 1
ATOM 1474 O O . TRP B 2 94 ? 0.420 18.825 -25.252 1.00 103.21 90 TRP B O 1
ATOM 1485 N N . SER B 2 95 ? 1.141 20.464 -23.880 1.00 97.59 91 SER B N 1
ATOM 1486 C CA . SER B 2 95 ? 1.345 19.686 -22.663 1.00 96.30 91 SER B CA 1
ATOM 1487 C C . SER B 2 95 ? 0.025 19.025 -22.145 1.00 97.28 91 SER B C 1
ATOM 1488 O O . SER B 2 95 ? -1.034 19.664 -22.162 1.00 96.25 91 SER B O 1
ATOM 1491 N N . THR B 2 96 ? 0.105 17.739 -21.713 1.00 99.01 92 THR B N 1
ATOM 1492 C CA . THR B 2 96 ? -0.997 16.952 -21.121 1.00 95.13 92 THR B CA 1
ATOM 1493 C C . THR B 2 96 ? -0.453 16.106 -19.972 1.00 98.54 92 THR B C 1
ATOM 1494 O O . THR B 2 96 ? -0.587 14.876 -19.974 1.00 98.87 92 THR B O 1
ATOM 1498 N N . ASP B 2 97 ? 0.184 16.776 -19.001 1.00 94.96 93 ASP B N 1
ATOM 1499 C CA . ASP B 2 97 ? 0.786 16.141 -17.829 1.00 96.87 93 ASP B CA 1
ATOM 1500 C C . ASP B 2 97 ? -0.195 16.072 -16.667 1.00 98.73 93 ASP B C 1
ATOM 1501 O O . ASP B 2 97 ? -0.204 15.063 -15.965 1.00 101.21 93 ASP B O 1
ATOM 1506 N N . ILE B 2 98 ? -0.965 17.168 -16.416 1.00 91.28 94 ILE B N 1
ATOM 1507 C CA . ILE B 2 98 ? -1.908 17.300 -15.292 1.00 88.91 94 ILE B CA 1
ATOM 1508 C C . ILE B 2 98 ? -2.838 16.096 -15.181 1.00 92.23 94 ILE B C 1
ATOM 1509 O O . ILE B 2 98 ? -2.945 15.537 -14.088 1.00 94.05 94 ILE B O 1
ATOM 1514 N N . LEU B 2 99 ? -3.468 15.680 -16.313 1.00 86.18 95 LEU B N 1
ATOM 1515 C CA . LEU B 2 99 ? -4.392 14.540 -16.381 1.00 84.33 95 LEU B CA 1
ATOM 1516 C C . LEU B 2 99 ? -3.722 13.294 -16.958 1.00 91.22 95 LEU B C 1
ATOM 1517 O O . LEU B 2 99 ? -2.960 13.400 -17.927 1.00 91.44 95 LEU B O 1
ATOM 1522 N N . LYS B 2 100 ? -3.999 12.112 -16.367 1.00 89.83 96 LYS B N 1
ATOM 1523 C CA . LYS B 2 100 ? -3.445 10.872 -16.901 1.00 93.19 96 LYS B CA 1
ATOM 1524 C C . LYS B 2 100 ? -4.404 10.231 -17.893 1.00 97.25 96 LYS B C 1
ATOM 1525 O O . LYS B 2 100 ? -5.620 10.290 -17.694 1.00 95.25 96 LYS B O 1
ATOM 1531 N N . ASP B 2 101 ? -3.864 9.670 -18.988 1.00 96.84 97 ASP B N 1
ATOM 1532 C CA . ASP B 2 101 ? -4.661 9.005 -20.027 1.00 95.96 97 ASP B CA 1
ATOM 1533 C C . ASP B 2 101 ? -5.414 7.779 -19.430 1.00 101.40 97 ASP B C 1
ATOM 1534 O O . ASP B 2 101 ? -4.784 6.882 -18.855 1.00 106.35 97 ASP B O 1
ATOM 1539 N N . GLN B 2 102 ? -6.755 7.792 -19.505 1.00 92.64 98 GLN B N 1
ATOM 1540 C CA . GLN B 2 102 ? -7.616 6.741 -18.951 1.00 103.39 98 GLN B CA 1
ATOM 1541 C C . GLN B 2 102 ? -7.468 5.440 -19.726 1.00 134.35 98 GLN B C 1
ATOM 1542 O O . GLN B 2 102 ? -6.999 4.452 -19.172 1.00 109.95 98 GLN B O 1
ATOM 1548 N N . ASN B 2 107 ? -6.801 5.881 -26.090 1.00 106.19 103 ASN B N 1
ATOM 1549 C CA . ASN B 2 107 ? -5.717 6.755 -26.555 1.00 108.41 103 ASN B CA 1
ATOM 1550 C C . ASN B 2 107 ? -6.157 8.218 -26.555 1.00 109.09 103 ASN B C 1
ATOM 1551 O O . ASN B 2 107 ? -7.206 8.544 -27.118 1.00 106.72 103 ASN B O 1
ATOM 1556 N N . LYS B 2 108 ? -5.364 9.089 -25.888 1.00 105.14 104 LYS B N 1
ATOM 1557 C CA . LYS B 2 108 ? -5.592 10.530 -25.685 1.00 101.86 104 LYS B CA 1
ATOM 1558 C C . LYS B 2 108 ? -7.017 10.840 -25.114 1.00 99.74 104 LYS B C 1
ATOM 1559 O O . LYS B 2 108 ? -7.646 11.834 -25.499 1.00 97.96 104 LYS B O 1
ATOM 1562 N N . THR B 2 109 ? -7.498 9.975 -24.186 1.00 92.46 105 THR B N 1
ATOM 1563 C CA . THR B 2 109 ? -8.780 10.057 -23.482 1.00 88.21 105 THR B CA 1
ATOM 1564 C C . THR B 2 109 ? -8.473 10.436 -22.033 1.00 88.43 105 THR B C 1
ATOM 1565 O O . THR B 2 109 ? -8.071 9.583 -21.232 1.00 89.75 105 THR B O 1
ATOM 1569 N N . PHE B 2 110 ? -8.656 11.719 -21.702 1.00 79.85 106 PHE B N 1
ATOM 1570 C CA . PHE B 2 110 ? -8.391 12.227 -20.365 1.00 77.69 106 PHE B CA 1
ATOM 1571 C C . PHE B 2 110 ? -9.682 12.507 -19.624 1.00 79.35 106 PHE B C 1
ATOM 1572 O O . PHE B 2 110 ? -9.695 12.599 -18.398 1.00 80.24 106 PHE B O 1
ATOM 1580 N N . LEU B 2 111 ? -10.765 12.631 -20.371 1.00 74.53 107 LEU B N 1
ATOM 1581 C CA . LEU B 2 111 ? -12.100 12.899 -19.851 1.00 73.00 107 LEU B CA 1
ATOM 1582 C C . LEU B 2 111 ? -12.968 11.696 -20.188 1.00 75.11 107 LEU B C 1
ATOM 1583 O O . LEU B 2 111 ? -12.983 11.269 -21.345 1.00 74.69 107 LEU B O 1
ATOM 1588 N N . ARG B 2 112 ? -13.671 11.141 -19.185 1.00 70.18 108 ARG B N 1
ATOM 1589 C CA . ARG B 2 112 ? -14.603 10.033 -19.361 1.00 68.63 108 ARG B CA 1
ATOM 1590 C C . ARG B 2 112 ? -15.950 10.540 -18.852 1.00 72.84 108 ARG B C 1
ATOM 1591 O O . ARG B 2 112 ? -16.014 11.040 -17.733 1.00 74.64 108 ARG B O 1
ATOM 1599 N N . CYS B 2 113 ? -17.010 10.460 -19.686 1.00 66.74 109 CYS B N 1
ATOM 1600 C CA . CYS B 2 113 ? -18.354 10.961 -19.381 1.00 64.16 109 CYS B CA 1
ATOM 1601 C C . CYS B 2 113 ? -19.409 9.887 -19.482 1.00 6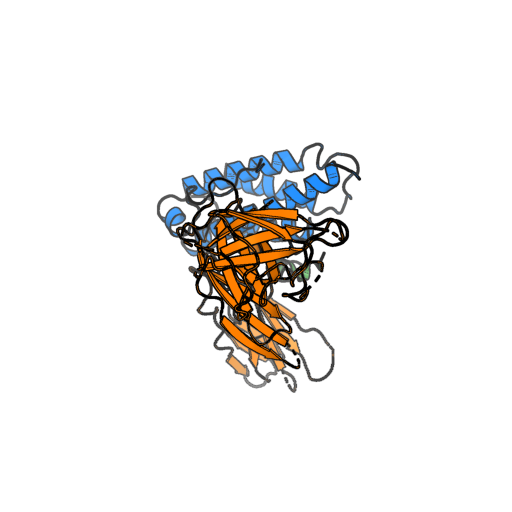6.71 109 CYS B C 1
ATOM 1602 O O . CYS B 2 113 ? -19.310 9.029 -20.349 1.00 67.72 109 CYS B O 1
ATOM 1605 N N . GLU B 2 114 ? -20.454 9.963 -18.632 1.00 60.86 110 GLU B N 1
ATOM 1606 C CA . GLU B 2 114 ? -21.581 9.014 -18.582 1.00 58.43 110 GLU B CA 1
ATOM 1607 C C . GLU B 2 114 ? -22.926 9.688 -18.308 1.00 60.28 110 GLU B C 1
ATOM 1608 O O . GLU B 2 114 ? -22.977 10.714 -17.636 1.00 59.67 110 GLU B O 1
ATOM 1614 N N . ALA B 2 115 ? -24.015 9.057 -18.753 1.00 54.84 111 ALA B N 1
ATOM 1615 C CA . ALA B 2 115 ? -25.380 9.512 -18.495 1.00 54.22 111 ALA B CA 1
ATOM 1616 C C . ALA B 2 115 ? -26.193 8.311 -18.057 1.00 57.98 111 ALA B C 1
ATOM 1617 O O . ALA B 2 115 ? -26.000 7.229 -18.592 1.00 59.29 111 ALA B O 1
ATOM 1619 N N . LYS B 2 116 ? -27.010 8.473 -17.026 1.00 55.31 112 LYS B N 1
ATOM 1620 C CA . LYS B 2 116 ? -27.888 7.444 -16.445 1.00 54.89 112 LYS B CA 1
ATOM 1621 C C . LYS B 2 116 ? -29.166 7.337 -17.251 1.00 61.21 112 LYS B C 1
ATOM 1622 O O . LYS B 2 116 ? -29.857 6.357 -17.117 1.00 65.94 112 LYS B O 1
ATOM 1628 N N . ASN B 2 117 ? -29.517 8.352 -18.042 1.00 58.62 113 ASN B N 1
ATOM 1629 C CA . ASN B 2 117 ? -30.751 8.435 -18.838 1.00 57.87 113 ASN B CA 1
ATOM 1630 C C . ASN B 2 117 ? -30.566 9.508 -19.929 1.00 61.42 113 ASN B C 1
ATOM 1631 O O . ASN B 2 117 ? -29.458 10.013 -20.092 1.00 59.37 113 ASN B O 1
ATOM 1636 N N . TYR B 2 118 ? -31.684 9.926 -20.589 1.00 59.12 114 TYR B N 1
ATOM 1637 C CA . TYR B 2 118 ? -31.745 10.930 -21.674 1.00 56.82 114 TYR B CA 1
ATOM 1638 C C . TYR B 2 118 ? -32.118 12.369 -21.233 1.00 62.88 114 TYR B C 1
ATOM 1639 O O . TYR B 2 118 ? -32.351 13.221 -22.095 1.00 64.17 114 TYR B O 1
ATOM 1648 N N . SER B 2 119 ? -32.135 12.647 -19.915 1.00 58.74 115 SER B N 1
ATOM 1649 C CA . SER B 2 119 ? -32.520 13.951 -19.346 1.00 60.25 115 SER B CA 1
ATOM 1650 C C . SER B 2 119 ? -31.692 15.169 -19.794 1.00 66.70 115 SER B C 1
ATOM 1651 O O . SER B 2 119 ? -32.148 16.304 -19.641 1.00 67.38 115 SER B O 1
ATOM 1654 N N . GLY B 2 120 ? -30.469 14.922 -20.258 1.00 62.77 116 GLY B N 1
ATOM 1655 C CA . GLY B 2 120 ? -29.533 15.972 -20.631 1.00 62.14 116 GLY B CA 1
ATOM 1656 C C . GLY B 2 120 ? -28.544 16.184 -19.510 1.00 65.02 116 GLY B C 1
ATOM 1657 O O . GLY B 2 120 ? -27.705 17.086 -19.570 1.00 63.24 116 GLY B O 1
ATOM 1658 N N . ARG B 2 121 ? -28.659 15.346 -18.472 1.00 64.60 117 ARG B N 1
ATOM 1659 C CA . ARG B 2 121 ? -27.782 15.374 -17.302 1.00 66.01 117 ARG B CA 1
ATOM 1660 C C . ARG B 2 121 ? -26.711 14.311 -17.460 1.00 68.58 117 ARG B C 1
ATOM 1661 O O . ARG B 2 121 ? -27.005 13.170 -17.831 1.00 68.62 117 ARG B O 1
ATOM 1669 N N . PHE B 2 122 ? -25.462 14.703 -17.235 1.00 63.03 118 PHE B N 1
ATOM 1670 C CA . PHE B 2 122 ? -24.324 13.802 -17.353 1.00 60.71 118 PHE B CA 1
ATOM 1671 C C . PHE B 2 122 ? -23.223 14.148 -16.346 1.00 66.69 118 PHE B C 1
ATOM 1672 O O . PHE B 2 122 ? -23.240 15.217 -15.725 1.00 67.61 118 PHE B O 1
ATOM 1680 N N . THR B 2 123 ? -22.289 13.221 -16.174 1.00 64.13 119 THR B N 1
ATOM 1681 C CA . THR B 2 123 ? -21.169 13.326 -15.257 1.00 65.46 119 THR B CA 1
ATOM 1682 C C . THR B 2 123 ? -19.902 12.987 -16.009 1.00 69.99 119 THR B C 1
ATOM 1683 O O . THR B 2 123 ? -19.904 12.057 -16.799 1.00 69.54 119 THR B O 1
ATOM 1687 N N . CYS B 2 124 ? -18.830 13.763 -15.778 1.00 68.12 120 CYS B N 1
ATOM 1688 C CA . CYS B 2 124 ? -17.499 13.548 -16.349 1.00 67.56 120 CYS B CA 1
ATOM 1689 C C . CYS B 2 124 ? -16.492 13.412 -15.221 1.00 72.57 120 CYS B C 1
ATOM 1690 O O . CYS B 2 124 ? -16.642 14.042 -14.173 1.00 72.77 120 CYS B O 1
ATOM 1693 N N . TRP B 2 125 ? -15.540 12.517 -15.407 1.00 71.80 121 TRP B N 1
ATOM 1694 C CA . TRP B 2 125 ? -14.488 12.158 -14.462 1.00 76.05 121 TRP B CA 1
ATOM 1695 C C . TRP B 2 125 ? -13.146 12.182 -15.177 1.00 78.78 121 TRP B C 1
ATOM 1696 O O . TRP B 2 125 ? -13.040 11.807 -16.360 1.00 76.55 121 TRP B O 1
ATOM 1707 N N . TRP B 2 126 ? -12.104 12.539 -14.423 1.00 76.06 122 TRP B N 1
ATOM 1708 C CA . TRP B 2 126 ? -10.715 12.549 -14.879 1.00 75.49 122 TRP B CA 1
ATOM 1709 C C . TRP B 2 126 ? -9.827 12.111 -13.725 1.00 83.94 122 TRP B C 1
ATOM 1710 O O . TRP B 2 126 ? -10.298 12.054 -12.579 1.00 84.79 122 TRP B O 1
ATOM 1721 N N . LEU B 2 127 ? -8.578 11.731 -14.033 1.00 82.82 123 LEU B N 1
ATOM 1722 C CA . LEU B 2 127 ? -7.630 11.273 -13.024 1.00 86.86 123 LEU B CA 1
ATOM 1723 C C . LEU B 2 127 ? -6.329 12.079 -13.015 1.00 94.23 123 LEU B C 1
ATOM 1724 O O . LEU B 2 127 ? -5.868 12.556 -14.058 1.00 93.21 123 LEU B O 1
ATOM 1729 N N . THR B 2 128 ? -5.707 12.184 -11.834 1.00 94.39 124 THR B N 1
ATOM 1730 C CA . THR B 2 128 ? -4.448 12.901 -11.672 1.00 96.01 124 THR B CA 1
ATOM 1731 C C . THR B 2 128 ? -3.593 12.261 -10.584 1.00 106.75 124 THR B C 1
ATOM 1732 O O . THR B 2 128 ? -4.094 11.453 -9.809 1.00 108.28 124 THR B O 1
ATOM 1736 N N . THR B 2 129 ? -2.297 12.614 -10.550 1.00 107.42 125 THR B N 1
ATOM 1737 C CA . THR B 2 129 ? -1.322 12.148 -9.554 1.00 112.30 125 THR B CA 1
ATOM 1738 C C . THR B 2 129 ? -1.037 13.299 -8.573 1.00 116.07 125 THR B C 1
ATOM 1739 O O . THR B 2 129 ? -0.478 13.084 -7.496 1.00 118.69 125 THR B O 1
ATOM 1743 N N . ILE B 2 130 ? -1.454 14.513 -8.957 1.00 109.43 126 ILE B N 1
ATOM 1744 C CA . ILE B 2 130 ? -1.287 15.747 -8.197 1.00 110.26 126 ILE B CA 1
ATOM 1745 C C . ILE B 2 130 ? -2.325 15.871 -7.068 1.00 115.40 126 ILE B C 1
ATOM 1746 O O . ILE B 2 130 ? -3.527 15.683 -7.295 1.00 111.63 126 ILE B O 1
ATOM 1751 N N . SER B 2 131 ? -1.845 16.247 -5.866 1.00 117.22 127 SER B N 1
ATOM 1752 C CA . SER B 2 131 ? -2.655 16.420 -4.663 1.00 119.18 127 SER B CA 1
ATOM 1753 C C . SER B 2 131 ? -3.070 17.873 -4.373 1.00 122.62 127 SER B C 1
ATOM 1754 O O . SER B 2 131 ? -4.221 18.099 -3.997 1.00 122.63 127 SER B O 1
ATOM 1756 N N . THR B 2 132 ? -2.145 18.842 -4.522 1.00 118.21 128 THR B N 1
ATOM 1757 C CA . THR B 2 132 ? -2.408 20.256 -4.212 1.00 116.71 128 THR B CA 1
ATOM 1758 C C . THR B 2 132 ? -1.959 21.247 -5.292 1.00 117.98 128 THR B C 1
ATOM 1759 O O . THR B 2 132 ? -1.190 20.891 -6.195 1.00 117.08 128 THR B O 1
ATOM 1763 N N . ASP B 2 133 ? -2.424 22.523 -5.143 1.00 112.61 129 ASP B N 1
ATOM 1764 C CA . ASP B 2 133 ? -2.198 23.683 -6.027 1.00 109.28 129 ASP B CA 1
ATOM 1765 C C . ASP B 2 133 ? -2.779 23.383 -7.419 1.00 106.31 129 ASP B C 1
ATOM 1766 O O . ASP B 2 133 ? -2.213 23.757 -8.456 1.00 104.65 129 ASP B O 1
ATOM 1771 N N . LEU B 2 134 ? -3.947 22.713 -7.412 1.00 99.00 130 LEU B N 1
ATOM 1772 C CA . LEU B 2 134 ? -4.667 22.243 -8.592 1.00 94.68 130 LEU B CA 1
ATOM 1773 C C . LEU B 2 134 ? -6.017 22.937 -8.717 1.00 95.93 130 LEU B C 1
ATOM 1774 O O . LEU B 2 134 ? -6.767 23.005 -7.745 1.00 96.82 130 LEU B O 1
ATOM 1779 N N . THR B 2 135 ? -6.318 23.474 -9.903 1.00 89.97 131 THR B N 1
ATOM 1780 C CA . THR B 2 135 ? -7.581 24.162 -10.161 1.00 88.30 131 THR B CA 1
ATOM 1781 C C . THR B 2 135 ? -8.192 23.629 -11.448 1.00 89.47 131 THR B C 1
ATOM 1782 O O . THR B 2 135 ? -7.491 23.519 -12.458 1.00 89.53 131 THR B O 1
ATOM 1786 N N . PHE B 2 136 ? -9.490 23.296 -11.416 1.00 82.83 132 PHE B N 1
ATOM 1787 C CA . PHE B 2 136 ? -10.197 22.815 -12.600 1.00 79.07 132 PHE B CA 1
ATOM 1788 C C . PHE B 2 136 ? -11.400 23.702 -12.900 1.00 85.18 132 PHE B C 1
ATOM 1789 O O . PHE B 2 136 ? -12.202 23.949 -12.005 1.00 87.46 132 PHE B O 1
ATOM 1797 N N . SER B 2 137 ? -11.509 24.209 -14.138 1.00 80.51 133 SER B N 1
ATOM 1798 C CA . SER B 2 137 ? -12.666 24.983 -14.594 1.00 80.20 133 SER B CA 1
ATOM 1799 C C . SER B 2 137 ? -13.362 24.104 -15.666 1.00 82.34 133 SER B C 1
ATOM 1800 O O . SER B 2 137 ? -12.663 23.586 -16.531 1.00 81.25 133 SER B O 1
ATOM 1803 N N . VAL B 2 138 ? -14.701 23.874 -15.571 1.00 78.30 134 VAL B N 1
ATOM 1804 C CA . VAL B 2 138 ? -15.431 23.024 -16.531 1.00 76.90 134 VAL B CA 1
ATOM 1805 C C . VAL B 2 138 ? -16.556 23.775 -17.232 1.00 83.02 134 VAL B C 1
ATOM 1806 O O . VAL B 2 138 ? -17.468 24.297 -16.590 1.00 85.83 134 VAL B O 1
ATOM 1810 N N . LYS B 2 139 ? -16.496 23.807 -18.558 1.00 77.73 135 LYS B N 1
ATOM 1811 C CA . LYS B 2 139 ? -17.515 24.449 -19.370 1.00 76.83 135 LYS B CA 1
ATOM 1812 C C . LYS B 2 139 ? -18.023 23.436 -20.385 1.00 77.03 135 LYS B C 1
ATOM 1813 O O . LYS B 2 139 ? -17.275 22.577 -20.830 1.00 76.55 135 LYS B O 1
ATOM 1815 N N . SER B 2 140 ? -19.306 23.481 -20.685 1.00 71.24 136 SER B N 1
ATOM 1816 C CA . SER B 2 140 ? -19.901 22.569 -21.646 1.00 68.54 136 SER B CA 1
ATOM 1817 C C . SER B 2 140 ? -20.887 23.324 -22.519 1.00 72.18 136 SER B C 1
ATOM 1818 O O . SER B 2 140 ? -21.287 24.430 -22.171 1.00 73.72 136 SER B O 1
ATOM 1821 N N . SER B 2 141 ? -21.254 22.753 -23.668 1.00 68.47 137 SER B N 1
ATOM 1822 C CA . SER B 2 141 ? -22.254 23.332 -24.579 1.00 69.29 137 SER B CA 1
ATOM 1823 C C . SER B 2 141 ? -22.682 22.304 -25.610 1.00 71.67 137 SER B C 1
ATOM 1824 O O . SER B 2 141 ? -21.957 21.342 -25.816 1.00 68.60 137 SER B O 1
ATOM 1827 N N . ARG B 2 142 ? -23.861 22.469 -26.230 1.00 70.55 138 ARG B N 1
ATOM 1828 C CA . ARG B 2 142 ? -24.253 21.573 -27.323 1.00 69.65 138 ARG B CA 1
ATOM 1829 C C . ARG B 2 142 ? -23.982 22.339 -28.610 1.00 77.12 138 ARG B C 1
ATOM 1830 O O . ARG B 2 142 ? -24.531 23.421 -28.819 1.00 77.26 138 ARG B O 1
ATOM 1838 N N . GLY B 2 143 ? -23.057 21.811 -29.401 1.00 76.46 139 GLY B N 1
ATOM 1839 C CA . GLY B 2 143 ? -22.605 22.448 -30.625 1.00 79.68 139 GLY B CA 1
ATOM 1840 C C . GLY B 2 143 ? -21.426 23.352 -30.350 1.00 87.38 139 GLY B C 1
ATOM 1841 O O . GLY B 2 143 ? -21.158 23.707 -29.196 1.00 86.32 139 GLY B O 1
ATOM 1842 N N . SER B 2 144 ? -20.690 23.690 -31.422 1.00 87.25 140 SER B N 1
ATOM 1843 C CA . SER B 2 144 ? -19.515 24.560 -31.394 1.00 88.11 140 SER B CA 1
ATOM 1844 C C . SER B 2 144 ? -19.888 25.940 -31.949 1.00 96.48 140 SER B C 1
ATOM 1845 O O . SER B 2 144 ? -19.585 26.942 -31.295 1.00 97.95 140 SER B O 1
ATOM 1848 N N . SER B 2 145 ? -20.588 25.996 -33.112 1.00 94.47 141 SER B N 1
ATOM 1849 C CA . SER B 2 145 ? -21.086 27.262 -33.670 1.00 98.19 141 SER B CA 1
ATOM 1850 C C . SER B 2 145 ? -22.487 27.480 -33.089 1.00 103.25 141 SER B C 1
ATOM 1851 O O . SER B 2 145 ? -23.289 26.544 -33.060 1.00 102.42 141 SER B O 1
ATOM 1854 N N . ASP B 2 146 ? -22.757 28.705 -32.589 1.00 101.49 142 ASP B N 1
ATOM 1855 C CA . ASP B 2 146 ? -23.937 29.122 -31.809 1.00 100.99 142 ASP B CA 1
ATOM 1856 C C . ASP B 2 146 ? -24.230 28.037 -30.762 1.00 96.92 142 ASP B C 1
ATOM 1857 O O . ASP B 2 146 ? -25.222 27.310 -30.841 1.00 94.83 142 ASP B O 1
ATOM 1862 N N . PRO B 2 147 ? -23.264 27.844 -29.835 1.00 89.50 143 PRO B N 1
ATOM 1863 C CA . PRO B 2 147 ? -23.418 26.773 -28.841 1.00 85.21 143 PRO B CA 1
ATOM 1864 C C . PRO B 2 147 ? -24.600 26.957 -27.896 1.00 85.25 143 PRO B C 1
ATOM 1865 O O . PRO B 2 147 ? -24.818 28.043 -27.351 1.00 87.52 143 PRO B O 1
ATOM 1869 N N . GLN B 2 148 ? -25.362 25.880 -27.714 1.00 76.37 144 GLN B N 1
ATOM 1870 C CA . GLN B 2 148 ? -26.501 25.866 -26.819 1.00 74.93 144 GLN B CA 1
ATOM 1871 C C . GLN B 2 148 ? -26.037 25.567 -25.418 1.00 74.41 144 GLN B C 1
ATOM 1872 O O . GLN B 2 148 ? -25.177 24.709 -25.224 1.00 72.69 144 GLN B O 1
ATOM 1878 N N . GLY B 2 149 ? -26.554 26.347 -24.471 1.00 70.02 145 GLY B N 1
ATOM 1879 C CA . GLY B 2 149 ? -26.226 26.287 -23.057 1.00 67.94 145 GLY B CA 1
ATOM 1880 C C . GLY B 2 149 ? -26.379 24.939 -22.391 1.00 70.39 145 GLY B C 1
ATOM 1881 O O . GLY B 2 149 ? -27.348 24.201 -22.616 1.00 69.67 145 GLY B O 1
ATOM 1882 N N . VAL B 2 150 ? -25.369 24.617 -21.588 1.00 65.43 146 VAL B N 1
ATOM 1883 C CA . VAL B 2 150 ? -25.242 23.464 -20.725 1.00 63.08 146 VAL B CA 1
ATOM 1884 C C . VAL B 2 150 ? -24.686 24.104 -19.469 1.00 68.14 146 VAL B C 1
ATOM 1885 O O . VAL B 2 150 ? -23.732 24.868 -19.574 1.00 67.66 146 VAL B O 1
ATOM 1889 N N . THR B 2 151 ? -25.271 23.808 -18.301 1.00 66.89 147 THR B N 1
ATOM 1890 C CA . THR B 2 151 ? -24.806 24.306 -17.017 1.00 69.14 147 THR B CA 1
ATOM 1891 C C . THR B 2 151 ? -24.031 23.218 -16.265 1.00 75.27 147 THR B C 1
ATOM 1892 O O . THR B 2 151 ? -24.611 22.184 -15.898 1.00 74.04 147 THR B O 1
ATOM 1896 N N . CYS B 2 152 ? -22.741 23.483 -15.984 1.00 72.91 148 CYS B N 1
ATOM 1897 C CA . CYS B 2 152 ? -21.898 22.566 -15.213 1.00 72.41 148 CYS B CA 1
ATOM 1898 C C . CYS B 2 152 ? -21.714 23.078 -13.808 1.00 80.99 148 CYS B C 1
ATOM 1899 O O . CYS B 2 152 ? -21.809 24.283 -13.581 1.00 83.37 148 CYS B O 1
ATOM 1902 N N . GLY B 2 153 ? -21.503 22.157 -12.870 1.00 78.27 149 GLY B N 1
ATOM 1903 C CA . GLY B 2 153 ? -21.267 22.490 -11.471 1.00 79.59 149 GLY B CA 1
ATOM 1904 C C . GLY B 2 153 ? -19.779 22.572 -11.215 1.00 82.07 149 GLY B C 1
ATOM 1905 O O . GLY B 2 153 ? -18.990 22.666 -12.155 1.00 78.63 149 GLY B O 1
ATOM 1906 N N . ALA B 2 154 ? -19.372 22.513 -9.951 1.00 81.73 150 ALA B N 1
ATOM 1907 C CA . ALA B 2 154 ? -17.957 22.574 -9.642 1.00 81.67 150 ALA B CA 1
ATOM 1908 C C . ALA B 2 154 ? -17.303 21.194 -9.670 1.00 84.94 150 ALA B C 1
ATOM 1909 O O . ALA B 2 154 ? -17.903 20.214 -9.228 1.00 83.70 150 ALA B O 1
ATOM 1911 N N . ALA B 2 155 ? -16.071 21.118 -10.205 1.00 82.48 151 ALA B N 1
ATOM 1912 C CA . ALA B 2 155 ? -15.284 19.885 -10.225 1.00 82.80 151 ALA B CA 1
ATOM 1913 C C . ALA B 2 155 ? -14.830 19.669 -8.802 1.00 91.56 151 ALA B C 1
ATOM 1914 O O . ALA B 2 155 ? -14.302 20.596 -8.172 1.00 95.07 151 ALA B O 1
ATOM 1916 N N . THR B 2 156 ? -15.094 18.480 -8.273 1.00 88.92 152 THR B N 1
ATOM 1917 C CA . THR B 2 156 ? -14.798 18.139 -6.887 1.00 92.81 152 THR B CA 1
ATOM 1918 C C . THR B 2 156 ? -14.123 16.786 -6.760 1.00 99.10 152 THR B C 1
ATOM 1919 O O . THR B 2 156 ? -14.513 15.865 -7.456 1.00 97.47 152 THR B O 1
ATOM 1923 N N . LEU B 2 157 ? -13.134 16.651 -5.869 1.00 101.57 153 LEU B N 1
ATOM 1924 C CA . LEU B 2 157 ? -12.473 15.363 -5.615 1.00 104.98 153 LEU B CA 1
ATOM 1925 C C . LEU B 2 157 ? -13.509 14.362 -5.067 1.00 111.69 153 LEU B C 1
ATOM 1926 O O . LEU B 2 157 ? -14.186 14.632 -4.066 1.00 114.19 153 LEU B O 1
ATOM 1931 N N . SER B 2 158 ? -13.639 13.225 -5.760 1.00 106.93 154 SER B N 1
ATOM 1932 C CA . SER B 2 158 ? -14.622 12.189 -5.478 1.00 107.34 154 SER B CA 1
ATOM 1933 C C . SER B 2 158 ? -14.045 10.835 -5.060 1.00 115.26 154 SER B C 1
ATOM 1934 O O . SER B 2 158 ? -14.786 10.036 -4.480 1.00 117.25 154 SER B O 1
ATOM 1937 N N . ALA B 2 159 ? -12.746 10.559 -5.363 1.00 113.02 155 ALA B N 1
ATOM 1938 C CA . ALA B 2 159 ? -12.093 9.279 -5.047 1.00 116.49 155 ALA B CA 1
ATOM 1939 C C . ALA B 2 159 ? -10.560 9.302 -5.055 1.00 124.03 155 ALA B C 1
ATOM 1940 O O . ALA B 2 159 ? -9.955 10.060 -5.794 1.00 120.58 155 ALA B O 1
ATOM 1942 N N . GLU B 2 160 ? -9.949 8.420 -4.250 1.00 128.79 156 GLU B N 1
ATOM 1943 C CA . GLU B 2 160 ? -8.503 8.198 -4.102 1.00 132.84 156 GLU B CA 1
ATOM 1944 C C . GLU B 2 160 ? -8.254 6.685 -4.250 1.00 142.42 156 GLU B C 1
ATOM 1945 O O . GLU B 2 160 ? -9.008 5.897 -3.672 1.00 144.53 156 GLU B O 1
ATOM 1951 N N . ARG B 2 161 ? -7.234 6.273 -5.040 1.00 140.18 157 ARG B N 1
ATOM 1952 C CA . ARG B 2 161 ? -6.906 4.852 -5.253 1.00 143.20 157 ARG B CA 1
ATOM 1953 C C . ARG B 2 161 ? -5.406 4.597 -5.389 1.00 151.89 157 ARG B C 1
ATOM 1954 O O . ARG B 2 161 ? -4.689 5.448 -5.919 1.00 149.35 157 ARG B O 1
ATOM 1962 N N . VAL B 2 162 ? -4.943 3.403 -4.930 1.00 154.70 158 VAL B N 1
ATOM 1963 C CA . VAL B 2 162 ? -3.539 2.971 -4.987 1.00 173.64 158 VAL B CA 1
ATOM 1964 C C . VAL B 2 162 ? -3.372 1.995 -6.158 1.00 193.07 158 VAL B C 1
ATOM 1965 O O . VAL B 2 162 ? -2.915 2.381 -7.233 1.00 162.77 158 VAL B O 1
ATOM 1969 N N . GLU B 2 168 ? -3.182 8.436 -6.928 1.00 113.96 164 GLU B N 1
ATOM 1970 C CA . GLU B 2 168 ? -4.201 8.596 -7.977 1.00 108.72 164 GLU B CA 1
ATOM 1971 C C . GLU B 2 168 ? -5.513 9.166 -7.434 1.00 109.63 164 GLU B C 1
ATOM 1972 O O . GLU B 2 168 ? -6.228 8.520 -6.660 1.00 111.16 164 GLU B O 1
ATOM 1978 N N . TYR B 2 169 ? -5.809 10.397 -7.857 1.00 102.27 165 TYR B N 1
ATOM 1979 C CA . TYR B 2 169 ? -6.961 11.189 -7.442 1.00 99.56 165 TYR B CA 1
ATOM 1980 C C . TYR B 2 169 ? -7.986 11.319 -8.583 1.00 100.18 165 TYR B C 1
ATOM 1981 O O . TYR B 2 169 ? -7.608 11.474 -9.745 1.00 97.90 165 TYR B O 1
ATOM 1990 N N . GLU B 2 170 ? -9.275 11.217 -8.235 1.00 96.15 166 GLU B N 1
ATOM 1991 C CA . GLU B 2 170 ? -10.396 11.307 -9.156 1.00 92.43 166 GLU B CA 1
ATOM 1992 C C . GLU B 2 170 ? -11.254 12.510 -8.806 1.00 96.93 166 GLU B C 1
ATOM 1993 O O . GLU B 2 170 ? -11.651 12.687 -7.643 1.00 99.73 166 GLU B O 1
ATOM 1999 N N . TYR B 2 171 ? -11.525 13.335 -9.836 1.00 89.13 167 TYR B N 1
ATOM 2000 C CA . TYR B 2 171 ? -12.357 14.528 -9.780 1.00 85.90 167 TYR B CA 1
ATOM 2001 C C . TYR B 2 171 ? -13.537 14.251 -10.686 1.00 83.93 167 TYR B C 1
ATOM 2002 O O . TYR B 2 171 ? -13.426 13.452 -11.621 1.00 80.56 167 TYR B O 1
ATOM 2011 N N . SER B 2 172 ? -14.673 14.869 -10.379 1.00 81.12 168 SER B N 1
ATOM 2012 C CA . SER B 2 172 ? -15.919 14.670 -11.111 1.00 80.01 168 SER B CA 1
ATOM 2013 C C . SER B 2 172 ? -16.744 15.931 -11.134 1.00 84.47 168 SER B C 1
ATOM 2014 O O . SER B 2 172 ? -16.765 16.676 -10.142 1.00 87.05 168 SER B O 1
ATOM 2017 N N . VAL B 2 173 ? -17.491 16.116 -12.237 1.00 76.97 169 VAL B N 1
ATOM 2018 C CA . VAL B 2 173 ? -18.375 17.262 -12.452 1.00 74.59 169 VAL B CA 1
ATOM 2019 C C . VAL B 2 173 ? -19.735 16.768 -13.008 1.00 76.79 169 VAL B C 1
ATOM 2020 O O . VAL B 2 173 ? -19.791 15.758 -13.728 1.00 73.55 169 VAL B O 1
ATOM 2024 N N . GLU B 2 174 ? -20.816 17.479 -12.644 1.00 74.06 170 GLU B N 1
ATOM 2025 C CA . GLU B 2 174 ? -22.172 17.218 -13.110 1.00 72.61 170 GLU B CA 1
ATOM 2026 C C . GLU B 2 174 ? -22.635 18.396 -13.959 1.00 75.14 170 GLU B C 1
ATOM 2027 O O . GLU B 2 174 ? -22.631 19.556 -13.496 1.00 75.93 170 GLU B O 1
ATOM 2033 N N . CYS B 2 175 ? -23.003 18.093 -15.218 1.00 67.87 171 CYS B N 1
ATOM 2034 C CA . CYS B 2 175 ? -23.504 19.072 -16.178 1.00 66.10 171 CYS B CA 1
ATOM 2035 C C . CYS B 2 175 ? -24.955 18.778 -16.521 1.00 66.98 171 CYS B C 1
ATOM 2036 O O . CYS B 2 175 ? -25.397 17.648 -16.349 1.00 67.60 171 CYS B O 1
ATOM 2039 N N . GLN B 2 176 ? -25.699 19.781 -16.990 1.00 61.83 172 GLN B N 1
ATOM 2040 C CA . GLN B 2 176 ? -27.103 19.633 -17.371 1.00 60.75 172 GLN B CA 1
ATOM 2041 C C . GLN B 2 176 ? -27.408 20.515 -18.578 1.00 67.61 172 GLN B C 1
ATOM 2042 O O . GLN B 2 176 ? -27.153 21.708 -18.525 1.00 70.52 172 GLN B O 1
ATOM 2048 N N . GLU B 2 177 ? -27.922 19.930 -19.670 1.00 63.00 173 GLU B N 1
ATOM 2049 C CA . GLU B 2 177 ? -28.312 20.672 -20.876 1.00 62.97 173 GLU B CA 1
ATOM 2050 C C . GLU B 2 177 ? -29.514 21.566 -20.488 1.00 69.80 173 GLU B C 1
ATOM 2051 O O . GLU B 2 177 ? -30.464 21.098 -19.840 1.00 71.52 173 GLU B O 1
ATOM 2057 N N . ASP B 2 178 ? -29.415 22.864 -20.796 1.00 66.39 174 ASP B N 1
ATOM 2058 C CA . ASP B 2 178 ? -30.409 23.855 -20.403 1.00 68.78 174 ASP B CA 1
ATOM 2059 C C . ASP B 2 178 ? -31.800 23.587 -20.967 1.00 74.92 174 ASP B C 1
ATOM 2060 O O . ASP B 2 178 ? -32.779 23.642 -20.230 1.00 77.17 174 ASP B O 1
ATOM 2065 N N . SER B 2 179 ? -31.895 23.312 -22.253 1.00 71.67 175 SER B N 1
ATOM 2066 C CA . SER B 2 179 ? -33.183 23.012 -22.847 1.00 72.65 175 SER B CA 1
ATOM 2067 C C . SER B 2 179 ? -32.998 21.676 -23.548 1.00 73.15 175 SER B C 1
ATOM 2068 O O . SER B 2 179 ? -32.714 21.626 -24.743 1.00 73.44 175 SER B O 1
ATOM 2070 N N . ALA B 2 180 ? -33.052 20.598 -22.751 1.00 67.48 176 ALA B N 1
ATOM 2071 C CA . ALA B 2 180 ? -32.869 19.208 -23.185 1.00 64.03 176 ALA B CA 1
ATOM 2072 C C . ALA B 2 180 ? -34.125 18.696 -23.812 1.00 71.41 176 ALA B C 1
ATOM 2073 O O . ALA B 2 180 ? -35.219 19.184 -23.513 1.00 75.02 176 ALA B O 1
ATOM 2075 N N . CYS B 2 181 ? -33.982 17.701 -24.676 1.00 67.17 177 CYS B N 1
ATOM 2076 C CA . CYS B 2 181 ? -35.092 17.125 -25.399 1.00 67.00 177 CYS B CA 1
ATOM 2077 C C . CYS B 2 181 ? -34.866 15.611 -25.478 1.00 66.91 177 CYS B C 1
ATOM 2078 O O . CYS B 2 181 ? -34.512 15.076 -26.538 1.00 65.19 177 CYS B O 1
ATOM 2081 N N . PRO B 2 182 ? -35.091 14.902 -24.333 1.00 62.02 178 PRO B N 1
ATOM 2082 C CA . PRO B 2 182 ? -34.802 13.442 -24.260 1.00 58.73 178 PRO B CA 1
ATOM 2083 C C . PRO B 2 182 ? -35.164 12.532 -25.431 1.00 60.35 178 PRO B C 1
ATOM 2084 O O . PRO B 2 182 ? -34.428 11.597 -25.686 1.00 61.43 178 PRO B O 1
ATOM 2088 N N . ALA B 2 183 ? -36.269 12.763 -26.108 1.00 55.82 179 ALA B N 1
ATOM 2089 C CA . ALA B 2 183 ? -36.726 11.906 -27.193 1.00 54.28 179 ALA B CA 1
ATOM 2090 C C . ALA B 2 183 ? -36.112 12.178 -28.556 1.00 59.70 179 ALA B C 1
ATOM 2091 O O . ALA B 2 183 ? -36.153 11.307 -29.406 1.00 59.72 179 ALA B O 1
ATOM 2093 N N . ALA B 2 184 ? -35.540 13.356 -28.786 1.00 59.17 180 ALA B N 1
ATOM 2094 C CA . ALA B 2 184 ? -34.987 13.705 -30.108 1.00 58.47 180 ALA B CA 1
ATOM 2095 C C . ALA B 2 184 ? -33.767 12.873 -30.563 1.00 60.40 180 ALA B C 1
ATOM 2096 O O . ALA B 2 184 ? -33.103 12.203 -29.766 1.00 59.92 180 ALA B O 1
ATOM 2098 N N . GLU B 2 185 ? -33.506 12.894 -31.860 1.00 54.70 181 GLU B N 1
ATOM 2099 C CA . GLU B 2 185 ? -32.343 12.249 -32.425 1.00 51.07 181 GLU B CA 1
ATOM 2100 C C . GLU B 2 185 ? -31.312 13.394 -32.484 1.00 58.47 181 GLU B C 1
ATOM 2101 O O . GLU B 2 185 ? -31.459 14.325 -33.291 1.00 61.25 181 GLU B O 1
ATOM 2107 N N . GLU B 2 186 ? -30.329 13.370 -31.559 1.00 53.22 182 GLU B N 1
ATOM 2108 C CA . GLU B 2 186 ? -29.263 14.378 -31.468 1.00 52.37 182 GLU B CA 1
ATOM 2109 C C . GLU B 2 186 ? -28.466 14.343 -32.731 1.00 55.93 182 GLU B C 1
ATOM 2110 O O . GLU B 2 186 ? -28.235 13.261 -33.248 1.00 57.47 182 GLU B O 1
ATOM 2116 N N . SER B 2 187 ? -28.046 15.503 -33.219 1.00 52.98 183 SER B N 1
ATOM 2117 C CA . SER B 2 187 ? -27.262 15.669 -34.448 1.00 53.47 183 SER B CA 1
ATOM 2118 C C . SER B 2 187 ? -26.049 16.533 -34.190 1.00 59.42 183 SER B C 1
ATOM 2119 O O . SER B 2 187 ? -25.088 16.448 -34.946 1.00 63.40 183 SER B O 1
ATOM 2122 N N . LEU B 2 188 ? -26.077 17.348 -33.124 1.00 54.60 184 LEU B N 1
ATOM 2123 C CA . LEU B 2 188 ? -24.931 18.140 -32.671 1.00 54.66 184 LEU B CA 1
ATOM 2124 C C . LEU B 2 188 ? -24.458 17.536 -31.358 1.00 59.14 184 LEU B C 1
ATOM 2125 O O . LEU B 2 188 ? -25.278 17.243 -30.483 1.00 57.24 184 LEU B O 1
ATOM 2130 N N . PRO B 2 189 ? -23.152 17.293 -31.196 1.00 57.48 185 PRO B N 1
ATOM 2131 C CA . PRO B 2 189 ? -22.700 16.676 -29.940 1.00 56.89 185 PRO B CA 1
ATOM 2132 C C . PRO B 2 189 ? -22.597 17.661 -28.778 1.00 59.59 185 PRO B C 1
ATOM 2133 O O . PRO B 2 189 ? -22.448 18.869 -28.987 1.00 59.18 185 PRO B O 1
ATOM 2137 N N . ILE B 2 190 ? -22.625 17.131 -27.547 1.00 55.25 186 ILE B N 1
ATOM 2138 C CA . ILE B 2 190 ? -22.325 17.928 -26.366 1.00 55.21 186 ILE B CA 1
ATOM 2139 C C . ILE B 2 190 ? -20.798 18.054 -26.441 1.00 59.31 186 ILE B C 1
ATOM 2140 O O . ILE B 2 190 ? -20.082 17.127 -26.854 1.00 58.81 186 ILE B O 1
ATOM 2145 N N . GLU B 2 191 ? -20.317 19.193 -26.031 1.00 56.82 187 GLU B N 1
ATOM 2146 C CA . GLU B 2 191 ? -18.908 19.544 -26.002 1.00 55.88 187 GLU B CA 1
ATOM 2147 C C . GLU B 2 191 ? -18.557 19.834 -24.559 1.00 60.51 187 GLU B C 1
ATOM 2148 O O . GLU B 2 191 ? -19.260 20.626 -23.923 1.00 61.35 187 GLU B O 1
ATOM 2154 N N . VAL B 2 192 ? -17.546 19.140 -24.011 1.00 56.74 188 VAL B N 1
ATOM 2155 C CA . VAL B 2 192 ? -17.053 19.390 -22.651 1.00 57.94 188 VAL B CA 1
ATOM 2156 C C . VAL B 2 192 ? -15.604 19.936 -22.778 1.00 66.65 188 VAL B C 1
ATOM 2157 O O . VAL B 2 192 ? -14.782 19.381 -23.524 1.00 67.14 188 VAL B O 1
ATOM 2161 N N . MET B 2 193 ? -15.329 21.050 -22.087 1.00 64.92 189 MET B N 1
ATOM 2162 C CA . MET B 2 193 ? -14.037 21.740 -22.034 1.00 65.35 189 MET B CA 1
ATOM 2163 C C . MET B 2 193 ? -13.610 21.910 -20.571 1.00 67.55 189 MET B C 1
ATOM 2164 O O . MET B 2 193 ? -14.348 22.491 -19.767 1.00 67.69 189 MET B O 1
ATOM 2169 N N . VAL B 2 194 ? -12.431 21.389 -20.222 1.00 62.47 190 VAL B N 1
ATOM 2170 C CA . VAL B 2 194 ? -11.889 21.454 -18.867 1.00 62.10 190 VAL B CA 1
ATOM 2171 C C . VAL B 2 194 ? -10.535 22.164 -18.889 1.00 67.97 190 VAL B C 1
ATOM 2172 O O . VAL B 2 194 ? -9.610 21.725 -19.579 1.00 67.74 190 VAL B O 1
ATOM 2176 N N . ASP B 2 195 ? -10.420 23.242 -18.105 1.00 66.46 191 ASP B N 1
ATOM 2177 C CA . ASP B 2 195 ? -9.187 23.986 -17.910 1.00 68.42 191 ASP B CA 1
ATOM 2178 C C . ASP B 2 195 ? -8.490 23.343 -16.723 1.00 76.96 191 ASP B C 1
ATOM 2179 O O . ASP B 2 195 ? -9.121 23.147 -15.677 1.00 77.26 191 ASP B O 1
ATOM 2184 N N . ALA B 2 196 ? -7.211 22.995 -16.887 1.00 76.23 192 ALA B N 1
ATOM 2185 C CA . ALA B 2 196 ? -6.411 22.393 -15.824 1.00 78.60 192 ALA B CA 1
ATOM 2186 C C . ALA B 2 196 ? -5.206 23.284 -15.557 1.00 86.51 192 ALA B C 1
ATOM 2187 O O . ALA B 2 196 ? -4.481 23.648 -16.496 1.00 87.17 192 ALA B O 1
ATOM 2189 N N . VAL B 2 197 ? -5.044 23.697 -14.280 1.00 84.75 193 VAL B N 1
ATOM 2190 C CA . VAL B 2 197 ? -3.975 24.582 -13.817 1.00 86.64 193 VAL B CA 1
ATOM 2191 C C . VAL B 2 197 ? -3.283 23.974 -12.604 1.00 96.08 193 VAL B C 1
ATOM 2192 O O . VAL B 2 197 ? -3.873 23.903 -11.516 1.00 98.80 193 VAL B O 1
ATOM 2196 N N . HIS B 2 198 ? -2.035 23.523 -12.796 1.00 93.39 194 HIS B N 1
ATOM 2197 C CA . HIS B 2 198 ? -1.215 23.000 -11.712 1.00 95.35 194 HIS B CA 1
ATOM 2198 C C . HIS B 2 198 ? -0.069 23.992 -11.505 1.00 100.88 194 HIS B C 1
ATOM 2199 O O . HIS B 2 198 ? 0.904 24.009 -12.273 1.00 101.01 194 HIS B O 1
ATOM 2206 N N . LYS B 2 199 ? -0.230 24.846 -10.467 1.00 97.66 195 LYS B N 1
ATOM 2207 C CA . LYS B 2 199 ? 0.656 25.943 -10.084 1.00 98.27 195 LYS B CA 1
ATOM 2208 C C . LYS B 2 199 ? 0.696 26.971 -11.231 1.00 99.88 195 LYS B C 1
ATOM 2209 O O . LYS B 2 199 ? -0.266 27.734 -11.376 1.00 97.29 195 LYS B O 1
ATOM 2215 N N . LEU B 2 200 ? 1.761 26.938 -12.077 1.00 96.72 196 LEU B N 1
ATOM 2216 C CA . LEU B 2 200 ? 1.973 27.847 -13.215 1.00 94.65 196 LEU B CA 1
ATOM 2217 C C . LEU B 2 200 ? 1.877 27.156 -14.588 1.00 96.71 196 LEU B C 1
ATOM 2218 O O . LEU B 2 200 ? 2.178 27.771 -15.622 1.00 97.09 196 LEU B O 1
ATOM 2223 N N . LYS B 2 201 ? 1.447 25.884 -14.590 1.00 90.55 197 LYS B N 1
ATOM 2224 C CA . LYS B 2 201 ? 1.255 25.089 -15.798 1.00 88.86 197 LYS B CA 1
ATOM 2225 C C . LYS B 2 201 ? -0.232 25.146 -16.158 1.00 87.11 197 LYS B C 1
ATOM 2226 O O . LYS B 2 201 ? -1.072 24.820 -15.327 1.00 85.23 197 LYS B O 1
ATOM 2232 N N . TYR B 2 202 ? -0.553 25.626 -17.359 1.00 82.33 198 TYR B N 1
ATOM 2233 C CA . TYR B 2 202 ? -1.928 25.685 -17.860 1.00 79.02 198 TYR B CA 1
ATOM 2234 C C . TYR B 2 202 ? -2.034 24.680 -18.972 1.00 81.66 198 TYR B C 1
ATOM 2235 O O . TYR B 2 202 ? -1.155 24.604 -19.838 1.00 83.21 198 TYR B O 1
ATOM 2244 N N . GLU B 2 203 ? -3.125 23.928 -18.953 1.00 75.16 199 GLU B N 1
ATOM 2245 C CA . GLU B 2 203 ? -3.443 22.917 -19.947 1.00 73.47 199 GLU B CA 1
ATOM 2246 C C . GLU B 2 203 ? -4.945 22.903 -20.121 1.00 72.81 199 GLU B C 1
ATOM 2247 O O . GLU B 2 203 ? -5.683 23.195 -19.171 1.00 69.97 199 GLU B O 1
ATOM 2253 N N . ASN B 2 204 ? -5.418 22.516 -21.306 1.00 68.40 200 ASN B N 1
ATOM 2254 C CA . ASN B 2 204 ? -6.860 22.353 -21.429 1.00 65.99 200 ASN B CA 1
ATOM 2255 C C . ASN B 2 204 ? -7.194 21.030 -22.095 1.00 70.32 200 ASN B C 1
ATOM 2256 O O . ASN B 2 204 ? -6.351 20.425 -22.751 1.00 68.66 200 ASN B O 1
ATOM 2261 N N . TYR B 2 205 ? -8.395 20.521 -21.799 1.00 69.53 201 TYR B N 1
ATOM 2262 C CA . TYR B 2 205 ? -8.875 19.218 -22.255 1.00 68.67 201 TYR B CA 1
ATOM 2263 C C . TYR B 2 205 ? -10.229 19.343 -22.865 1.00 71.68 201 TYR B C 1
ATOM 2264 O O . TYR B 2 205 ? -10.959 20.270 -22.522 1.00 71.79 201 TYR B O 1
ATOM 2273 N N . THR B 2 206 ? -10.564 18.447 -23.794 1.00 68.96 202 THR B N 1
ATOM 2274 C CA . THR B 2 206 ? -11.861 18.510 -24.474 1.00 67.60 202 THR B CA 1
ATOM 2275 C C . THR B 2 206 ? -12.474 17.124 -24.683 1.00 70.92 202 THR B C 1
ATOM 2276 O O . THR B 2 206 ? -11.740 16.147 -24.751 1.00 73.62 202 THR B O 1
ATOM 2280 N N . SER B 2 207 ? -13.808 17.041 -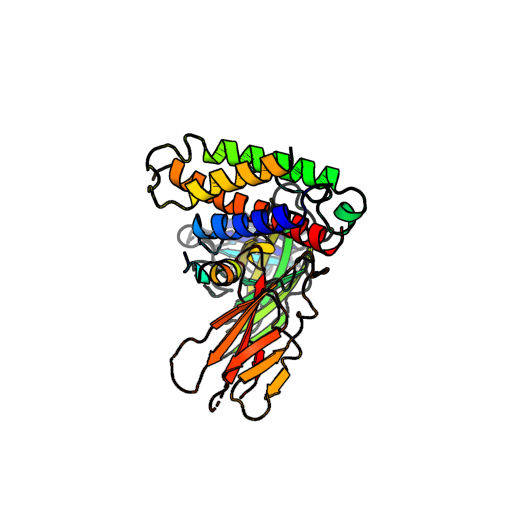24.805 1.00 65.33 203 SER B N 1
ATOM 2281 C CA . SER B 2 207 ? -14.534 15.782 -25.062 1.00 64.30 203 SER B CA 1
ATOM 2282 C C . SER B 2 207 ? -15.815 16.074 -25.839 1.00 65.88 203 SER B C 1
ATOM 2283 O O . SER B 2 207 ? -16.553 17.001 -25.505 1.00 66.18 203 SER B O 1
ATOM 2286 N N . SER B 2 208 ? -16.072 15.289 -26.873 1.00 60.81 204 SER B N 1
ATOM 2287 C CA . SER B 2 208 ? -17.252 15.428 -27.723 1.00 58.80 204 SER B CA 1
ATOM 2288 C C . SER B 2 208 ? -18.065 14.135 -27.692 1.00 58.35 204 SER B C 1
ATOM 2289 O O . SER B 2 208 ? -17.501 13.055 -27.821 1.00 58.37 204 SER B O 1
ATOM 2292 N N . PHE B 2 209 ? -19.383 14.236 -27.545 1.00 52.13 205 PHE B N 1
ATOM 2293 C CA . PHE B 2 209 ? -20.245 13.067 -27.499 1.00 50.11 205 PHE B CA 1
ATOM 2294 C C . PHE B 2 209 ? -21.707 13.400 -27.649 1.00 54.67 205 PHE B C 1
ATOM 2295 O O . PHE B 2 209 ? -22.123 14.506 -27.319 1.00 55.85 205 PHE B O 1
ATOM 2303 N N . PHE B 2 210 ? -22.499 12.409 -28.061 1.00 50.58 206 PHE B N 1
ATOM 2304 C CA . PHE B 2 210 ? -23.964 12.451 -28.083 1.00 48.89 206 PHE B CA 1
ATOM 2305 C C . PHE B 2 210 ? -24.343 11.697 -26.771 1.00 55.05 206 PHE B C 1
ATOM 2306 O O . PHE B 2 210 ? -23.664 10.719 -26.394 1.00 54.08 206 PHE B O 1
ATOM 2314 N N . ILE B 2 211 ? -25.375 12.177 -26.049 1.00 51.75 207 ILE B N 1
ATOM 2315 C CA . ILE B 2 211 ? -25.794 11.571 -24.779 1.00 50.89 207 ILE B CA 1
ATOM 2316 C C . ILE B 2 211 ? -25.966 10.081 -24.980 1.00 54.42 207 ILE B C 1
ATOM 2317 O O . ILE B 2 211 ? -25.469 9.276 -24.182 1.00 56.44 207 ILE B O 1
ATOM 2322 N N . ARG B 2 212 ? -26.661 9.718 -26.069 1.00 48.14 208 ARG B N 1
ATOM 2323 C CA . ARG B 2 212 ? -26.972 8.351 -26.445 1.00 46.85 208 ARG B CA 1
ATOM 2324 C C . ARG B 2 212 ? -25.722 7.438 -26.505 1.00 54.74 208 ARG B C 1
ATOM 2325 O O . ARG B 2 212 ? -25.802 6.258 -26.172 1.00 57.21 208 ARG B O 1
ATOM 2333 N N . ASP B 2 213 ? -24.566 8.000 -26.866 1.00 51.50 209 ASP B N 1
ATOM 2334 C CA . ASP B 2 213 ? -23.334 7.250 -26.902 1.00 51.74 209 ASP B CA 1
ATOM 2335 C C . ASP B 2 213 ? -22.698 7.063 -25.514 1.00 55.87 209 ASP B C 1
ATOM 2336 O O . ASP B 2 213 ? -21.965 6.090 -25.315 1.00 56.92 209 ASP B O 1
ATOM 2341 N N . ILE B 2 214 ? -23.028 7.933 -24.543 1.00 52.49 210 ILE B N 1
ATOM 2342 C CA . ILE B 2 214 ? -22.478 7.843 -23.178 1.00 52.24 210 ILE B CA 1
ATOM 2343 C C . ILE B 2 214 ? -23.500 7.290 -22.159 1.00 56.68 210 ILE B C 1
ATOM 2344 O O . ILE B 2 214 ? -23.264 7.366 -20.961 1.00 58.70 210 ILE B O 1
ATOM 2349 N N . ILE B 2 215 ? -24.589 6.669 -22.635 1.00 51.53 211 ILE B N 1
ATOM 2350 C CA . ILE B 2 215 ? -25.633 6.096 -21.775 1.00 49.68 211 ILE B CA 1
ATOM 2351 C C . ILE B 2 215 ? -25.186 4.815 -21.112 1.00 56.96 211 ILE B C 1
ATOM 2352 O O . ILE B 2 215 ? -24.826 3.848 -21.791 1.00 58.93 211 ILE B O 1
ATOM 2357 N N . LYS B 2 216 ? -25.267 4.779 -19.790 1.00 53.32 212 LYS B N 1
ATOM 2358 C CA . LYS B 2 216 ? -25.040 3.562 -19.023 1.00 52.10 212 LYS B CA 1
ATOM 2359 C C . LYS B 2 216 ? -26.155 3.557 -17.993 1.00 59.51 212 LYS B C 1
ATOM 2360 O O . LYS B 2 216 ? -26.140 4.402 -17.100 1.00 63.66 212 LYS B O 1
ATOM 2366 N N . PRO B 2 217 ? -27.176 2.681 -18.102 1.00 54.74 213 PRO B N 1
ATOM 2367 C CA . PRO B 2 217 ? -28.234 2.695 -17.074 1.00 54.98 213 PRO B CA 1
ATOM 2368 C C . PRO B 2 217 ? -27.718 2.236 -15.712 1.00 61.30 213 PRO B C 1
ATOM 2369 O O . PRO B 2 217 ? -26.690 1.537 -15.609 1.00 59.26 213 PRO B O 1
ATOM 2373 N N . ASP B 2 218 ? -28.464 2.605 -14.659 1.00 60.22 214 ASP B N 1
ATOM 2374 C CA . ASP B 2 218 ? -28.186 2.118 -13.317 1.00 61.55 214 ASP B CA 1
ATOM 2375 C C . ASP B 2 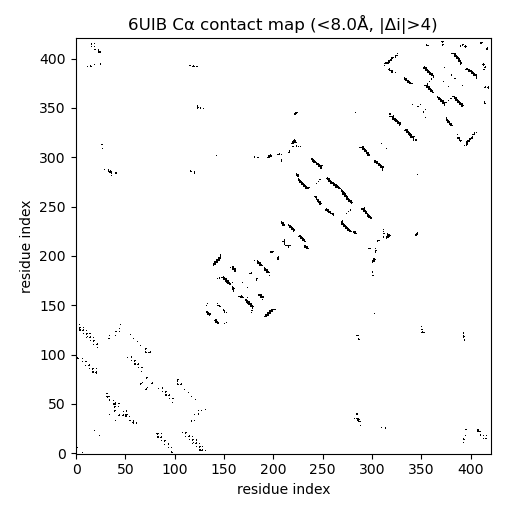218 ? -28.609 0.643 -13.313 1.00 66.34 214 ASP B C 1
ATOM 2376 O O . ASP B 2 218 ? -29.282 0.207 -14.270 1.00 64.04 214 ASP B O 1
ATOM 2381 N N . PRO B 2 219 ? -28.208 -0.187 -12.317 1.00 64.28 215 PRO B N 1
ATOM 2382 C CA . PRO B 2 219 ? -28.587 -1.603 -12.385 1.00 62.36 215 PRO B CA 1
ATOM 2383 C C . PRO B 2 219 ? -30.080 -1.806 -12.174 1.00 66.14 215 PRO B C 1
ATOM 2384 O O . PRO B 2 219 ? -30.744 -0.935 -11.595 1.00 67.26 215 PRO B O 1
ATOM 2388 N N . PRO B 2 220 ? -30.623 -2.961 -12.615 1.00 62.18 216 PRO B N 1
ATOM 2389 C CA . PRO B 2 220 ? -32.027 -3.271 -12.299 1.00 62.37 216 PRO B CA 1
ATOM 2390 C C . PRO B 2 220 ? -32.223 -3.220 -10.777 1.00 67.11 216 PRO B C 1
ATOM 2391 O O . PRO B 2 220 ? -31.269 -3.518 -10.036 1.00 67.14 216 PRO B O 1
ATOM 2395 N N . LYS B 2 221 ? -33.421 -2.809 -10.301 1.00 64.67 217 LYS B N 1
ATOM 2396 C CA . LYS B 2 221 ? -33.648 -2.735 -8.859 1.00 66.92 217 LYS B CA 1
ATOM 2397 C C . LYS B 2 221 ? -34.578 -3.816 -8.346 1.00 74.21 217 LYS B C 1
ATOM 2398 O O . LYS B 2 221 ? -35.290 -4.434 -9.136 1.00 73.22 217 LYS B O 1
ATOM 2404 N N . ASN B 2 222 ? -34.562 -4.038 -7.007 1.00 75.06 218 ASN B N 1
ATOM 2405 C CA . ASN B 2 222 ? -35.434 -4.950 -6.257 1.00 76.51 218 ASN B CA 1
ATOM 2406 C C . ASN B 2 222 ? -35.453 -6.366 -6.870 1.00 79.04 218 ASN B C 1
ATOM 2407 O O . ASN B 2 222 ? -36.515 -6.982 -7.079 1.00 78.56 218 ASN B O 1
ATOM 2412 N N . LEU B 2 223 ? -34.237 -6.856 -7.160 1.00 74.40 219 LEU B N 1
ATOM 2413 C CA . LEU B 2 223 ? -33.994 -8.167 -7.722 1.00 72.91 219 LEU B CA 1
ATOM 2414 C C . LEU B 2 223 ? -34.343 -9.233 -6.685 1.00 82.07 219 LEU B C 1
ATOM 2415 O O . LEU B 2 223 ? -33.604 -9.445 -5.722 1.00 85.23 219 LEU B O 1
ATOM 2420 N N . GLN B 2 224 ? -35.531 -9.830 -6.850 1.00 79.75 220 GLN B N 1
ATOM 2421 C CA . GLN B 2 224 ? -36.101 -10.889 -6.007 1.00 81.34 220 GLN B CA 1
ATOM 2422 C C . GLN B 2 224 ? -35.946 -12.256 -6.704 1.00 82.69 220 GLN B C 1
ATOM 2423 O O . GLN B 2 224 ? -35.766 -12.315 -7.918 1.00 78.73 220 GLN B O 1
ATOM 2429 N N . LEU B 2 225 ? -36.057 -13.349 -5.921 1.00 82.48 221 LEU B N 1
ATOM 2430 C CA . LEU B 2 225 ? -35.973 -14.748 -6.362 1.00 81.16 221 LEU B CA 1
ATOM 2431 C C . LEU B 2 225 ? -37.088 -15.548 -5.710 1.00 86.11 221 LEU B C 1
ATOM 2432 O O . LEU B 2 225 ? -37.249 -15.476 -4.491 1.00 89.08 221 LEU B O 1
ATOM 2437 N N . LYS B 2 226 ? -37.884 -16.277 -6.508 1.00 80.89 222 LYS B N 1
ATOM 2438 C CA . LYS B 2 226 ? -38.967 -17.091 -5.954 1.00 81.48 222 LYS B CA 1
ATOM 2439 C C . LYS B 2 226 ? -38.771 -18.576 -6.280 1.00 83.64 222 LYS B C 1
ATOM 2440 O O . LYS B 2 226 ? -39.036 -18.981 -7.416 1.00 82.10 222 LYS B O 1
ATOM 2442 N N . PRO B 2 227 ? -38.311 -19.406 -5.304 1.00 80.09 223 PRO B N 1
ATOM 2443 C CA . PRO B 2 227 ? -38.176 -20.853 -5.568 1.00 78.70 223 PRO B CA 1
ATOM 2444 C C . PRO B 2 227 ? -39.529 -21.453 -5.902 1.00 82.05 223 PRO B C 1
ATOM 2445 O O . PRO B 2 227 ? -40.542 -21.036 -5.331 1.00 83.60 223 PRO B O 1
ATOM 2449 N N . LEU B 2 228 ? -39.559 -22.387 -6.862 1.00 75.63 224 LEU B N 1
ATOM 2450 C CA . LEU B 2 228 ? -40.803 -23.046 -7.244 1.00 74.18 224 LEU B CA 1
ATOM 2451 C C . LEU B 2 228 ? -40.820 -24.390 -6.587 1.00 79.78 224 LEU B C 1
ATOM 2452 O O . LEU B 2 228 ? -39.790 -25.059 -6.554 1.00 80.56 224 LEU B O 1
ATOM 2457 N N . LYS B 2 229 ? -41.964 -24.751 -5.983 1.00 77.06 225 LYS B N 1
ATOM 2458 C CA . LYS B 2 229 ? -42.166 -25.995 -5.235 1.00 78.41 225 LYS B CA 1
ATOM 2459 C C . LYS B 2 229 ? -41.619 -27.199 -6.000 1.00 84.10 225 LYS B C 1
ATOM 2460 O O . LYS B 2 229 ? -41.862 -27.313 -7.210 1.00 84.20 225 LYS B O 1
ATOM 2466 N N . ASN B 2 230 ? -40.833 -28.063 -5.307 1.00 81.06 226 ASN B N 1
ATOM 2467 C CA . ASN B 2 230 ? -40.225 -29.309 -5.833 1.00 79.57 226 ASN B CA 1
ATOM 2468 C C . ASN B 2 230 ? -39.494 -29.161 -7.174 1.00 77.98 226 ASN B C 1
ATOM 2469 O O . ASN B 2 230 ? -39.476 -30.091 -7.974 1.00 77.25 226 ASN B O 1
ATOM 2474 N N . SER B 2 231 ? -38.910 -27.998 -7.424 1.00 70.48 227 SER B N 1
ATOM 2475 C CA . SER B 2 231 ? -38.239 -27.771 -8.678 1.00 67.82 227 SER B CA 1
ATOM 2476 C C . SER B 2 231 ? -37.004 -26.921 -8.491 1.00 72.75 227 SER B C 1
ATOM 2477 O O . SER B 2 231 ? -36.830 -26.338 -7.424 1.00 73.44 227 SER B O 1
ATOM 2480 N N . ARG B 2 232 ? -36.111 -26.916 -9.495 1.00 69.62 228 ARG B N 1
ATOM 2481 C CA . ARG B 2 232 ? -34.868 -26.141 -9.474 1.00 68.86 228 ARG B CA 1
ATOM 2482 C C . ARG B 2 232 ? -35.094 -24.789 -10.058 1.00 72.96 228 ARG B C 1
ATOM 2483 O O . ARG B 2 232 ? -34.245 -23.914 -9.905 1.00 74.19 228 ARG B O 1
ATOM 2491 N N . GLN B 2 233 ? -36.191 -24.610 -10.790 1.00 70.11 229 GLN B N 1
ATOM 2492 C CA . GLN B 2 233 ? -36.415 -23.314 -11.404 1.00 69.59 229 GLN B CA 1
ATOM 2493 C C . GLN B 2 233 ? -36.958 -22.288 -10.408 1.00 76.19 229 GLN B C 1
ATOM 2494 O O . GLN B 2 233 ? -37.730 -22.618 -9.509 1.00 77.28 229 GLN B O 1
ATOM 2500 N N . VAL B 2 234 ? -36.464 -21.046 -10.540 1.00 73.20 230 VAL B N 1
ATOM 2501 C CA . VAL B 2 234 ? -36.857 -19.893 -9.724 1.00 73.58 230 VAL B CA 1
ATOM 2502 C C . VAL B 2 234 ? -37.425 -18.807 -10.649 1.00 75.15 230 VAL B C 1
ATOM 2503 O O . VAL B 2 234 ? -37.008 -18.722 -11.802 1.00 73.33 230 VAL B O 1
ATOM 2507 N N . GLU B 2 235 ? -38.406 -18.022 -10.169 1.00 72.38 231 GLU B N 1
ATOM 2508 C CA . GLU B 2 235 ? -38.961 -16.900 -10.924 1.00 69.72 231 GLU B CA 1
ATOM 2509 C C . GLU B 2 235 ? -38.178 -15.715 -10.412 1.00 73.11 231 GLU B C 1
ATOM 2510 O O . GLU B 2 235 ? -38.180 -15.415 -9.205 1.00 74.87 231 GLU B O 1
ATOM 2512 N N . VAL B 2 236 ? -37.410 -15.123 -11.324 1.00 66.56 232 VAL B N 1
ATOM 2513 C CA . VAL B 2 236 ? -36.547 -13.967 -11.080 1.00 65.33 232 VAL B CA 1
ATOM 2514 C C . VAL B 2 236 ? -37.380 -12.758 -11.449 1.00 67.26 232 VAL B C 1
ATOM 2515 O O . VAL B 2 236 ? -38.122 -12.795 -12.429 1.00 67.54 232 VAL B O 1
ATOM 2519 N N . SER B 2 237 ? -37.357 -11.747 -10.610 1.00 62.80 233 SER B N 1
ATOM 2520 C CA . SER B 2 237 ? -38.126 -10.530 -10.841 1.00 62.31 233 SER B CA 1
ATOM 2521 C C . SER B 2 237 ? -37.302 -9.352 -10.359 1.00 67.42 233 SER B C 1
ATOM 2522 O O . SER B 2 237 ? -36.553 -9.500 -9.402 1.00 69.01 233 SER B O 1
ATOM 2525 N N . TRP B 2 238 ? -37.404 -8.215 -11.054 1.00 62.33 234 TRP B N 1
ATOM 2526 C CA . TRP B 2 238 ? -36.687 -6.963 -10.785 1.00 62.54 234 TRP B CA 1
ATOM 2527 C C . TRP B 2 238 ? -37.541 -5.828 -11.379 1.00 69.35 234 TRP B C 1
ATOM 2528 O O . TRP B 2 238 ? -38.578 -6.091 -12.000 1.00 70.21 234 TRP B O 1
ATOM 2539 N N . GLU B 2 239 ? -37.108 -4.585 -11.204 1.00 66.38 235 GLU B N 1
ATOM 2540 C CA . GLU B 2 239 ? -37.814 -3.405 -11.717 1.00 66.00 235 GLU B CA 1
ATOM 2541 C C . GLU B 2 239 ? -36.822 -2.568 -12.509 1.00 69.68 235 GLU B C 1
ATOM 2542 O O . GLU B 2 239 ? -35.609 -2.820 -12.443 1.00 70.99 235 GLU B O 1
ATOM 2548 N N . TYR B 2 240 ? -37.323 -1.568 -13.242 1.00 62.53 236 TYR B N 1
ATOM 2549 C CA . TYR B 2 240 ? -36.481 -0.641 -13.971 1.00 60.49 236 TYR B CA 1
ATOM 2550 C C . TYR B 2 240 ? -35.780 0.246 -12.960 1.00 67.50 236 TYR B C 1
ATOM 2551 O O . TYR B 2 240 ? -36.384 0.565 -11.923 1.00 70.90 236 TYR B O 1
ATOM 2560 N N . PRO B 2 241 ? -34.540 0.718 -13.234 1.00 63.20 237 PRO B N 1
ATOM 2561 C CA . PRO B 2 241 ? -33.900 1.640 -12.277 1.00 63.15 237 PRO B CA 1
ATOM 2562 C C . PRO B 2 241 ? -34.647 2.975 -12.204 1.00 67.50 237 PRO B C 1
ATOM 2563 O O . PRO B 2 241 ? -35.240 3.437 -13.184 1.00 65.92 237 PRO B O 1
ATOM 2567 N N . ASP B 2 242 ? -34.648 3.565 -11.010 1.00 66.46 238 ASP B N 1
ATOM 2568 C CA . ASP B 2 242 ? -35.324 4.817 -10.702 1.00 68.45 238 ASP B CA 1
ATOM 2569 C C . ASP B 2 242 ? -34.891 6.008 -11.538 1.00 72.01 238 ASP B C 1
ATOM 2570 O O . ASP B 2 242 ? -35.720 6.870 -11.834 1.00 72.20 238 ASP B O 1
ATOM 2575 N N . THR B 2 243 ? -33.596 6.085 -11.874 1.00 67.95 239 THR B N 1
ATOM 2576 C CA . THR B 2 243 ? -33.046 7.199 -12.654 1.00 67.64 239 THR B CA 1
ATOM 2577 C C . THR B 2 243 ? -33.338 7.119 -14.156 1.00 70.32 239 THR B C 1
ATOM 2578 O O . THR B 2 243 ? -33.137 8.122 -14.842 1.00 71.75 239 THR B O 1
ATOM 2582 N N . TRP B 2 244 ? -33.783 5.953 -14.675 1.00 63.32 240 TRP B N 1
ATOM 2583 C CA . TRP B 2 244 ? -34.023 5.768 -16.105 1.00 60.70 240 TRP B CA 1
ATOM 2584 C C . TRP B 2 244 ? -35.196 6.597 -16.675 1.00 65.07 240 TRP B C 1
ATOM 2585 O O . TRP B 2 244 ? -36.238 6.726 -16.036 1.00 68.26 240 TRP B O 1
ATOM 2596 N N . SER B 2 245 ? -35.014 7.122 -17.908 1.00 58.89 241 SER B N 1
ATOM 2597 C CA . SER B 2 245 ? -35.980 7.913 -18.689 1.00 57.76 241 SER B CA 1
ATOM 2598 C C . SER B 2 245 ? -37.411 7.354 -18.713 1.00 63.82 241 SER B C 1
ATOM 2599 O O . SER B 2 245 ? -37.626 6.142 -18.859 1.00 62.47 241 SER B O 1
ATOM 2602 N N . THR B 2 246 ? -38.390 8.248 -18.556 1.00 63.06 242 THR B N 1
ATOM 2603 C CA . THR B 2 246 ? -39.787 7.842 -18.564 1.00 64.69 242 THR B CA 1
ATOM 2604 C C . THR B 2 246 ? -40.557 8.486 -19.730 1.00 69.36 242 THR B C 1
ATOM 2605 O O . THR B 2 246 ? -40.211 9.589 -20.155 1.00 70.34 242 THR B O 1
ATOM 2609 N N . PRO B 2 247 ? -41.574 7.797 -20.285 1.00 64.30 243 PRO B N 1
ATOM 2610 C CA . PRO B 2 247 ? -42.070 6.476 -19.878 1.00 64.09 243 PRO B CA 1
ATOM 2611 C C . PRO B 2 247 ? -41.229 5.342 -20.450 1.00 66.84 243 PRO B C 1
ATOM 2612 O O . PRO B 2 247 ? -40.691 5.466 -21.558 1.00 67.32 243 PRO B O 1
ATOM 2616 N N . HIS B 2 248 ? -41.127 4.247 -19.672 1.00 60.38 244 HIS B N 1
ATOM 2617 C CA . HIS B 2 248 ? -40.463 2.993 -19.992 1.00 56.91 244 HIS B CA 1
ATOM 2618 C C . HIS B 2 248 ? -41.035 2.392 -21.261 1.00 63.76 244 HIS B C 1
ATOM 2619 O O . HIS B 2 248 ? -40.332 1.649 -21.939 1.00 65.96 244 HIS B O 1
ATOM 2626 N N . SER B 2 249 ? -42.299 2.686 -21.584 1.00 60.90 245 SER B N 1
ATOM 2627 C CA . SER B 2 249 ? -42.970 2.157 -22.770 1.00 60.62 245 SER B CA 1
ATOM 2628 C C . SER B 2 249 ? -42.406 2.802 -24.013 1.00 65.07 245 SER B C 1
ATOM 2629 O O . SER B 2 249 ? -42.579 2.275 -25.122 1.00 64.68 245 SER B O 1
ATOM 2632 N N . TYR B 2 250 ? -41.712 3.939 -23.815 1.00 61.79 246 TYR B N 1
ATOM 2633 C CA . TYR B 2 250 ? -41.018 4.676 -24.868 1.00 60.24 246 TYR B CA 1
ATOM 2634 C C . TYR B 2 250 ? -39.503 4.416 -24.719 1.00 60.42 246 TYR B C 1
ATOM 2635 O O . TYR B 2 250 ? -38.863 3.930 -25.655 1.00 58.82 246 TYR B O 1
ATOM 2644 N N . PHE B 2 251 ? -38.940 4.721 -23.548 1.00 55.06 247 PHE B N 1
ATOM 2645 C CA . PHE B 2 251 ? -37.525 4.477 -23.312 1.00 53.01 247 PHE B CA 1
ATOM 2646 C C . PHE B 2 251 ? -37.385 3.089 -22.655 1.00 58.88 247 PHE B C 1
ATOM 2647 O O . PHE B 2 251 ? -37.307 2.963 -21.423 1.00 60.54 247 PHE B O 1
ATOM 2655 N N . SER B 2 252 ? -37.419 2.043 -23.496 1.00 52.10 248 SER B N 1
ATOM 2656 C CA . SER B 2 252 ? -37.344 0.657 -23.033 1.00 50.90 248 SER B CA 1
ATOM 2657 C C . SER B 2 252 ? -35.899 0.192 -22.849 1.00 54.22 248 SER B C 1
ATOM 2658 O O . SER B 2 252 ? -34.972 0.670 -23.505 1.00 51.84 248 SER B O 1
ATOM 2661 N N . LEU B 2 253 ? -35.749 -0.801 -21.980 1.00 51.76 249 LEU B N 1
ATOM 2662 C CA . LEU B 2 253 ? -34.514 -1.487 -21.671 1.00 49.64 249 LEU B CA 1
ATOM 2663 C C . LEU B 2 253 ? -34.624 -2.962 -22.034 1.00 54.30 249 LEU B C 1
ATOM 2664 O O . LEU B 2 253 ? -35.720 -3.533 -22.064 1.00 55.51 249 LEU B O 1
ATOM 2669 N N . THR B 2 254 ? -33.475 -3.570 -22.310 1.00 50.48 250 THR B N 1
ATOM 2670 C CA . THR B 2 254 ? -33.348 -4.991 -22.523 1.00 51.08 250 THR B CA 1
ATOM 2671 C C . THR B 2 254 ? -32.529 -5.467 -21.326 1.00 58.27 250 THR B C 1
ATOM 2672 O O . THR B 2 254 ? -31.565 -4.799 -20.915 1.00 59.15 250 THR B O 1
ATOM 2676 N N . PHE B 2 255 ? -32.967 -6.579 -20.727 1.00 54.91 251 PHE B N 1
ATOM 2677 C CA . PHE B 2 255 ? -32.299 -7.168 -19.579 1.00 54.01 251 PHE B CA 1
ATOM 2678 C C . PHE B 2 255 ? -31.622 -8.460 -19.936 1.00 60.42 251 PHE B C 1
ATOM 2679 O O . PHE B 2 255 ? -32.159 -9.269 -20.702 1.00 62.49 251 PHE B O 1
ATOM 2687 N N . CYS B 2 256 ? -30.449 -8.672 -19.369 1.00 57.73 252 CYS B N 1
ATOM 2688 C CA . CYS B 2 256 ? -29.723 -9.917 -19.542 1.00 58.11 252 CYS B CA 1
ATOM 2689 C C . CYS B 2 256 ? -29.745 -10.647 -18.222 1.00 60.75 252 CYS B C 1
ATOM 2690 O O . CYS B 2 256 ? -29.195 -10.135 -17.245 1.00 61.94 252 CYS B O 1
ATOM 2693 N N . VAL B 2 257 ? -30.432 -11.796 -18.162 1.00 56.86 253 VAL B N 1
ATOM 2694 C CA . VAL B 2 257 ? -30.503 -12.630 -16.939 1.00 57.80 253 VAL B CA 1
ATOM 2695 C C . VAL B 2 257 ? -29.452 -13.719 -17.075 1.00 63.91 253 VAL B C 1
ATOM 2696 O O . VAL B 2 257 ? -29.422 -14.444 -18.086 1.00 63.60 253 VAL B O 1
ATOM 2700 N N . GLN B 2 258 ? -28.594 -13.828 -16.058 1.00 61.80 254 GLN B N 1
ATOM 2701 C CA . GLN B 2 258 ? -27.493 -14.773 -16.076 1.00 63.29 254 GLN B CA 1
ATOM 2702 C C . GLN B 2 258 ? -27.407 -15.697 -14.862 1.00 71.65 254 GLN B C 1
ATOM 2703 O O . GLN B 2 258 ? -27.427 -15.233 -13.720 1.00 73.43 254 GLN B O 1
ATOM 2709 N N . VAL B 2 259 ? -27.238 -16.997 -15.119 1.00 70.38 255 VAL B N 1
ATOM 2710 C CA . VAL B 2 259 ? -26.993 -18.001 -14.070 1.00 72.83 255 VAL B CA 1
ATOM 2711 C C . VAL B 2 259 ? -25.525 -18.386 -14.199 1.00 80.43 255 VAL B C 1
ATOM 2712 O O . VAL B 2 259 ? -25.072 -18.795 -15.272 1.00 79.82 255 VAL B O 1
ATOM 2716 N N . GLN B 2 260 ? -24.776 -18.195 -13.121 1.00 80.21 256 GLN B N 1
ATOM 2717 C CA . GLN B 2 260 ? -23.359 -18.504 -13.118 1.00 83.17 256 GLN B CA 1
ATOM 2718 C C . GLN B 2 260 ? -22.981 -19.136 -11.781 1.00 92.76 256 GLN B C 1
ATOM 2719 O O . GLN B 2 260 ? -23.441 -18.688 -10.725 1.00 92.00 256 GLN B O 1
ATOM 2725 N N . GLY B 2 261 ? -22.176 -20.194 -11.862 1.00 93.83 257 GLY B N 1
ATOM 2726 C CA . GLY B 2 261 ? -21.653 -20.911 -10.709 1.00 97.57 257 GLY B CA 1
ATOM 2727 C C . GLY B 2 261 ? -20.397 -20.263 -10.164 1.00 105.88 257 GLY B C 1
ATOM 2728 O O . GLY B 2 261 ? -20.145 -19.074 -10.418 1.00 104.20 257 GLY B O 1
ATOM 2729 N N . LYS B 2 262 ? -19.588 -21.054 -9.419 1.00 107.88 258 LYS B N 1
ATOM 2730 C CA . LYS B 2 262 ? -18.339 -20.597 -8.795 1.00 111.71 258 LYS B CA 1
ATOM 2731 C C . LYS B 2 262 ? -17.208 -20.325 -9.814 1.00 118.86 258 LYS B C 1
ATOM 2732 O O . LYS B 2 262 ? -16.816 -19.164 -9.997 1.00 118.20 258 LYS B O 1
ATOM 2734 N N . SER B 2 263 ? -16.706 -21.386 -10.488 1.00 117.91 259 SER B N 1
ATOM 2735 C CA . SER B 2 263 ? -15.619 -21.292 -11.471 1.00 119.36 259 SER B CA 1
ATOM 2736 C C . SER B 2 263 ? -16.100 -21.099 -12.918 1.00 119.87 259 SER B C 1
ATOM 2737 O O . SER B 2 263 ? -17.153 -21.619 -13.300 1.00 117.31 259 SER B O 1
ATOM 2740 N N . LYS B 2 264 ? -15.303 -20.371 -13.726 1.00 115.86 260 LYS B N 1
ATOM 2741 C CA . LYS B 2 264 ? -15.599 -20.112 -15.133 1.00 137.13 260 LYS B CA 1
ATOM 2742 C C . LYS B 2 264 ? -15.196 -21.306 -16.012 1.00 151.88 260 LYS B C 1
ATOM 2743 O O . LYS B 2 264 ? -16.009 -22.199 -16.269 1.00 107.16 260 LYS B O 1
ATOM 2745 N N . LYS B 2 267 ? -21.087 -22.937 -17.211 1.00 111.20 263 LYS B N 1
ATOM 2746 C CA . LYS B 2 267 ? -21.110 -22.366 -18.555 1.00 109.29 263 LYS B CA 1
ATOM 2747 C C . LYS B 2 267 ? -21.842 -21.021 -18.560 1.00 110.97 263 LYS B C 1
ATOM 2748 O O . LYS B 2 267 ? -22.320 -20.575 -17.506 1.00 110.20 263 LYS B O 1
ATOM 2750 N N . LYS B 2 268 ? -21.912 -20.360 -19.748 1.00 105.55 264 LYS B N 1
ATOM 2751 C CA . LYS B 2 268 ? -22.652 -19.102 -19.912 1.00 102.03 264 LYS B CA 1
ATOM 2752 C C . LYS B 2 268 ? -24.141 -19.481 -19.993 1.00 100.78 264 LYS B C 1
ATOM 2753 O O . LYS B 2 268 ? -24.510 -20.300 -20.847 1.00 102.35 264 LYS B O 1
ATOM 2755 N N . ASP B 2 269 ? -24.974 -18.968 -19.069 1.00 90.59 265 ASP B N 1
ATOM 2756 C CA . ASP B 2 269 ? -26.406 -19.275 -19.086 1.00 87.03 265 ASP B CA 1
ATOM 2757 C C . ASP B 2 269 ? -27.190 -17.985 -19.127 1.00 82.45 265 ASP B C 1
ATOM 2758 O O . ASP B 2 269 ? -27.793 -17.586 -18.130 1.00 82.43 265 ASP B O 1
ATOM 2763 N N . ARG B 2 270 ? -27.154 -17.313 -20.300 1.00 71.77 266 ARG B N 1
ATOM 2764 C CA . ARG B 2 270 ? -27.781 -16.009 -20.513 1.00 66.83 266 ARG B CA 1
ATOM 2765 C C . ARG B 2 270 ? -29.124 -16.052 -21.238 1.00 68.23 266 ARG B C 1
ATOM 2766 O O . ARG B 2 270 ? -29.322 -16.847 -22.141 1.00 69.11 266 ARG B O 1
ATOM 2774 N N . VAL B 2 271 ? -30.050 -15.186 -20.831 1.00 62.26 267 VAL B N 1
ATOM 2775 C CA . VAL B 2 271 ? -31.350 -14.976 -21.477 1.00 58.91 267 VAL B CA 1
ATOM 2776 C C . VAL B 2 271 ? -31.574 -13.486 -21.569 1.00 61.94 267 VAL B C 1
ATOM 2777 O O . VAL B 2 271 ? -31.234 -12.746 -20.647 1.00 62.21 267 VAL B O 1
ATOM 2781 N N . PHE B 2 272 ? -32.118 -13.050 -22.686 1.00 56.96 268 PHE B N 1
ATOM 2782 C CA . PHE B 2 272 ? -32.401 -11.645 -22.943 1.00 54.82 268 PHE B CA 1
ATOM 2783 C C . PHE B 2 272 ? -33.887 -11.448 -23.055 1.00 58.19 268 PHE B C 1
ATOM 2784 O O . PHE B 2 272 ? -34.581 -12.267 -23.668 1.00 56.76 268 PHE B O 1
ATOM 2792 N N . THR B 2 273 ? -34.393 -10.393 -22.408 1.00 55.61 269 THR B N 1
ATOM 2793 C CA . THR B 2 273 ? -35.830 -10.105 -22.347 1.00 54.32 269 THR B CA 1
ATOM 2794 C C . THR B 2 273 ? -36.162 -8.643 -22.135 1.00 58.60 269 THR B C 1
ATOM 2795 O O . THR B 2 273 ? -35.386 -7.896 -21.534 1.00 59.23 269 THR B O 1
ATOM 2799 N N . ASP B 2 274 ? -37.349 -8.265 -22.596 1.00 55.67 270 ASP B N 1
ATOM 2800 C CA . ASP B 2 274 ? -37.939 -6.936 -22.460 1.00 56.68 270 ASP B CA 1
ATOM 2801 C C . ASP B 2 274 ? -38.863 -6.915 -21.222 1.00 64.22 270 ASP B C 1
ATOM 2802 O O . ASP B 2 274 ? -39.239 -5.842 -20.736 1.00 63.82 270 ASP B O 1
ATOM 2807 N N . LYS B 2 275 ? -39.225 -8.117 -20.721 1.00 62.69 271 LYS B N 1
ATOM 2808 C CA . LYS B 2 275 ? -40.038 -8.306 -19.519 1.00 63.21 271 LYS B CA 1
ATOM 2809 C C . LYS B 2 275 ? -39.177 -7.993 -18.300 1.00 65.28 271 LYS B C 1
ATOM 2810 O O . LYS B 2 275 ? -37.944 -7.984 -18.400 1.00 64.41 271 LYS B O 1
ATOM 2816 N N . THR B 2 276 ? -39.818 -7.723 -17.151 1.00 61.93 272 THR B N 1
ATOM 2817 C CA . THR B 2 276 ? -39.109 -7.439 -15.900 1.00 61.33 272 THR B CA 1
ATOM 2818 C C . THR B 2 276 ? -39.109 -8.681 -14.988 1.00 64.89 272 THR B C 1
ATOM 2819 O O . THR B 2 276 ? -39.015 -8.575 -13.760 1.00 66.97 272 THR B O 1
ATOM 2823 N N . SER B 2 277 ? -39.210 -9.861 -15.611 1.00 58.52 273 SER B N 1
ATOM 2824 C CA . SER B 2 277 ? -39.133 -11.146 -14.947 1.00 59.43 273 SER B CA 1
ATOM 2825 C C . SER B 2 277 ? -38.714 -12.219 -15.944 1.00 63.61 273 SER B C 1
ATOM 2826 O O . SER B 2 277 ? -38.958 -12.095 -17.150 1.00 64.12 273 SER B O 1
ATOM 2829 N N . ALA B 2 278 ? -38.076 -13.268 -15.434 1.00 58.48 274 ALA B N 1
ATOM 2830 C CA . ALA B 2 278 ? -37.656 -14.432 -16.208 1.00 56.87 274 ALA B CA 1
ATOM 2831 C C . ALA B 2 278 ? -37.658 -15.618 -15.261 1.00 65.77 274 ALA B C 1
ATOM 2832 O O . ALA B 2 278 ? -37.679 -15.413 -14.047 1.00 68.44 274 ALA B O 1
ATOM 2834 N N . THR B 2 279 ? -37.687 -16.851 -15.787 1.00 63.41 275 THR B N 1
ATOM 2835 C CA . THR B 2 279 ? -37.665 -18.066 -14.947 1.00 64.25 275 THR B CA 1
ATOM 2836 C C . THR B 2 279 ? -36.412 -18.853 -15.320 1.00 67.36 275 THR B C 1
ATOM 2837 O O . THR B 2 279 ? -36.144 -19.050 -16.507 1.00 69.05 275 THR B O 1
ATOM 2841 N N . VAL B 2 280 ? -35.575 -19.174 -14.340 1.00 62.52 276 VAL B N 1
ATOM 2842 C CA . VAL B 2 280 ? -34.277 -19.822 -14.604 1.00 61.87 276 VAL B CA 1
ATOM 2843 C C . VAL B 2 280 ? -34.053 -21.032 -13.717 1.00 69.85 276 VAL B C 1
ATOM 2844 O O . VAL B 2 280 ? -34.743 -21.183 -12.719 1.00 70.92 276 VAL B O 1
ATOM 2848 N N . ILE B 2 281 ? -33.019 -21.831 -14.023 1.00 68.19 277 ILE B N 1
ATOM 2849 C CA . ILE B 2 281 ? -32.628 -23.003 -13.241 1.00 69.76 277 ILE B CA 1
ATOM 2850 C C . ILE B 2 281 ? -31.572 -22.607 -12.197 1.00 77.26 277 ILE B C 1
ATOM 2851 O O . ILE B 2 281 ? -30.504 -22.112 -12.556 1.00 75.96 277 ILE B O 1
ATOM 2856 N N . CYS B 2 282 ? -31.870 -22.830 -10.916 1.00 78.85 278 CYS B N 1
ATOM 2857 C CA . CYS B 2 282 ? -30.931 -22.522 -9.842 1.00 82.58 278 CYS B CA 1
ATOM 2858 C C . CYS B 2 282 ? -30.191 -23.772 -9.429 1.00 90.97 278 CYS B C 1
ATOM 2859 O O . CYS B 2 282 ? -30.807 -24.821 -9.225 1.00 92.63 278 CYS B O 1
ATOM 2862 N N . ARG B 2 283 ? -28.870 -23.660 -9.315 1.00 89.43 279 ARG B N 1
ATOM 2863 C CA . ARG B 2 283 ? -27.984 -24.729 -8.862 1.00 92.28 279 ARG B CA 1
ATOM 2864 C C . ARG B 2 283 ? -27.443 -24.294 -7.476 1.00 100.62 279 ARG B C 1
ATOM 2865 O O . ARG B 2 283 ? -28.146 -23.556 -6.784 1.00 101.06 279 ARG B O 1
ATOM 2867 N N . LYS B 2 284 ? -26.239 -24.737 -7.058 1.00 100.02 280 LYS B N 1
ATOM 2868 C CA . LYS B 2 284 ? -25.651 -24.335 -5.777 1.00 117.08 280 LYS B CA 1
ATOM 2869 C C . LYS B 2 284 ? -24.135 -24.189 -5.880 1.00 132.26 280 LYS B C 1
ATOM 2870 O O . LYS B 2 284 ? -23.641 -23.145 -6.306 1.00 97.79 280 LYS B O 1
ATOM 2872 N N . SER B 2 287 ? -25.550 -18.735 -8.424 1.00 78.59 283 SER B N 1
ATOM 2873 C CA . SER B 2 287 ? -25.757 -17.274 -8.474 1.00 77.88 283 SER B CA 1
ATOM 2874 C C . SER B 2 287 ? -26.485 -16.694 -9.728 1.00 80.56 283 SER B C 1
ATOM 2875 O O . SER B 2 287 ? -26.118 -17.012 -10.868 1.00 81.20 283 SER B O 1
ATOM 2878 N N . ILE B 2 288 ? -27.480 -15.799 -9.497 1.00 74.75 284 ILE B N 1
ATOM 2879 C CA . ILE B 2 288 ? -28.264 -15.112 -10.539 1.00 71.60 284 ILE B CA 1
ATOM 2880 C C . ILE B 2 288 ? -27.959 -13.584 -10.611 1.00 74.25 284 ILE B C 1
ATOM 2881 O O . ILE B 2 288 ? -28.131 -12.850 -9.632 1.00 74.34 284 ILE B O 1
ATOM 2886 N N . SER B 2 289 ? -27.563 -13.122 -11.808 1.00 67.97 285 SER B N 1
ATOM 2887 C CA . SER B 2 289 ? -27.261 -11.718 -12.077 1.00 65.45 285 SER B CA 1
ATOM 2888 C C . SER B 2 289 ? -28.172 -11.186 -13.177 1.00 66.17 285 SER B C 1
ATOM 2889 O O . SER B 2 289 ? -28.577 -11.943 -14.059 1.00 64.77 285 SER B O 1
ATOM 2892 N N . VAL B 2 290 ? -28.517 -9.881 -13.104 1.00 61.81 286 VAL B N 1
ATOM 2893 C CA . VAL B 2 290 ? -29.318 -9.170 -14.109 1.00 59.05 286 VAL B CA 1
ATOM 2894 C C . VAL B 2 290 ? -28.636 -7.815 -14.471 1.00 61.88 286 VAL B C 1
ATOM 2895 O O . VAL B 2 290 ? -28.269 -7.046 -13.565 1.00 63.04 286 VAL B O 1
ATOM 2899 N N . ARG B 2 291 ? -28.497 -7.522 -15.780 1.00 54.92 287 ARG B N 1
ATOM 2900 C CA . ARG B 2 291 ? -27.948 -6.239 -16.233 1.00 54.42 287 ARG B CA 1
ATOM 2901 C C . ARG B 2 291 ? -28.800 -5.640 -17.335 1.00 58.01 287 ARG B C 1
ATOM 2902 O O . ARG B 2 291 ? -29.542 -6.370 -17.964 1.00 57.88 287 ARG B O 1
ATOM 2910 N N . ALA B 2 292 ? -28.755 -4.307 -17.522 1.00 55.26 288 ALA B N 1
ATOM 2911 C CA . ALA B 2 292 ? -29.611 -3.587 -18.480 1.00 52.72 288 ALA B CA 1
ATOM 2912 C C . ALA B 2 292 ? -28.851 -2.790 -19.529 1.00 56.90 288 ALA B C 1
ATOM 2913 O O . ALA B 2 292 ? -27.749 -2.275 -19.266 1.00 57.84 288 ALA B O 1
ATOM 2915 N N . GLN B 2 293 ? -29.473 -2.662 -20.719 1.00 49.21 289 GLN B N 1
ATOM 2916 C CA . GLN B 2 293 ? -28.990 -1.865 -21.835 1.00 46.29 289 GLN B CA 1
ATOM 2917 C C . GLN B 2 293 ? -30.223 -1.328 -22.549 1.00 50.97 289 GLN B C 1
ATOM 2918 O O . GLN B 2 293 ? -31.273 -1.963 -22.530 1.00 49.97 289 GLN B O 1
ATOM 2924 N N . ASP B 2 294 ? -30.093 -0.169 -23.190 1.00 48.89 290 ASP B N 1
ATOM 2925 C CA . ASP B 2 294 ? -31.134 0.473 -23.961 1.00 48.31 290 ASP B CA 1
ATOM 2926 C C . ASP B 2 294 ? -31.582 -0.495 -25.034 1.00 52.20 290 ASP B C 1
ATOM 2927 O O . ASP B 2 294 ? -30.747 -1.083 -25.697 1.00 53.90 290 ASP B O 1
ATOM 2932 N N . ARG B 2 295 ? -32.891 -0.701 -25.174 1.00 49.71 291 ARG B N 1
ATOM 2933 C CA . ARG B 2 295 ? -33.459 -1.648 -26.122 1.00 49.20 291 ARG B CA 1
ATOM 2934 C C . ARG B 2 295 ? -33.278 -1.291 -27.602 1.00 54.56 291 ARG B C 1
ATOM 2935 O O . ARG B 2 295 ? -33.259 -2.189 -28.438 1.00 54.91 291 ARG B O 1
ATOM 2943 N N . TYR B 2 296 ? -33.163 -0.023 -27.945 1.00 52.24 292 TYR B N 1
ATOM 2944 C CA . TYR B 2 296 ? -33.165 0.329 -29.360 1.00 52.55 292 TYR B CA 1
ATOM 2945 C C . TYR B 2 296 ? -31.840 0.845 -29.918 1.00 58.51 292 TYR B C 1
ATOM 2946 O O . TYR B 2 296 ? -31.706 1.044 -31.138 1.00 61.01 292 TYR B O 1
ATOM 2955 N N . TYR B 2 297 ? -30.859 1.026 -29.043 1.00 52.48 293 TYR B N 1
ATOM 2956 C CA . TYR B 2 297 ? -29.557 1.536 -29.419 1.00 50.85 293 TYR B CA 1
ATOM 2957 C C . TYR B 2 297 ? -28.479 0.878 -28.532 1.00 56.38 293 TYR B C 1
ATOM 2958 O O . TYR B 2 297 ? -28.604 0.882 -27.290 1.00 54.59 293 TYR B O 1
ATOM 2967 N N . SER B 2 298 ? -27.442 0.288 -29.182 1.00 53.24 294 SER B N 1
ATOM 2968 C CA . SER B 2 298 ? -26.402 -0.442 -28.467 1.00 54.21 294 SER B CA 1
ATOM 2969 C C . SER B 2 298 ? -25.457 0.445 -27.673 1.00 58.38 294 SER B C 1
ATOM 2970 O O . SER B 2 298 ? -24.325 0.656 -28.083 1.00 60.14 294 SER B O 1
ATOM 2973 N N . SER B 2 299 ? -25.925 0.961 -26.529 1.00 53.21 295 SER B N 1
ATOM 2974 C CA . SER B 2 299 ? -25.126 1.798 -25.630 1.00 52.82 295 SER B CA 1
ATOM 2975 C C . SER B 2 299 ? -24.440 0.900 -24.598 1.00 58.54 295 SER B C 1
ATOM 2976 O O . SER B 2 299 ? -24.263 -0.292 -24.849 1.00 59.62 295 SER B O 1
ATOM 2979 N N . SER B 2 300 ? -24.016 1.451 -23.469 1.00 54.46 296 SER B N 1
ATOM 2980 C CA . SER B 2 300 ? -23.280 0.648 -22.506 1.00 54.82 296 SER B CA 1
ATOM 2981 C C . SER B 2 300 ? -24.182 -0.220 -21.659 1.00 59.23 296 SER B C 1
ATOM 2982 O O . SER B 2 300 ? -25.315 0.157 -21.354 1.00 58.91 296 SER B O 1
ATOM 2985 N N . TRP B 2 301 ? -23.685 -1.418 -21.319 1.00 55.58 297 TRP B N 1
ATOM 2986 C CA . TRP B 2 301 ? -24.391 -2.327 -20.435 1.00 53.81 297 TRP B CA 1
ATOM 2987 C C . TRP B 2 301 ? -24.285 -1.746 -19.018 1.00 61.01 297 TRP B C 1
ATOM 2988 O O . TRP B 2 301 ? -23.327 -1.021 -18.706 1.00 61.25 297 TRP B O 1
ATOM 2999 N N . SER B 2 302 ? -25.287 -2.025 -18.172 1.00 58.79 298 SER B N 1
ATOM 3000 C CA . SER B 2 302 ? -25.270 -1.560 -16.789 1.00 59.52 298 SER B CA 1
ATOM 3001 C C . SER B 2 302 ? -24.435 -2.518 -15.960 1.00 67.01 298 SER B C 1
ATOM 3002 O O . SER B 2 302 ? -24.097 -3.635 -16.394 1.00 65.85 298 SER B O 1
ATOM 3005 N N . GLU B 2 303 ? -24.168 -2.091 -14.726 1.00 67.57 299 GLU B N 1
ATOM 3006 C CA . GLU B 2 303 ? -23.536 -2.910 -13.706 1.00 69.15 299 GLU B CA 1
ATOM 3007 C C . GLU B 2 303 ? -24.572 -4.002 -13.361 1.00 70.97 299 GLU B C 1
ATOM 3008 O O . GLU B 2 303 ? -25.793 -3.790 -13.468 1.00 68.34 299 GLU B O 1
ATOM 3014 N N . TRP B 2 304 ? -24.075 -5.178 -13.009 1.00 67.33 300 TRP B N 1
ATOM 3015 C CA . TRP B 2 304 ? -24.931 -6.286 -12.645 1.00 65.25 300 TRP B CA 1
ATOM 3016 C C . TRP B 2 304 ? -25.530 -6.079 -11.248 1.00 68.55 300 TRP B C 1
ATOM 3017 O O . TRP B 2 304 ? -24.874 -5.562 -10.340 1.00 69.72 300 TRP B O 1
ATOM 3028 N N . ALA B 2 305 ? -26.782 -6.480 -11.104 1.00 64.26 301 ALA B N 1
ATOM 3029 C CA . ALA B 2 305 ? -27.497 -6.634 -9.847 1.00 65.64 301 ALA B CA 1
ATOM 3030 C C . ALA B 2 305 ? -27.401 -8.188 -9.639 1.00 71.18 301 ALA B C 1
ATOM 3031 O O . ALA B 2 305 ? -27.402 -8.913 -10.626 1.00 69.12 301 ALA B O 1
ATOM 3033 N N . SER B 2 306 ? -27.226 -8.687 -8.405 1.00 71.48 302 SER B N 1
ATOM 3034 C CA . SER B 2 306 ? -27.099 -10.131 -8.136 1.00 72.39 302 SER B CA 1
ATOM 3035 C C . SER B 2 306 ? -27.810 -10.602 -6.899 1.00 79.55 302 SER B C 1
ATOM 3036 O O . SER B 2 306 ? -28.067 -9.823 -5.990 1.00 82.75 302 SER B O 1
ATOM 3039 N N . VAL B 2 307 ? -28.117 -11.891 -6.868 1.00 75.68 303 VAL B N 1
ATOM 3040 C CA . VAL B 2 307 ? -28.763 -12.605 -5.769 1.00 77.83 303 VAL B CA 1
ATOM 3041 C C . VAL B 2 307 ? -28.239 -14.050 -5.807 1.00 83.51 303 VAL B C 1
ATOM 3042 O O . VAL B 2 307 ? -28.149 -14.648 -6.890 1.00 80.15 303 VAL B O 1
ATOM 3046 N N . PRO B 2 308 ? -27.857 -14.640 -4.662 1.00 83.75 304 PRO B N 1
ATOM 3047 C CA . PRO B 2 308 ? -27.413 -16.039 -4.711 1.00 84.32 304 PRO B CA 1
ATOM 3048 C C . PRO B 2 308 ? -28.614 -16.991 -4.827 1.00 87.71 304 PRO B C 1
ATOM 3049 O O . PRO B 2 308 ? -29.743 -16.625 -4.473 1.00 86.20 304 PRO B O 1
ATOM 3053 N N . CYS B 2 309 ? -28.372 -18.207 -5.349 1.00 84.54 305 CYS B N 1
ATOM 3054 C CA . CYS B 2 309 ? -29.409 -19.232 -5.495 1.00 91.38 305 CYS B CA 1
ATOM 3055 C C . CYS B 2 309 ? -29.836 -19.825 -4.144 1.00 109.52 305 CYS B C 1
ATOM 3056 O O . CYS B 2 309 ? -29.126 -19.681 -3.145 1.00 83.16 305 CYS B O 1
ATOM 3059 N N . THR C 3 4 ? -15.217 -2.560 -32.933 1.00 94.81 4 THR C N 1
ATOM 3060 C CA . THR C 3 4 ? -16.171 -3.623 -33.274 1.00 93.36 4 THR C CA 1
ATOM 3061 C C . THR C 3 4 ? -16.407 -4.630 -32.129 1.00 97.31 4 THR C C 1
ATOM 3062 O O . THR C 3 4 ? -15.486 -4.983 -31.376 1.00 99.33 4 THR C O 1
ATOM 3066 N N . LYS C 3 5 ? -17.656 -5.110 -32.048 1.00 90.90 5 LYS C N 1
ATOM 3067 C CA . LYS C 3 5 ? -18.136 -6.016 -31.010 1.00 89.78 5 LYS C CA 1
ATOM 3068 C C . LYS C 3 5 ? -18.795 -7.263 -31.597 1.00 90.61 5 LYS C C 1
ATOM 3069 O O . LYS C 3 5 ? -18.817 -7.440 -32.827 1.00 90.21 5 LYS C O 1
ATOM 3071 N N . SER C 3 6 ? -19.275 -8.158 -30.706 1.00 85.29 6 SER C N 1
ATOM 3072 C CA . SER C 3 6 ? -20.012 -9.385 -31.062 1.00 83.53 6 SER C CA 1
ATOM 3073 C C . SER C 3 6 ? -21.455 -8.938 -31.279 1.00 81.12 6 SER C C 1
ATOM 3074 O O . SER C 3 6 ? -21.838 -7.903 -30.729 1.00 80.38 6 SER C O 1
ATOM 3077 N N . PHE C 3 7 ? -22.244 -9.643 -32.101 1.00 73.19 7 PHE C N 1
ATOM 3078 C CA . PHE C 3 7 ? -23.592 -9.135 -32.349 1.00 70.75 7 PHE C CA 1
ATOM 3079 C C . PHE C 3 7 ? -24.492 -9.145 -31.118 1.00 68.01 7 PHE C C 1
ATOM 3080 O O . PHE C 3 7 ? -25.283 -8.232 -30.942 1.00 65.36 7 PHE C O 1
ATOM 3088 N N . CYS C 3 8 ? -24.292 -10.122 -30.227 1.00 63.82 8 CYS C N 1
ATOM 3089 C CA . CYS C 3 8 ? -25.000 -10.291 -28.963 1.00 61.26 8 CYS C CA 1
ATOM 3090 C C . CYS C 3 8 ? -24.693 -9.216 -27.967 1.00 60.68 8 CYS C C 1
ATOM 3091 O O . CYS C 3 8 ? -25.360 -9.133 -26.941 1.00 60.28 8 CYS C O 1
ATOM 3094 N N . TYR C 3 9 ? -23.694 -8.368 -28.262 1.00 56.42 9 TYR C N 1
ATOM 3095 C CA . TYR C 3 9 ? -23.324 -7.243 -27.408 1.00 54.45 9 TYR C CA 1
ATOM 3096 C C . TYR C 3 9 ? -24.564 -6.358 -27.283 1.00 60.81 9 TYR C C 1
ATOM 3097 O O . TYR C 3 9 ? -24.804 -5.805 -26.215 1.00 62.63 9 TYR C O 1
ATOM 3106 N N . PHE C 3 10 ? -25.367 -6.253 -28.368 1.00 56.04 10 PHE C N 1
ATOM 3107 C CA . PHE C 3 10 ? -26.619 -5.522 -28.354 1.00 53.92 10 PHE C CA 1
ATOM 3108 C C . PHE C 3 10 ? -27.616 -6.555 -27.881 1.00 60.74 10 PHE C C 1
ATOM 3109 O O . PHE C 3 10 ? -27.948 -7.487 -28.621 1.00 63.25 10 PHE C O 1
ATOM 3117 N N . GLY C 3 11 ? -28.034 -6.426 -26.636 1.00 55.79 11 GLY C N 1
ATOM 3118 C CA . GLY C 3 11 ? -29.007 -7.326 -26.030 1.00 54.90 11 GLY C CA 1
ATOM 3119 C C . GLY C 3 11 ? -30.253 -7.637 -26.844 1.00 58.45 11 GLY C C 1
ATOM 3120 O O . GLY C 3 11 ? -30.692 -8.789 -26.821 1.00 61.12 11 GLY C O 1
ATOM 3121 N N . THR C 3 12 ? -30.860 -6.638 -27.557 1.00 52.66 12 THR C N 1
ATOM 3122 C CA . THR C 3 12 ? -32.057 -6.898 -28.385 1.00 52.97 12 THR C CA 1
ATOM 3123 C C . THR C 3 12 ? -31.763 -7.872 -29.542 1.00 61.96 12 THR C C 1
ATOM 3124 O O . THR C 3 12 ? -32.608 -8.723 -29.864 1.00 62.92 12 THR C O 1
ATOM 3128 N N . TRP C 3 13 ? -30.559 -7.735 -30.152 1.00 59.10 13 TRP C N 1
ATOM 3129 C CA . TRP C 3 13 ? -30.090 -8.608 -31.205 1.00 60.05 13 TRP C CA 1
ATOM 3130 C C . TRP C 3 13 ? -30.015 -10.002 -30.623 1.00 64.51 13 TRP C C 1
ATOM 3131 O O . TRP C 3 13 ? -30.642 -10.907 -31.158 1.00 65.35 13 TRP C O 1
ATOM 3142 N N . CYS C 3 14 ? -29.303 -10.156 -29.490 1.00 61.03 14 CYS C N 1
ATOM 3143 C CA . CYS C 3 14 ? -29.169 -11.423 -28.776 1.00 61.14 14 CYS C CA 1
ATOM 3144 C C . CYS C 3 14 ? -30.490 -12.042 -28.409 1.00 66.30 14 CYS C C 1
ATOM 3145 O O . CYS C 3 14 ? -30.609 -13.266 -28.476 1.00 67.79 14 CYS C O 1
ATOM 3148 N N . GLN C 3 15 ? -31.481 -11.214 -28.024 1.00 61.69 15 GLN C N 1
ATOM 3149 C CA . GLN C 3 15 ? -32.814 -11.706 -27.681 1.00 61.63 15 GLN C CA 1
ATOM 3150 C C . GLN C 3 15 ? -33.493 -12.364 -28.864 1.00 69.22 15 GLN C C 1
ATOM 3151 O O . GLN C 3 15 ? -34.125 -13.406 -28.691 1.00 69.80 15 GLN C O 1
ATOM 3157 N N . MET C 3 16 ? -33.351 -11.761 -30.056 1.00 69.58 16 MET C N 1
ATOM 3158 C CA . MET C 3 16 ? -33.971 -12.226 -31.294 1.00 73.33 16 MET C CA 1
ATOM 3159 C C . MET C 3 16 ? -33.181 -13.310 -32.058 1.00 74.68 16 MET C C 1
ATOM 3160 O O . MET C 3 16 ? -33.781 -14.288 -32.488 1.00 74.77 16 MET C O 1
ATOM 3165 N N . TYR C 3 17 ? -31.862 -13.130 -32.218 1.00 69.66 17 TYR C N 1
ATOM 3166 C CA . TYR C 3 17 ? -30.988 -13.965 -33.038 1.00 71.43 17 TYR C CA 1
ATOM 3167 C C . TYR C 3 17 ? -29.965 -14.806 -32.298 1.00 77.85 17 TYR C C 1
ATOM 3168 O O . TYR C 3 17 ? -29.256 -15.569 -32.944 1.00 80.90 17 TYR C O 1
ATOM 3177 N N . GLY C 3 18 ? -29.908 -14.717 -30.980 1.00 73.10 18 GLY C N 1
ATOM 3178 C CA . GLY C 3 18 ? -28.940 -15.476 -30.202 1.00 80.80 18 GLY C CA 1
ATOM 3179 C C . GLY C 3 18 ? -29.456 -16.821 -29.767 1.00 104.69 18 GLY C C 1
ATOM 3180 O O . GLY C 3 18 ? -28.802 -17.485 -28.969 1.00 87.68 18 GLY C O 1
#

CATH classification: 1.20.1250.10

Foldseek 3Di:
DFPLVVLLVLLVVLLVLLCQLPVDDDDVPPAQALDPPQQLDLVSCVVPVLSSLVSLLRRLVRLLVVLPDCLAPDPVHDDPPHSSVVSSVSSVVSSVSSVVDPSVVVSNVSSVRSSNRSVSSSVSSVSVVVPD/DKDDPDVLAIEDECECQADWDKAAACADFDPDPDDPDDDRIDIFGHRDCVSFARGDDVRHGYAYFYAYPRHTDDQAFDDCVQPQKAKADQELQQKIKIKGWGPDDDQKAKDKAKFFADVVTADKAKDGWAFDDDPCTTMTMIMIGGPDGDSPDDRDTWMKMKMWMDRNRYTDIDIDTGHNLQRYAHAFFAPFDWADDPPFQKIKTFTHGDPRYDPDCVRFFKKKWKFDDDDDCPTDIDIDSDRIDMDGADQKIWMWIDTPPGGHDIYDIDIDHD/DDDQCVPVVSVVPPD

B-factor: mean 84.89, std 24.0, range [42.43, 193.07]

Organism: Homo sapiens (NCBI:txid9606)

Sequence (421 aa):
SPAWTQCQQLSQKLCTLAWSAHPLVGHTNDVPHIQCGDGCDPQGLRDNSQFCLQRIHQGLIFYEKLLGSDIFTGEPSLLPDSPVGQLHASLLGLSQLLQPWQRLLLRFKILRSLQAFVAVAARVFAHGAATLLIWELKKDVYVVELDAPGEMVVLTCDWTLDQSSEVLGSGKTLTIQVKEFGDAGQYTCHHSLLLLHKKEDGIWSTDILKDQNKTFLRCEAKNYSGRFTCWWLTTISTDLTFSVKSSRGSSDPQGVTCGAATLSAERVEYEYSVECQEDSACPAAEESLPIEVMVDAVHKLKYENYTSSFFIRDIIKPDPPKNLQLKPLKNSRQVEVSWEYPDTWSTPHSYFSLTFCVQVQGKSKKKDRVFTDKTSATVICRKSISVRAQDRYYSSSWSEWASVPCTKSFCYFGTWCQMYG

GO terms:
  GO:0005125 cytokine activity (F, IDA)
  GO:0005576 extracellular region (C, IDA)
  GO:0038155 interleukin-23-mediated signaling pathway (P, IDA)
  GO:0005576 extracellular region (C, EXP)
  GO:0005576 extracellular region (C, TAS)
  GO:0005788 endoplasmic reticulum lumen (C, TAS)
  GO:0005515 protein binding (F, IPI)
  GO:0002230 positive regulation of defense response to virus by host (P, IDA)
  GO:0002827 positive regulation of T-helper 1 type immune response (P, IDA)
  GO:0042102 positive regulation of T cell proliferation (P, IDA)
  GO:0042104 positive regulation of activated T cell proliferation (P, IDA)
  GO:0045672 positive regulation of osteoclast differentiation (P, IDA)
  GO:0045519 interleukin-23 receptor binding (F, IDA)
  GO:0070743 interleukin-23 complex (C, IDA)
  GO:0050829 defense response to Gram-negative bacterium (P, IDA)
  GO:0032725 positive regulation of granulocyte macrophage colony-stimulating factor production (P, IDA)
  GO:0051135 positive regulation of NK T cell activation (P, IDA)
  GO:0051142 positive regulation of NK T cell proliferation (P, IDA)
  GO:0032729 positive regulation of type II interferon production (P, IDA)
  GO:0032733 positive regulation of interleukin-10 production (P, IDA)

Secondary structure (DSSP, 8-state):
---HHHHHHHHHHHHHHHHHH---------S----GGGS-SHHHHHHHHHHHHHHHHHHHHHHHHHHTSTTTSSSS---TT-HHHHHHHHHHHHHHHH---HHHHHHHHHHHHHHHHHHHHHHHHHHHHHH-/-EEEEETTEEEEEE----EEEEEE---EETT-------SSEEEEEE-SGGG-EEEE---EEEEEEEBSSSSB---SSPP------EEEBSSSSSEEEEEEEES--SSEEEEEEEEE-SSSPEEEEE---EEEEE---EEEEEEEEETT--TTS---S-EEEEEEEEETTEEEEEEEEE-GGGGB-PPPPEEEEEEEPTTSSEEEEEEE--TTS-S-TTTS-EEEEEEE--S----EEEEESSSEEEEE----EEEEEEESSS--PPPPPEEE--/---GGGSHHHHHHH-

Nearest PDB structures (foldseek):
  6uib-assembly1_C  TM=1.071E+00  e=2.610E-01  synthetic construct
  6uib-assembly1_A  TM=1.008E+00  e=1.147E-18  Homo sapiens
  4grw-assembly1_A  TM=9.686E-01  e=7.061E-16  Homo sapiens
  5mxa-assembly1_B  TM=9.317E-01  e=2.354E-15  Homo sapiens
  3qwr-assembly1_B  TM=9.141E-01  e=9.595E-15  Homo sapiens

Radius of gyration: 27.14 Å; Cα contacts (8 Å, |Δi|>4): 901; chains: 3; bounding box: 70×81×53 Å

InterPro domains:
  IPR009079 Four-helical cytokine-like, core [G3DSA:1.20.1250.10] (20-189)
  IPR009079 Four-helical cytokine-like, core [SSF47266] (14-183)
  IPR010831 Interleukin-23 alpha [PF16649] (28-184)
  IPR010831 Interleukin-23 alpha [PTHR15947] (1-189)

Solvent-accessible surface area: 21308 Å² total; per-residue (Å²): 142,32,49,20,82,92,0,53,113,36,0,22,96,0,4,2,8,0,5,14,20,12,18,58,83,40,136,168,78,111,27,22,24,1,96,75,65,19,14,4,45,26,72,16,1,78,91,87,24,69,120,0,19,52,45,0,46,93,0,0,84,80,0,14,72,33,6,43,31,112,28,2,104,22,93,57,89,69,57,140,124,15,32,10,46,100,0,46,64,13,0,77,27,0,2,127,67,34,112,187,51,154,24,70,114,76,16,95,129,13,7,53,24,0,11,3,1,1,2,4,0,1,13,0,0,7,15,0,28,70,78,104,162,54,89,69,55,58,96,85,30,79,0,0,53,8,115,117,128,21,67,68,4,97,10,106,49,192,15,16,32,90,78,66,105,64,113,110,19,112,50,80,70,19,103,19,96,0,23,95,64,58,44,2,0,83,9,35,36,122,67,18,47,0,3,0,9,82,59,73,155,62,65,108,20,61,92,2,2,88,67,83,169,109,64,28,10,85,14,37,2,69,24,17,42,1,125,4,29,0,51,0,27,0,102,31,58,97,88,34,89,30,62,24,50,14,17,31,2,97,94,124,75,113,34,16,88,30,45,82,25,81,83,63,21,122,141,206,76,60,19,25,20,2,110,1,42,17,94,89,35,40,58,9,24,7,29,34,92,41,0,37,0,92,1,34,0,22,33,122,42,50,4,0,74,10,101,22,56,11,45,5,24,36,25,0,45,1,37,51,6,81,85,19,102,46,49,111,68,193,150,58,182,73,10,39,0,44,8,76,30,5,115,64,5,14,100,48,64,38,0,5,13,0,0,0,0,1,16,19,93,51,118,104,147,129,90,86,110,72,31,14,66,132,53,56,20,85,11,104,17,79,141,55,0,12,0,49,0,0,0,10,9,8,14,7,41,23,4,104,85,17,71,30,110,67,131,35,85,82,44,66,2,0,0,45,17,51,114,105,82